Protein AF-A0A066XQ29-F1 (afdb_monomer_lite)

InterPro domains:
  IPR053214 Secreted chitinase LysM12-like [PTHR47700] (12-271)

Foldseek 3Di:
DDDDDDDDDDDDDDDDDDDDDDDDDDDDDDDDPPPPPPPPPVQVPDLFWAADLDLADLVSFDKDQACPSVLSDQAKKKKDWDLVDFHDPDPDDRRPTIMGMHGHDPVDDRPCPVVVVVVVVCVVPDPQALLLVDPFDWDPAFKKKFFDAWDPDLCLQVQLVSLVSVLVNLPDSSCRVPQKMWIDHHQKIKIKGAARQWHSLQSSQVSNLSSVVSVVVSTGHQKMKIKDADPQDDLNQIIMMIMHRRNCPRVNSNCNSCSNGRHHPPVPDGPDMDTRPRGTTGGRPPPDSPPDDDDDPPPVVPPPDDDDDDDDDPDQPDQPPDQQQKAFPPNVDPVLRVVQSVCVRRVRHDPNTMDHDDPDPDPPDDDDPPDDPPPPDDDDDDDDDDD

Secondary structure (DSSP, 8-state):
------------------------------------------GGG-SSPPBPS-SS-GGGSEEES-SHHHHH--S-EEEE--SSS-TTSSTT---SSPEEEEEPPTTS---HHHHHHHHHHHHTT----HHHH---EE--PPPEEEE-SPPSS--HHHHHHHHHHHHHHHHSGGGTT--EEEEEETTEEEEEEE-TTB-HHHHHHHHHHHHHHHHHH----SEEEEEE--TT--GGG-EEEEEESS--HHHHHHHHHHHHTT--SGGGT-SEEEE-TT---EEPTTS----S----TTSTTS------------PPPPP--S---EEESSTT-HHHHHHHHHHHHTT---TTTEEE------TTSPPPTT--GGG-S-PPP------

Radius of gyration: 29.23 Å; chains: 1; bounding box: 48×105×80 Å

Sequence (387 aa):
MKLSIAILLASMASGVFSININNTTQVNALHRVTINVAPTDNPNQHDCPLPCISHTNPHTWTSYKSVERLRRCQRRMLLQLPLTELLGDTNHTISNSTIYCCTVDENRPATHRMERLYAEYQESGKESASACKSNGIKMPSKVMLAQGSAGGWPHASEAATLLQDLQTLFEDPYNCFQRSFFSQGKMIVVSVWTGDALAKSTIVSALHSLATYMKATGSVSIQTVVELCDSSRSPDRIFGIAVDTVQNLRQVQKIAMGWSRGECAMDRGSRYTSILPGVKVMEIPGHSITGGNIKREADLCISGKDKTTNSGDLSVPKLVDTPVTVVAWDDTNTDMNYLCQFSCKYGFCPEDVCTNRIDGPDMSGPPDPSYDESERTCWYYKEHEHR

Organism: Colletotrichum sublineola (NCBI:txid1173701)

Structure (mmCIF, N/CA/C/O backbone):
data_AF-A0A066XQ29-F1
#
_entry.id   AF-A0A066XQ29-F1
#
loop_
_atom_site.group_PDB
_atom_site.id
_atom_site.type_symbol
_atom_site.label_atom_id
_atom_site.label_alt_id
_atom_site.label_comp_id
_atom_site.label_asym_id
_atom_site.label_entity_id
_atom_site.label_seq_id
_atom_site.pdbx_PDB_ins_code
_atom_site.Cartn_x
_atom_site.Cartn_y
_atom_site.Cartn_z
_atom_site.occupancy
_atom_site.B_iso_or_equiv
_atom_site.auth_seq_id
_atom_site.auth_comp_id
_atom_site.auth_asym_id
_atom_site.auth_atom_id
_atom_site.pdbx_PDB_model_num
ATOM 1 N N . MET A 1 1 ? 10.590 57.339 -38.178 1.00 39.00 1 MET A N 1
ATOM 2 C CA . MET A 1 1 ? 11.495 56.669 -39.142 1.00 39.00 1 MET A CA 1
ATOM 3 C C . MET A 1 1 ? 10.988 55.238 -39.282 1.00 39.00 1 MET A C 1
ATOM 5 O O . MET A 1 1 ? 11.171 54.491 -38.343 1.00 39.00 1 MET A O 1
ATOM 9 N N . LYS A 1 2 ? 10.103 54.835 -40.206 1.00 31.52 2 LYS A N 1
ATOM 10 C CA . LYS A 1 2 ? 10.055 54.927 -41.685 1.00 31.52 2 LYS A CA 1
ATOM 11 C C . LYS A 1 2 ? 11.279 54.330 -42.400 1.00 31.52 2 LYS A C 1
ATOM 13 O O . LYS A 1 2 ? 12.228 55.068 -42.627 1.00 31.52 2 LYS A O 1
ATOM 18 N N . LEU A 1 3 ? 11.188 53.036 -42.741 1.00 29.98 3 LEU A N 1
ATOM 19 C CA . LEU A 1 3 ? 11.433 52.388 -44.057 1.00 29.98 3 LEU A CA 1
ATOM 20 C C . LEU A 1 3 ? 11.150 50.871 -43.855 1.00 29.98 3 LEU A C 1
ATOM 22 O O . LEU A 1 3 ? 11.796 50.280 -43.001 1.00 29.98 3 LEU A O 1
ATOM 26 N N . SER A 1 4 ? 10.071 50.222 -44.327 1.00 32.78 4 SER A N 1
ATOM 27 C CA . SER A 1 4 ? 9.565 49.940 -45.698 1.00 32.78 4 SER A CA 1
ATOM 28 C C . SER A 1 4 ? 10.492 49.016 -46.510 1.00 32.78 4 SER A C 1
ATOM 30 O O . SER A 1 4 ? 11.687 49.256 -46.478 1.00 32.78 4 SER A O 1
ATOM 32 N N . ILE A 1 5 ? 10.097 48.006 -47.306 1.00 33.59 5 ILE A N 1
ATOM 33 C CA . ILE A 1 5 ? 8.845 47.328 -47.723 1.00 33.59 5 ILE A CA 1
ATOM 34 C C . ILE A 1 5 ? 9.282 46.023 -48.465 1.00 33.59 5 ILE A C 1
ATOM 36 O O . ILE A 1 5 ? 10.414 45.924 -48.925 1.00 33.59 5 ILE A O 1
ATOM 40 N N . ALA A 1 6 ? 8.365 45.053 -48.554 1.00 34.59 6 ALA A N 1
ATOM 41 C CA . ALA A 1 6 ? 8.371 43.718 -49.181 1.00 34.59 6 ALA A CA 1
ATOM 42 C C . ALA A 1 6 ? 8.982 43.505 -50.589 1.00 34.59 6 ALA A C 1
ATOM 44 O O . ALA A 1 6 ? 8.886 44.402 -51.417 1.00 34.59 6 ALA A O 1
ATOM 45 N N . ILE A 1 7 ? 9.379 42.247 -50.893 1.00 31.39 7 ILE A N 1
ATOM 46 C CA . ILE A 1 7 ? 9.104 41.528 -52.166 1.00 31.39 7 ILE A CA 1
ATOM 47 C C . ILE A 1 7 ? 8.859 40.025 -51.883 1.00 31.39 7 ILE A C 1
ATOM 49 O O . ILE A 1 7 ? 9.530 39.408 -51.060 1.00 31.39 7 ILE A O 1
ATOM 53 N N . LEU A 1 8 ? 7.860 39.477 -52.577 1.00 31.27 8 LEU A N 1
ATOM 54 C CA . LEU A 1 8 ? 7.260 38.140 -52.520 1.00 31.27 8 LEU A CA 1
ATOM 55 C C . LEU A 1 8 ? 7.605 37.367 -53.822 1.00 31.27 8 LEU A C 1
ATOM 57 O O . LEU A 1 8 ? 7.707 37.997 -54.870 1.00 31.27 8 LEU A O 1
ATOM 61 N N . LEU A 1 9 ? 7.629 36.024 -53.736 1.00 29.91 9 LEU A N 1
ATOM 62 C CA . LEU A 1 9 ? 7.354 34.991 -54.770 1.00 29.91 9 LEU A CA 1
ATOM 63 C C . LEU A 1 9 ? 8.487 34.215 -55.497 1.00 29.91 9 LEU A C 1
ATOM 65 O O . LEU A 1 9 ? 9.306 34.764 -56.221 1.00 29.91 9 LEU A O 1
ATOM 69 N N . ALA A 1 10 ? 8.293 32.885 -55.404 1.00 29.55 10 ALA A N 1
ATOM 70 C CA . ALA A 1 10 ? 8.421 31.812 -56.407 1.00 29.55 10 ALA A CA 1
ATOM 71 C C . ALA A 1 10 ? 9.779 31.126 -56.667 1.00 29.55 10 ALA A C 1
ATOM 73 O O . ALA A 1 10 ? 10.668 31.683 -57.295 1.00 29.55 10 ALA A O 1
ATOM 74 N N . SER A 1 11 ? 9.852 29.831 -56.313 1.00 31.45 11 SER A N 1
ATOM 75 C CA . SER A 1 11 ? 10.189 28.731 -57.242 1.00 31.45 11 SER A CA 1
ATOM 76 C C . SER A 1 11 ? 10.220 27.381 -56.507 1.00 31.45 11 SER A C 1
ATOM 78 O O . SER A 1 11 ? 11.100 27.124 -55.688 1.00 31.45 11 SER A O 1
ATOM 80 N N . MET A 1 12 ? 9.265 26.508 -56.835 1.00 36.91 12 MET A N 1
ATOM 81 C CA . MET A 1 12 ? 9.332 25.069 -56.585 1.00 36.91 12 MET A CA 1
ATOM 82 C C . MET A 1 12 ? 10.294 24.419 -57.588 1.00 36.91 12 MET A C 1
ATOM 84 O O . MET A 1 12 ? 10.161 24.662 -58.783 1.00 36.91 12 MET A O 1
ATOM 88 N N . ALA A 1 13 ? 11.189 23.545 -57.125 1.00 32.56 13 ALA A N 1
ATOM 89 C CA . ALA A 1 13 ? 11.816 22.521 -57.960 1.00 32.56 13 ALA A CA 1
ATOM 90 C C . ALA A 1 13 ? 12.303 21.343 -57.094 1.00 32.56 13 ALA A C 1
ATOM 92 O O . ALA A 1 13 ? 13.312 21.426 -56.404 1.00 32.56 13 ALA A O 1
ATOM 93 N N . SER A 1 14 ? 11.528 20.259 -57.137 1.00 35.69 14 SER A N 1
ATOM 94 C CA . SER A 1 14 ? 11.992 18.872 -57.283 1.00 35.69 14 SER A CA 1
ATOM 95 C C . SER A 1 14 ? 13.153 18.385 -56.400 1.00 35.69 14 SER A C 1
ATOM 97 O O . SER A 1 14 ? 14.290 18.286 -56.849 1.00 35.69 14 SER A O 1
ATOM 99 N N . GLY A 1 15 ? 12.832 17.940 -55.183 1.00 31.92 15 GLY A N 1
ATOM 100 C CA . GLY A 1 15 ? 13.651 16.994 -54.418 1.00 31.92 15 GLY A CA 1
ATOM 101 C C . GLY A 1 15 ? 12.906 15.670 -54.273 1.00 31.92 15 GLY A C 1
ATOM 102 O O . GLY A 1 15 ? 12.110 15.505 -53.353 1.00 31.92 15 GLY A O 1
ATOM 103 N N . VAL A 1 16 ? 13.123 14.749 -55.212 1.00 34.72 16 VAL A N 1
ATOM 104 C CA . VAL A 1 16 ? 12.627 13.368 -55.144 1.00 34.72 16 VAL A CA 1
ATOM 105 C C . VAL A 1 16 ? 13.424 12.635 -54.064 1.00 34.72 16 VAL A C 1
ATOM 107 O O . VAL A 1 16 ? 14.612 12.380 -54.241 1.00 34.72 16 VAL A O 1
ATOM 110 N N . PHE A 1 17 ? 12.781 12.288 -52.949 1.00 31.19 17 PHE A N 1
ATOM 111 C CA . PHE A 1 17 ? 13.283 11.244 -52.057 1.00 31.19 17 PHE A CA 1
ATOM 112 C C . PHE A 1 17 ? 12.805 9.893 -52.589 1.00 31.19 17 PHE A C 1
ATOM 114 O O . PHE A 1 17 ? 11.621 9.566 -52.517 1.00 31.19 17 PHE A O 1
ATOM 121 N N . SER A 1 18 ? 13.731 9.106 -53.130 1.00 24.94 18 SER A N 1
ATOM 122 C CA . SER A 1 18 ? 13.500 7.697 -53.436 1.00 24.94 18 SER A CA 1
ATOM 123 C C . SER A 1 18 ? 13.525 6.894 -52.137 1.00 24.94 18 SER A C 1
ATOM 125 O O . SER A 1 18 ? 14.589 6.691 -51.556 1.00 24.94 18 SER A O 1
ATOM 127 N N . ILE A 1 19 ? 12.366 6.413 -51.688 1.00 31.30 19 ILE A N 1
ATOM 128 C CA . ILE A 1 19 ? 12.289 5.289 -50.750 1.00 31.30 19 ILE A CA 1
ATOM 129 C C . ILE A 1 19 ? 12.038 4.044 -51.597 1.00 31.30 19 ILE A C 1
ATOM 131 O O . ILE A 1 19 ? 11.020 3.927 -52.275 1.00 31.30 19 ILE A O 1
ATOM 135 N N . ASN A 1 20 ? 13.013 3.143 -51.587 1.00 29.20 20 ASN A N 1
ATOM 136 C CA . ASN A 1 20 ? 12.942 1.839 -52.226 1.00 29.20 20 ASN A CA 1
ATOM 137 C C . ASN A 1 20 ? 11.945 0.961 -51.449 1.00 29.20 20 ASN A C 1
ATOM 139 O O . ASN A 1 20 ? 12.231 0.558 -50.323 1.00 29.20 20 ASN A O 1
ATOM 143 N N . ILE A 1 21 ? 10.775 0.695 -52.035 1.00 32.72 21 ILE A N 1
ATOM 144 C CA . ILE A 1 21 ? 9.814 -0.294 -51.538 1.00 32.72 21 ILE A CA 1
ATOM 145 C C . ILE A 1 21 ? 9.728 -1.403 -52.586 1.00 32.72 21 ILE A C 1
ATOM 147 O O . ILE A 1 21 ? 8.899 -1.357 -53.489 1.00 32.72 21 ILE A O 1
ATOM 151 N N . ASN A 1 22 ? 10.584 -2.411 -52.444 1.00 36.06 22 ASN A N 1
ATOM 152 C CA . ASN A 1 22 ? 10.374 -3.723 -53.043 1.00 36.06 22 ASN A CA 1
ATOM 153 C C . ASN A 1 22 ? 9.948 -4.688 -51.935 1.00 36.06 22 ASN A C 1
ATOM 155 O O . ASN A 1 22 ? 10.786 -5.276 -51.258 1.00 36.06 22 ASN A O 1
ATOM 159 N N . ASN A 1 23 ? 8.639 -4.835 -51.739 1.00 32.72 23 ASN A N 1
ATOM 160 C CA . ASN A 1 23 ? 8.022 -6.150 -51.878 1.00 32.72 23 ASN A CA 1
ATOM 161 C C . ASN A 1 23 ? 6.495 -6.040 -51.915 1.00 32.72 23 ASN A C 1
ATOM 163 O O . ASN A 1 23 ? 5.845 -5.433 -51.069 1.00 32.72 23 ASN A O 1
ATOM 167 N N . THR A 1 24 ? 5.965 -6.647 -52.964 1.00 35.41 24 THR A N 1
ATOM 168 C CA . THR A 1 24 ? 4.571 -6.893 -53.313 1.00 35.41 24 THR A CA 1
ATOM 169 C C . THR A 1 24 ? 3.752 -7.513 -52.186 1.00 35.41 24 THR A C 1
ATOM 171 O O . THR A 1 24 ? 4.056 -8.614 -51.741 1.00 35.41 24 THR A O 1
ATOM 174 N N . THR A 1 25 ? 2.611 -6.899 -51.874 1.00 33.94 25 THR A N 1
ATOM 175 C CA . THR A 1 25 ? 1.390 -7.629 -51.502 1.00 33.94 25 THR A CA 1
ATOM 176 C C . THR A 1 25 ? 0.193 -6.922 -52.119 1.00 33.94 25 THR A C 1
ATOM 178 O O . THR A 1 25 ? -0.075 -5.760 -51.808 1.00 33.94 25 THR A O 1
ATOM 181 N N . GLN A 1 26 ? -0.514 -7.625 -53.006 1.00 29.73 26 GLN A N 1
ATOM 182 C CA . GLN A 1 26 ? -1.855 -7.249 -53.434 1.00 29.73 26 GLN A CA 1
ATOM 183 C C . GLN A 1 26 ? -2.751 -7.082 -52.203 1.00 29.73 26 GLN A C 1
ATOM 185 O O . GLN A 1 26 ? -2.796 -7.936 -51.319 1.00 29.73 26 GLN A O 1
ATOM 190 N N . VAL A 1 27 ? -3.456 -5.959 -52.150 1.00 31.36 27 VAL A N 1
ATOM 191 C CA . VAL A 1 27 ? -4.457 -5.661 -51.130 1.00 31.36 27 VAL A CA 1
ATOM 192 C C . VAL A 1 27 ? -5.756 -6.376 -51.488 1.00 31.36 27 VAL A C 1
ATOM 194 O O . VAL A 1 27 ? -6.516 -5.892 -52.320 1.00 31.36 27 VAL A O 1
ATOM 197 N N . ASN A 1 28 ? -6.024 -7.502 -50.826 1.00 30.20 28 ASN A N 1
ATOM 198 C CA . ASN A 1 28 ? -7.390 -7.968 -50.615 1.00 30.20 28 ASN A CA 1
ATOM 199 C C . ASN A 1 28 ? -7.893 -7.384 -49.294 1.00 30.20 28 ASN A C 1
ATOM 201 O O . ASN A 1 28 ? -7.320 -7.597 -48.224 1.00 30.20 28 ASN A O 1
ATOM 205 N N . ALA A 1 29 ? -8.945 -6.580 -49.396 1.00 39.12 29 ALA A N 1
ATOM 206 C CA . ALA A 1 29 ? -9.624 -5.976 -48.269 1.00 39.12 29 ALA A CA 1
ATOM 207 C C . ALA A 1 29 ? -10.434 -7.043 -47.525 1.00 39.12 29 ALA A C 1
ATOM 209 O O . ALA A 1 29 ? -11.494 -7.434 -47.997 1.00 39.12 29 ALA A O 1
ATOM 210 N N . LEU A 1 30 ? -9.951 -7.486 -46.362 1.00 33.56 30 LEU A N 1
ATOM 211 C CA . LEU A 1 30 ? -10.769 -8.076 -45.300 1.00 33.56 30 LEU A CA 1
ATOM 212 C C . LEU A 1 30 ? -10.003 -8.009 -43.967 1.00 33.56 30 LEU A C 1
ATOM 214 O O . LEU A 1 30 ? -8.922 -8.563 -43.818 1.00 33.56 30 LEU A O 1
ATOM 218 N N . HIS A 1 31 ? -10.576 -7.243 -43.037 1.00 33.81 31 HIS A N 1
ATOM 219 C CA . HIS A 1 31 ? -10.364 -7.253 -41.585 1.00 33.81 31 HIS A CA 1
ATOM 220 C C . HIS A 1 31 ? -8.909 -7.367 -41.065 1.00 33.81 31 HIS A C 1
ATOM 222 O O . HIS A 1 31 ? -8.428 -8.436 -40.703 1.00 33.81 31 HIS A O 1
ATOM 228 N N . ARG A 1 32 ? -8.217 -6.226 -40.914 1.00 26.00 32 ARG A N 1
ATOM 229 C CA . ARG A 1 32 ? -6.991 -6.157 -40.100 1.00 26.00 32 ARG A CA 1
ATOM 230 C C . ARG A 1 32 ? -7.351 -6.154 -38.613 1.00 26.00 32 ARG A C 1
ATOM 232 O O . ARG A 1 32 ? -7.628 -5.100 -38.044 1.00 26.00 32 ARG A O 1
ATOM 239 N N . VAL A 1 33 ? -7.287 -7.318 -37.974 1.00 29.14 33 VAL A N 1
ATOM 240 C CA . VAL A 1 33 ? -6.961 -7.388 -36.546 1.00 29.14 33 VAL A CA 1
ATOM 241 C C . VAL A 1 33 ? -5.457 -7.162 -36.444 1.00 29.14 33 VAL A C 1
ATOM 243 O O . VAL A 1 33 ? -4.662 -8.034 -36.783 1.00 29.14 33 VAL A O 1
ATOM 246 N N . THR A 1 34 ? -5.046 -5.967 -36.029 1.00 27.50 34 THR A N 1
ATOM 247 C CA . THR A 1 34 ? -3.647 -5.718 -35.676 1.00 27.50 34 THR A CA 1
ATOM 248 C C . THR A 1 34 ? -3.397 -6.381 -34.326 1.00 27.50 34 THR A C 1
ATOM 250 O O . THR A 1 34 ? -3.717 -5.815 -33.281 1.00 27.50 34 THR A O 1
ATOM 253 N N . ILE A 1 35 ? -2.864 -7.602 -34.334 1.00 32.34 35 ILE A N 1
ATOM 254 C CA . ILE A 1 35 ? -2.265 -8.182 -33.134 1.00 32.34 35 ILE A CA 1
ATOM 255 C C . ILE A 1 35 ? -0.956 -7.420 -32.932 1.00 32.34 35 ILE A C 1
ATOM 257 O O . ILE A 1 35 ? 0.029 -7.661 -33.628 1.00 32.34 35 ILE A O 1
ATOM 261 N N . ASN A 1 36 ? -0.958 -6.452 -32.015 1.00 33.00 36 ASN A N 1
ATOM 262 C CA . ASN A 1 36 ? 0.282 -5.912 -31.476 1.00 33.00 36 ASN A CA 1
ATOM 263 C C . ASN A 1 36 ? 0.919 -7.034 -30.654 1.00 33.00 36 ASN A C 1
ATOM 265 O O . ASN A 1 36 ? 0.669 -7.149 -29.456 1.00 33.00 36 ASN A O 1
ATOM 269 N N . VAL A 1 37 ? 1.700 -7.891 -31.309 1.00 37.91 37 VAL A N 1
ATOM 270 C CA . VAL A 1 37 ? 2.659 -8.735 -30.603 1.00 37.91 37 VAL A CA 1
ATOM 271 C C . VAL A 1 37 ? 3.573 -7.757 -29.878 1.00 37.91 37 VAL A C 1
ATOM 273 O O . VAL A 1 37 ? 4.205 -6.914 -30.521 1.00 37.91 37 VAL A O 1
ATOM 276 N N . ALA A 1 38 ? 3.542 -7.788 -28.543 1.00 39.75 38 ALA A N 1
ATOM 277 C CA . ALA A 1 38 ? 4.428 -6.973 -27.727 1.00 39.75 38 ALA A CA 1
ATOM 278 C C . ALA A 1 38 ? 5.854 -7.167 -28.263 1.00 39.75 38 ALA A C 1
ATOM 280 O O . ALA A 1 38 ? 6.234 -8.315 -28.526 1.00 39.75 38 ALA A O 1
ATOM 281 N N . PRO A 1 39 ? 6.628 -6.090 -28.489 1.00 41.28 39 PRO A N 1
ATOM 282 C CA . PRO A 1 39 ? 8.003 -6.258 -28.910 1.00 41.28 39 PRO A CA 1
ATOM 283 C C . PRO A 1 39 ? 8.683 -7.178 -27.899 1.00 41.28 39 PRO A C 1
ATOM 285 O O . PRO A 1 39 ? 8.384 -7.126 -26.702 1.00 41.28 39 PRO A O 1
ATOM 288 N N . THR A 1 40 ? 9.612 -8.008 -28.360 1.00 44.31 40 THR A N 1
ATOM 289 C CA . THR A 1 40 ? 10.616 -8.631 -27.495 1.00 44.31 40 THR A CA 1
ATOM 290 C C . THR A 1 40 ? 11.525 -7.520 -26.956 1.00 44.31 40 THR A C 1
ATOM 292 O O . THR A 1 40 ? 12.700 -7.434 -27.308 1.00 44.31 40 THR A O 1
ATOM 295 N N . ASP A 1 41 ? 10.954 -6.599 -26.181 1.00 53.88 41 ASP A N 1
ATOM 296 C CA . ASP A 1 41 ? 11.639 -5.506 -25.525 1.00 53.88 41 ASP A CA 1
ATOM 297 C C . ASP A 1 41 ? 12.520 -6.168 -24.486 1.00 53.88 41 ASP A C 1
ATOM 299 O O . ASP A 1 41 ? 12.051 -6.639 -23.448 1.00 53.88 41 ASP A O 1
ATOM 303 N N . ASN A 1 42 ? 13.812 -6.268 -24.802 1.00 55.00 42 ASN A N 1
ATOM 304 C CA . ASN A 1 42 ? 14.800 -6.689 -23.833 1.00 55.00 42 ASN A CA 1
ATOM 305 C C . ASN A 1 42 ? 14.633 -5.752 -22.639 1.00 55.00 42 ASN A C 1
ATOM 307 O O . ASN A 1 42 ? 14.923 -4.556 -22.779 1.00 55.00 42 ASN A O 1
ATOM 311 N N . PRO A 1 43 ? 14.178 -6.256 -21.476 1.00 55.34 43 PRO A N 1
ATOM 312 C CA . PRO A 1 43 ? 13.868 -5.390 -20.362 1.00 55.34 43 PRO A CA 1
ATOM 313 C C . PRO A 1 43 ? 15.095 -4.521 -20.076 1.00 55.34 43 PRO A C 1
ATOM 315 O O . PRO A 1 43 ? 14.937 -3.332 -19.859 1.00 55.34 43 PRO A O 1
ATOM 318 N N . ASN A 1 44 ? 16.320 -5.024 -20.231 1.00 56.41 44 ASN A N 1
ATOM 319 C CA . ASN A 1 44 ? 17.562 -4.314 -19.921 1.00 56.41 44 ASN A CA 1
ATOM 320 C C . ASN A 1 44 ? 17.838 -3.005 -20.696 1.00 56.41 44 ASN A C 1
ATOM 322 O O . ASN A 1 44 ? 18.797 -2.322 -20.344 1.00 56.41 44 ASN A O 1
ATOM 326 N N . GLN A 1 45 ? 17.039 -2.623 -21.698 1.00 64.81 45 GLN A N 1
ATOM 327 C CA . GLN A 1 45 ? 17.299 -1.439 -22.528 1.00 64.81 45 GLN A CA 1
ATOM 328 C C . GLN A 1 45 ? 16.763 -0.107 -21.959 1.00 64.81 45 GLN A C 1
ATOM 330 O O . GLN A 1 45 ? 17.211 0.959 -22.381 1.00 64.81 45 GLN A O 1
ATOM 335 N N . HIS A 1 46 ? 15.848 -0.127 -20.983 1.00 71.19 46 HIS A N 1
ATOM 336 C CA . HIS A 1 46 ? 15.223 1.093 -20.442 1.00 71.19 46 HIS A CA 1
ATOM 337 C C . HIS A 1 46 ? 15.397 1.223 -18.928 1.00 71.19 46 HIS A C 1
ATOM 339 O O . HIS A 1 46 ? 15.237 0.246 -18.208 1.00 71.19 46 HIS A O 1
ATOM 345 N N . ASP A 1 47 ? 15.660 2.415 -1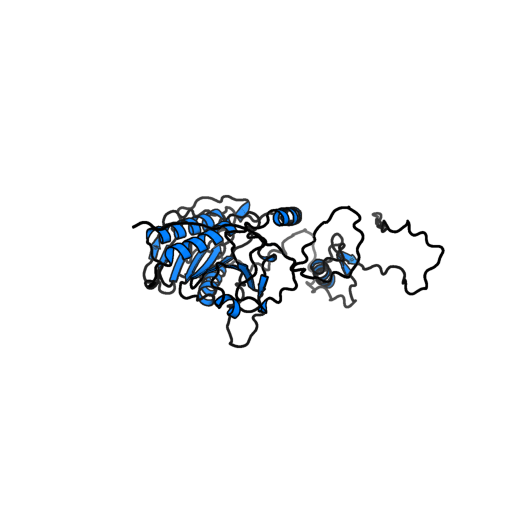8.391 1.00 81.12 47 ASP A N 1
ATOM 346 C CA . ASP A 1 47 ? 15.785 2.578 -16.930 1.00 81.12 47 ASP A CA 1
ATOM 347 C C . ASP A 1 47 ? 14.464 2.339 -16.194 1.00 81.12 47 ASP A C 1
ATOM 349 O O . ASP A 1 47 ? 14.458 1.806 -15.086 1.00 81.12 47 ASP A O 1
ATOM 353 N N . CYS A 1 48 ? 13.346 2.673 -16.836 1.00 88.12 48 CYS A N 1
ATOM 354 C CA . CYS A 1 48 ? 12.010 2.506 -16.285 1.00 88.12 48 CYS A CA 1
ATOM 355 C C . CYS A 1 48 ? 11.287 1.270 -16.838 1.00 88.12 48 CYS A C 1
ATOM 357 O O . CYS A 1 48 ? 11.504 0.909 -17.998 1.00 88.12 48 CYS A O 1
ATOM 359 N N . PRO A 1 49 ? 10.401 0.652 -16.036 1.00 89.44 49 PRO A N 1
ATOM 360 C CA . PRO A 1 49 ? 9.443 -0.330 -16.528 1.00 89.44 49 PRO A CA 1
ATOM 361 C C . PRO A 1 49 ? 8.527 0.216 -17.612 1.00 89.44 49 PRO A C 1
ATOM 363 O O . PRO A 1 49 ? 8.277 1.426 -17.684 1.00 89.44 49 PRO A O 1
ATOM 366 N N . LEU A 1 50 ? 7.990 -0.698 -18.420 1.00 88.06 50 LEU A N 1
ATOM 367 C CA . LEU A 1 50 ? 6.949 -0.365 -19.381 1.00 88.06 50 LEU A CA 1
ATOM 368 C C . LEU A 1 50 ? 5.742 0.255 -18.654 1.00 88.06 50 LEU A C 1
ATOM 370 O O . LEU A 1 50 ? 5.504 -0.057 -17.477 1.00 88.06 50 LEU A O 1
ATOM 374 N N . PRO A 1 51 ? 4.994 1.155 -19.316 1.00 88.94 51 PRO A N 1
ATOM 375 C CA . PRO A 1 51 ? 3.745 1.663 -18.773 1.00 88.94 51 PRO A CA 1
ATOM 376 C C . PRO A 1 51 ? 2.797 0.524 -18.413 1.00 88.94 51 PRO A C 1
ATOM 378 O O . PRO A 1 51 ? 2.759 -0.504 -19.092 1.00 88.94 51 PRO A O 1
ATOM 381 N N . CYS A 1 52 ? 2.035 0.702 -17.342 1.00 85.50 52 CYS A N 1
ATOM 382 C CA . CYS A 1 52 ? 1.055 -0.284 -16.924 1.00 85.50 52 CYS A CA 1
ATOM 383 C C . CYS A 1 52 ? 0.002 -0.481 -18.026 1.00 85.50 52 CYS A C 1
ATOM 385 O O . CYS A 1 52 ? -0.720 0.448 -18.382 1.00 85.50 52 CYS A O 1
ATOM 387 N N . ILE A 1 53 ? -0.101 -1.702 -18.557 1.00 77.62 53 ILE A N 1
ATOM 388 C CA . ILE A 1 53 ? -1.168 -2.073 -19.503 1.00 77.62 53 ILE A CA 1
ATOM 389 C C . ILE A 1 53 ? -2.518 -2.063 -18.778 1.00 77.62 53 ILE A C 1
ATOM 391 O O . ILE A 1 53 ? -3.518 -1.568 -19.299 1.00 77.62 53 ILE A O 1
ATOM 395 N N . SER A 1 54 ? -2.505 -2.592 -17.554 1.00 72.50 54 SER A N 1
ATOM 396 C CA . SER A 1 54 ? -3.592 -2.551 -16.592 1.00 72.50 54 SER A CA 1
ATOM 397 C C . SER A 1 54 ? -3.042 -2.127 -15.236 1.00 72.50 54 SER A C 1
ATOM 399 O O . SER A 1 54 ? -2.000 -2.620 -14.795 1.00 72.50 54 SER A O 1
ATOM 401 N N . HIS A 1 55 ? -3.741 -1.219 -14.557 1.00 70.81 55 HIS A N 1
ATOM 402 C CA . HIS A 1 55 ? -3.443 -0.915 -13.157 1.00 70.81 55 HIS A CA 1
ATOM 403 C C . HIS A 1 55 ? -3.952 -2.041 -12.249 1.00 70.81 55 HIS A C 1
ATOM 405 O O . HIS A 1 55 ? -3.486 -2.202 -11.139 1.00 70.81 55 HIS A O 1
ATOM 411 N N . THR A 1 56 ? -4.860 -2.888 -12.713 1.00 68.56 56 THR A N 1
ATOM 412 C CA . THR A 1 56 ? -5.678 -3.739 -11.847 1.00 68.56 56 THR A CA 1
ATOM 413 C C . THR A 1 56 ? -5.191 -5.182 -11.795 1.00 68.56 56 THR A C 1
ATOM 415 O O . THR A 1 56 ? -5.564 -5.926 -10.896 1.00 68.56 56 THR A O 1
ATOM 418 N N . ASN A 1 57 ? -4.312 -5.576 -12.720 1.00 74.88 57 ASN A N 1
ATOM 419 C CA . ASN A 1 57 ? -3.747 -6.916 -12.769 1.00 74.88 57 ASN A CA 1
ATOM 420 C C . ASN A 1 57 ? -2.208 -6.889 -12.751 1.00 74.88 57 ASN A C 1
ATOM 422 O O . ASN A 1 57 ? -1.582 -6.766 -13.811 1.00 74.88 57 ASN A O 1
ATOM 426 N N . PRO A 1 58 ? -1.585 -7.081 -11.574 1.00 80.31 58 PRO A N 1
ATOM 427 C CA . PRO A 1 58 ? -0.132 -7.138 -11.434 1.00 80.31 58 PRO A CA 1
ATOM 428 C C . PRO A 1 58 ? 0.555 -8.228 -12.262 1.00 80.31 58 PRO A C 1
ATOM 430 O O . PRO A 1 58 ? 1.726 -8.088 -12.604 1.00 80.31 58 PRO A O 1
ATOM 433 N N . HIS A 1 59 ? -0.162 -9.287 -12.651 1.00 76.38 59 HIS A N 1
ATOM 434 C CA . HIS A 1 59 ? 0.383 -10.344 -13.510 1.00 76.38 59 HIS A CA 1
ATOM 435 C C . HIS A 1 59 ? 0.639 -9.873 -14.947 1.00 76.38 59 HIS A C 1
ATOM 437 O O . HIS A 1 59 ? 1.374 -10.521 -15.683 1.00 76.38 59 HIS A O 1
ATOM 443 N 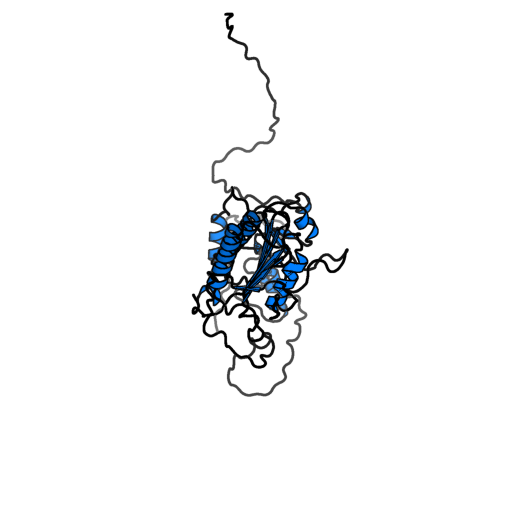N . THR A 1 60 ? 0.066 -8.733 -15.345 1.00 80.75 60 THR A N 1
ATOM 444 C CA . THR A 1 60 ? 0.357 -8.086 -16.635 1.00 80.75 60 THR A CA 1
ATOM 445 C C . THR A 1 60 ? 1.543 -7.123 -16.562 1.00 80.75 60 THR A C 1
ATOM 447 O O . THR A 1 60 ? 1.937 -6.544 -17.575 1.00 80.75 60 THR A O 1
ATOM 450 N N . TRP A 1 61 ? 2.106 -6.904 -15.370 1.00 89.00 61 TRP A N 1
ATOM 451 C CA . TRP A 1 61 ? 3.227 -5.992 -15.180 1.00 89.00 61 TRP A CA 1
ATOM 452 C C . TRP A 1 61 ? 4.544 -6.654 -15.575 1.00 89.00 61 TRP A C 1
ATOM 454 O O . TRP A 1 61 ? 4.692 -7.875 -15.589 1.00 89.00 61 TRP A O 1
ATOM 464 N N . THR A 1 62 ? 5.541 -5.830 -15.888 1.00 87.00 62 THR A N 1
ATOM 465 C CA . THR A 1 62 ? 6.857 -6.325 -16.293 1.00 87.00 62 THR A CA 1
ATOM 466 C C . THR A 1 62 ? 7.547 -7.005 -15.107 1.00 87.00 62 THR A C 1
ATOM 468 O O . THR A 1 62 ? 7.613 -6.448 -14.011 1.00 87.00 62 THR A O 1
ATOM 471 N N . SER A 1 63 ? 8.083 -8.207 -15.325 1.00 87.50 63 SER A N 1
ATOM 472 C CA . SER A 1 63 ? 8.798 -8.972 -14.302 1.00 87.50 63 SER A CA 1
ATOM 473 C C . SER A 1 63 ? 10.285 -8.611 -14.234 1.00 87.50 63 SER A C 1
ATOM 475 O O . SER A 1 63 ? 10.957 -8.506 -15.262 1.00 87.50 63 SER A O 1
ATOM 477 N N . TYR A 1 64 ? 10.826 -8.519 -13.025 1.00 83.38 64 TYR A N 1
ATOM 478 C CA . TYR A 1 64 ? 12.223 -8.221 -12.724 1.00 83.38 64 TYR A CA 1
ATOM 479 C C . TYR A 1 64 ? 12.779 -9.226 -11.718 1.00 83.38 64 TYR A C 1
ATOM 481 O O . TYR A 1 64 ? 12.060 -9.754 -10.873 1.00 83.38 64 TYR A O 1
ATOM 489 N N . LYS A 1 65 ? 14.094 -9.454 -11.782 1.00 79.50 65 LYS A N 1
ATOM 490 C CA . LYS A 1 65 ? 14.838 -10.303 -10.832 1.00 79.50 65 LYS A CA 1
ATOM 491 C C . LYS A 1 65 ? 15.760 -9.515 -9.894 1.00 79.50 65 LYS A C 1
ATOM 493 O O . LYS A 1 65 ? 16.446 -10.092 -9.058 1.00 79.50 65 LYS A O 1
ATOM 498 N N . SER A 1 66 ? 15.809 -8.190 -10.045 1.00 77.56 66 SER A N 1
ATOM 499 C CA . SER A 1 66 ? 16.635 -7.304 -9.223 1.00 77.56 66 SER A CA 1
ATOM 500 C C . SER A 1 66 ? 16.009 -5.918 -9.094 1.00 77.56 66 SER A C 1
ATOM 502 O O . SER A 1 66 ? 15.438 -5.388 -10.049 1.00 77.56 66 SER A O 1
ATOM 504 N N . VAL A 1 67 ? 16.170 -5.320 -7.912 1.00 81.56 67 VAL A N 1
ATOM 505 C CA . VAL A 1 67 ? 15.743 -3.947 -7.597 1.00 81.56 67 VAL A CA 1
ATOM 506 C C . VAL A 1 67 ? 16.699 -2.883 -8.123 1.00 81.56 67 VAL A C 1
ATOM 508 O O . VAL A 1 67 ? 16.318 -1.719 -8.208 1.00 81.56 67 VAL A O 1
ATOM 511 N N . GLU A 1 68 ? 17.932 -3.254 -8.481 1.00 79.62 68 GLU A N 1
ATOM 512 C CA . GLU A 1 68 ? 18.988 -2.287 -8.808 1.00 79.62 68 GLU A CA 1
ATOM 513 C C . GLU A 1 68 ? 18.586 -1.384 -9.973 1.00 79.62 68 GLU A C 1
ATOM 515 O O . GLU A 1 68 ? 18.789 -0.172 -9.963 1.00 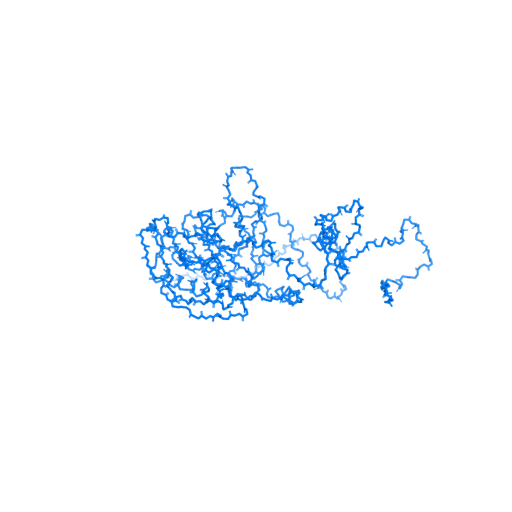79.62 68 GLU A O 1
ATOM 520 N N . ARG A 1 69 ? 17.895 -1.963 -10.953 1.00 78.12 69 ARG A N 1
ATOM 521 C CA . ARG A 1 69 ? 17.385 -1.208 -12.089 1.00 78.12 69 ARG A CA 1
ATOM 522 C C . ARG A 1 69 ? 16.242 -0.268 -11.712 1.00 78.12 69 ARG A C 1
ATOM 524 O O . ARG A 1 69 ? 16.190 0.843 -12.229 1.00 78.12 69 ARG A O 1
ATOM 531 N N . LEU A 1 70 ? 15.378 -0.678 -10.786 1.00 84.31 70 LEU A N 1
ATOM 532 C CA . LEU A 1 70 ? 14.236 0.121 -10.334 1.00 84.31 70 LEU A CA 1
ATOM 533 C C . LEU A 1 70 ? 14.688 1.392 -9.609 1.00 84.31 70 LEU A C 1
ATOM 535 O O . LEU A 1 70 ? 14.000 2.406 -9.671 1.00 84.31 70 LEU A O 1
ATOM 539 N N . ARG A 1 71 ? 15.878 1.376 -8.991 1.00 84.31 71 ARG A N 1
ATOM 540 C CA . ARG A 1 71 ? 16.474 2.559 -8.349 1.00 84.31 71 ARG A CA 1
ATOM 541 C C . ARG A 1 71 ? 16.786 3.689 -9.332 1.00 84.31 71 ARG A C 1
ATOM 543 O O . ARG A 1 71 ? 16.719 4.856 -8.956 1.00 84.31 71 ARG A O 1
ATOM 550 N N . ARG A 1 72 ? 17.097 3.359 -10.590 1.00 86.38 72 ARG A N 1
ATOM 551 C CA . ARG A 1 72 ? 17.433 4.350 -11.628 1.00 86.38 72 ARG A CA 1
ATOM 552 C C . ARG A 1 72 ? 16.201 5.040 -12.210 1.00 86.38 72 ARG A C 1
ATOM 554 O O . ARG A 1 72 ? 16.307 6.157 -12.711 1.00 86.38 72 ARG A O 1
ATOM 561 N N . CYS A 1 73 ? 15.029 4.414 -12.123 1.00 88.94 73 CYS A N 1
ATOM 562 C CA . CYS A 1 73 ? 13.809 4.997 -12.657 1.00 88.94 73 CYS A CA 1
ATOM 563 C C . CYS A 1 73 ? 13.265 6.109 -11.750 1.00 88.94 73 CYS A C 1
ATOM 565 O O . CYS A 1 73 ? 12.917 5.886 -10.594 1.00 88.94 73 CYS A O 1
ATOM 567 N N . GLN A 1 74 ? 13.140 7.310 -12.317 1.00 88.75 74 GLN A N 1
ATOM 568 C CA . GLN A 1 74 ? 12.599 8.490 -11.631 1.00 88.75 74 GLN A CA 1
ATOM 569 C C . GLN A 1 74 ? 11.082 8.667 -11.820 1.00 88.75 74 GLN A C 1
ATOM 571 O O . GLN A 1 74 ? 10.485 9.558 -11.215 1.00 88.75 74 GLN A O 1
ATOM 576 N N . ARG A 1 75 ? 10.446 7.841 -12.663 1.00 92.12 75 ARG A N 1
ATOM 577 C CA . ARG A 1 75 ? 8.994 7.875 -12.890 1.00 92.12 75 ARG A CA 1
ATOM 578 C C . ARG A 1 75 ? 8.242 7.236 -11.726 1.00 92.12 75 ARG A C 1
ATOM 580 O O . ARG A 1 75 ? 8.799 6.414 -11.001 1.00 92.12 75 ARG A O 1
ATOM 587 N N . ARG A 1 76 ? 6.964 7.599 -11.586 1.00 93.62 76 ARG A N 1
ATOM 588 C CA . ARG A 1 76 ? 6.038 6.915 -10.680 1.00 93.62 76 ARG A CA 1
ATOM 589 C C . ARG A 1 76 ? 5.805 5.498 -11.192 1.00 93.62 76 ARG A C 1
ATOM 591 O O . ARG A 1 76 ? 5.522 5.297 -12.373 1.00 93.62 76 ARG A O 1
ATOM 598 N N . MET A 1 77 ? 5.974 4.525 -10.315 1.00 93.25 77 MET A N 1
ATOM 599 C CA . MET A 1 77 ? 5.838 3.115 -10.631 1.00 93.25 77 MET A CA 1
ATOM 600 C C . MET A 1 77 ? 5.089 2.400 -9.519 1.00 93.25 77 MET A C 1
ATOM 602 O O . MET A 1 77 ? 5.223 2.744 -8.343 1.00 93.25 77 MET A O 1
ATOM 606 N N . LEU A 1 78 ? 4.336 1.385 -9.914 1.00 95.06 78 LEU A N 1
ATOM 607 C CA . LEU A 1 78 ? 3.674 0.449 -9.021 1.00 95.06 78 LEU A CA 1
ATOM 608 C C . LEU A 1 78 ? 4.507 -0.824 -8.964 1.00 95.06 78 LEU A C 1
ATOM 610 O O . LEU A 1 78 ? 5.086 -1.229 -9.975 1.00 95.06 78 LEU A O 1
ATOM 614 N N . LEU A 1 79 ? 4.605 -1.426 -7.782 1.00 94.31 79 LEU A N 1
ATOM 615 C CA . LEU A 1 79 ? 5.358 -2.652 -7.578 1.00 94.31 79 LEU A CA 1
ATOM 616 C C . LEU A 1 79 ? 4.574 -3.646 -6.725 1.00 94.31 79 LEU A C 1
ATOM 618 O O . LEU A 1 79 ? 3.930 -3.287 -5.738 1.00 94.31 79 LEU A O 1
ATOM 622 N N . GLN A 1 80 ? 4.707 -4.917 -7.080 1.00 93.31 80 GLN A N 1
ATOM 623 C CA . GLN A 1 80 ? 4.341 -6.044 -6.240 1.00 93.31 80 GLN A CA 1
ATOM 624 C C . GLN A 1 80 ? 5.623 -6.789 -5.882 1.00 93.31 80 GLN A C 1
ATOM 626 O O . GLN A 1 80 ? 6.343 -7.287 -6.753 1.00 93.31 80 GLN A O 1
ATOM 631 N N . LEU A 1 81 ? 5.923 -6.813 -4.584 1.00 91.81 81 LEU A N 1
ATOM 632 C CA . LEU A 1 81 ? 7.126 -7.430 -4.042 1.00 91.81 81 LEU A CA 1
ATOM 633 C C . LEU A 1 81 ? 6.766 -8.700 -3.267 1.00 91.81 81 LEU A C 1
ATOM 635 O O . LEU A 1 81 ? 5.728 -8.726 -2.599 1.00 91.81 81 LEU A O 1
ATOM 639 N N . PRO A 1 82 ? 7.635 -9.723 -3.282 1.00 89.06 82 PRO A N 1
ATOM 640 C CA . PRO A 1 82 ? 7.533 -10.833 -2.339 1.00 89.06 82 PRO A CA 1
ATOM 641 C C . PRO A 1 82 ? 7.621 -10.305 -0.898 1.00 89.06 82 PRO A C 1
ATOM 643 O O . PRO A 1 82 ? 8.390 -9.390 -0.610 1.00 89.06 82 PRO A O 1
ATOM 646 N N . LEU A 1 83 ? 6.877 -10.900 0.032 1.00 90.38 83 LEU A N 1
ATOM 647 C CA . LEU A 1 83 ? 7.063 -10.673 1.476 1.00 90.38 83 LEU A CA 1
ATOM 648 C C . LEU A 1 83 ? 7.630 -11.908 2.194 1.00 90.38 83 LEU A C 1
ATOM 650 O O . LEU A 1 83 ? 7.755 -11.925 3.414 1.00 90.38 83 LEU A O 1
ATOM 654 N N . THR A 1 84 ? 7.987 -12.949 1.443 1.00 85.75 84 THR A N 1
ATOM 655 C CA . THR A 1 84 ? 8.630 -14.163 1.962 1.00 85.75 84 THR A CA 1
ATOM 656 C C . THR A 1 84 ? 10.122 -13.961 2.227 1.00 85.75 84 THR A C 1
ATOM 658 O O . THR A 1 84 ? 10.671 -14.589 3.130 1.00 85.75 84 THR A O 1
ATOM 661 N N . GLU A 1 85 ? 10.765 -13.061 1.480 1.00 85.75 85 GLU A N 1
ATOM 662 C CA . GLU A 1 85 ? 12.202 -12.783 1.522 1.00 85.75 85 GLU A CA 1
ATOM 663 C C . GLU A 1 85 ? 12.461 -11.277 1.359 1.00 85.75 85 GLU A C 1
ATOM 665 O O . GLU A 1 85 ? 11.783 -10.593 0.585 1.00 85.75 85 GLU A O 1
ATOM 670 N N . LEU A 1 86 ? 13.456 -10.751 2.079 1.00 86.25 86 LEU A N 1
ATOM 671 C CA . LEU A 1 86 ? 13.894 -9.367 1.914 1.00 86.25 86 LEU A CA 1
ATOM 672 C C . LEU A 1 86 ? 14.719 -9.199 0.640 1.00 86.25 86 LEU A C 1
ATOM 674 O O . LEU A 1 86 ? 15.581 -10.008 0.312 1.00 86.25 86 LEU A O 1
ATOM 678 N N . LEU A 1 87 ? 14.508 -8.085 -0.048 1.00 81.88 87 LEU A N 1
ATOM 679 C CA . LEU A 1 87 ? 15.270 -7.736 -1.236 1.00 81.88 87 LEU A CA 1
ATOM 680 C C . LEU A 1 87 ? 16.706 -7.357 -0.842 1.00 81.88 87 LEU A C 1
ATOM 682 O O . LEU A 1 87 ? 16.918 -6.425 -0.063 1.00 81.88 87 LEU A O 1
ATOM 686 N N . GLY A 1 88 ? 17.690 -8.042 -1.434 1.00 64.81 88 GLY A N 1
ATOM 687 C CA . GLY A 1 88 ? 19.091 -7.609 -1.452 1.00 64.81 88 GLY A CA 1
ATOM 688 C C . GLY A 1 88 ? 19.956 -8.028 -0.260 1.00 64.81 88 GLY A C 1
ATOM 689 O O . GLY A 1 88 ? 20.710 -7.196 0.241 1.00 64.81 88 GLY A O 1
ATOM 690 N N . ASP A 1 89 ? 19.896 -9.291 0.175 1.00 53.00 89 ASP A N 1
ATOM 691 C CA . ASP A 1 89 ? 20.775 -9.776 1.252 1.00 53.00 89 ASP A CA 1
ATOM 692 C C . ASP A 1 89 ? 22.223 -10.079 0.828 1.00 53.00 89 ASP A C 1
ATOM 694 O O . ASP A 1 89 ? 23.085 -10.126 1.700 1.00 53.00 89 ASP A O 1
ATOM 698 N N . THR A 1 90 ? 22.578 -10.167 -0.463 1.00 46.72 90 THR A N 1
ATOM 699 C CA . THR A 1 90 ? 24.005 -10.152 -0.843 1.00 46.72 90 THR A CA 1
ATOM 700 C C . THR A 1 90 ? 24.257 -9.490 -2.196 1.00 46.72 90 THR A C 1
ATOM 702 O O . THR A 1 90 ? 23.431 -9.555 -3.103 1.00 46.72 90 THR A O 1
ATOM 705 N N . ASN A 1 91 ? 25.449 -8.908 -2.342 1.00 46.12 91 ASN A N 1
ATOM 706 C CA . ASN A 1 91 ? 25.957 -8.248 -3.549 1.00 46.12 91 ASN A CA 1
ATOM 707 C C . ASN A 1 91 ? 25.972 -9.112 -4.829 1.00 46.12 91 ASN A C 1
ATOM 709 O O . ASN A 1 91 ? 26.367 -8.598 -5.869 1.00 46.12 91 ASN A O 1
ATOM 713 N N . HIS A 1 92 ? 25.560 -10.385 -4.800 1.00 47.12 92 HIS A N 1
ATOM 714 C CA . HIS A 1 92 ? 25.653 -11.272 -5.965 1.00 47.12 92 HIS A CA 1
ATOM 715 C C . HIS A 1 92 ? 24.540 -12.324 -6.106 1.00 47.12 92 HIS A C 1
ATOM 717 O O . HIS A 1 92 ? 24.577 -13.082 -7.074 1.00 47.12 92 HIS A O 1
ATOM 723 N N . THR A 1 93 ? 23.538 -12.397 -5.221 1.00 48.53 93 THR A N 1
ATOM 724 C CA . THR A 1 93 ? 22.402 -13.309 -5.453 1.00 48.53 93 THR A CA 1
ATOM 725 C C . THR A 1 93 ? 21.287 -12.595 -6.194 1.00 48.53 93 THR A C 1
ATOM 727 O O . THR A 1 93 ? 20.645 -11.677 -5.688 1.00 48.53 93 THR A O 1
ATOM 730 N N . ILE A 1 94 ? 21.048 -13.058 -7.419 1.00 54.78 94 ILE A N 1
ATOM 731 C CA . ILE A 1 94 ? 19.757 -12.924 -8.086 1.00 54.78 94 ILE A CA 1
ATOM 732 C C . ILE A 1 94 ? 18.712 -13.392 -7.069 1.00 54.78 94 ILE A C 1
ATOM 734 O O . ILE A 1 94 ? 18.769 -14.538 -6.626 1.00 54.78 94 ILE A O 1
ATOM 738 N N . SER A 1 95 ? 17.805 -12.509 -6.649 1.00 57.38 95 SER A N 1
ATOM 739 C CA . SER A 1 95 ? 16.694 -12.952 -5.812 1.00 57.38 95 SER A CA 1
ATOM 740 C C . SER A 1 95 ? 15.884 -13.941 -6.645 1.00 57.38 95 SER A C 1
ATOM 742 O O . SER A 1 95 ? 15.494 -13.634 -7.775 1.00 57.38 95 SER A O 1
ATOM 744 N N . ASN A 1 96 ? 15.636 -15.138 -6.109 1.00 65.81 96 ASN A N 1
ATOM 745 C CA . ASN A 1 96 ? 14.737 -16.095 -6.763 1.00 65.81 96 ASN A CA 1
ATOM 746 C C . ASN A 1 96 ? 13.323 -15.516 -6.902 1.00 65.81 96 ASN A C 1
ATOM 748 O O . ASN A 1 96 ? 12.548 -15.942 -7.764 1.00 65.81 96 ASN A O 1
ATOM 752 N N . SER A 1 97 ? 13.010 -14.510 -6.091 1.00 75.62 97 SER A N 1
ATOM 753 C CA . SER A 1 97 ? 11.731 -13.840 -6.102 1.00 75.62 97 SER A CA 1
ATOM 754 C C . SER A 1 97 ? 11.569 -12.925 -7.315 1.00 75.62 97 SER A C 1
ATOM 756 O O . SER A 1 97 ? 12.413 -12.084 -7.630 1.00 75.62 97 SER A O 1
ATOM 758 N N . THR A 1 98 ? 10.440 -13.082 -7.998 1.00 84.25 98 THR A N 1
ATOM 759 C CA . THR A 1 98 ? 10.034 -12.196 -9.088 1.00 84.25 98 THR A CA 1
ATOM 760 C C . THR A 1 98 ? 9.425 -10.921 -8.514 1.00 84.25 98 THR A C 1
ATOM 762 O O . THR A 1 98 ? 8.536 -10.972 -7.667 1.00 84.25 98 THR A O 1
ATOM 765 N N . ILE A 1 99 ? 9.902 -9.779 -8.995 1.00 88.12 99 ILE A N 1
ATOM 766 C CA . ILE A 1 99 ? 9.329 -8.460 -8.738 1.00 88.12 99 ILE A CA 1
ATOM 767 C C . ILE A 1 99 ? 8.464 -8.101 -9.939 1.00 88.12 99 ILE A C 1
ATOM 769 O O . ILE A 1 99 ? 8.950 -8.164 -11.064 1.00 88.12 99 ILE A O 1
ATOM 773 N N . TYR A 1 100 ? 7.223 -7.687 -9.721 1.00 91.81 100 TYR A N 1
ATOM 774 C CA . TYR A 1 100 ? 6.379 -7.160 -10.793 1.00 91.81 100 TYR A CA 1
ATOM 775 C C . TYR A 1 100 ? 6.305 -5.650 -10.668 1.00 91.81 100 TYR A C 1
ATOM 777 O O . TYR A 1 100 ? 6.061 -5.141 -9.573 1.00 91.81 100 TYR A O 1
ATOM 785 N N . CYS A 1 101 ? 6.519 -4.922 -11.760 1.00 92.50 101 CYS A N 1
ATOM 786 C CA . CYS A 1 101 ? 6.348 -3.476 -11.755 1.00 92.50 101 CYS A CA 1
ATOM 787 C C . CYS A 1 101 ? 6.006 -2.895 -13.125 1.00 92.50 101 CYS A C 1
ATOM 789 O O . CYS A 1 101 ? 6.277 -3.472 -14.180 1.00 92.50 101 CYS A O 1
ATOM 791 N N . CYS A 1 102 ? 5.397 -1.719 -13.092 1.00 92.25 102 CYS A N 1
ATOM 792 C CA . CYS A 1 102 ? 5.040 -0.946 -14.272 1.00 92.25 102 CYS A CA 1
ATOM 793 C C . CYS A 1 102 ? 5.062 0.551 -13.942 1.00 92.25 102 CYS A C 1
ATOM 795 O O . CYS A 1 102 ? 4.979 0.935 -12.772 1.00 92.25 102 CYS A O 1
ATOM 797 N N . THR A 1 103 ? 5.210 1.409 -14.955 1.00 92.88 103 THR A N 1
ATOM 798 C CA . THR A 1 103 ? 5.132 2.866 -14.766 1.00 92.88 103 THR A CA 1
ATOM 799 C C . THR A 1 103 ? 3.706 3.380 -14.914 1.00 92.88 103 THR A C 1
ATOM 801 O O . THR A 1 103 ? 2.975 2.955 -15.805 1.00 92.88 103 THR A O 1
ATOM 804 N N . VAL A 1 104 ? 3.316 4.318 -14.051 1.00 90.62 104 VAL A N 1
ATOM 805 C CA . VAL A 1 104 ? 2.019 4.998 -14.142 1.00 90.62 104 VAL A CA 1
ATOM 806 C C . VAL A 1 104 ? 2.147 6.121 -15.173 1.00 90.62 104 VAL A C 1
ATOM 808 O O . VAL A 1 104 ? 2.973 7.021 -15.000 1.00 90.62 104 VAL A O 1
ATOM 811 N N . ASP A 1 105 ? 1.369 6.060 -16.255 1.00 79.81 105 ASP A N 1
ATOM 812 C CA . ASP A 1 105 ? 1.317 7.103 -17.287 1.00 79.81 105 ASP A CA 1
ATOM 813 C C . ASP A 1 105 ? 0.041 7.939 -17.123 1.00 79.81 105 ASP A C 1
ATOM 815 O O . ASP A 1 105 ? -1.070 7.440 -17.277 1.00 79.81 105 ASP A O 1
ATOM 819 N N . GLU A 1 106 ? 0.192 9.230 -16.822 1.00 65.12 106 GLU A N 1
ATOM 820 C CA . GLU A 1 106 ? -0.936 10.165 -16.693 1.00 65.12 106 GLU A CA 1
ATOM 821 C C . GLU A 1 106 ? -1.666 10.393 -18.026 1.00 65.12 106 GLU A C 1
ATOM 823 O O . GLU A 1 106 ? -2.847 10.731 -18.032 1.00 65.12 106 GLU A O 1
ATOM 828 N N . ASN A 1 107 ? -0.981 10.194 -19.158 1.00 57.97 107 ASN A N 1
ATOM 829 C CA . ASN A 1 107 ? -1.499 10.512 -20.491 1.00 57.97 107 ASN A CA 1
ATOM 830 C C . ASN A 1 107 ? -2.089 9.303 -21.225 1.00 57.97 107 ASN A C 1
ATOM 832 O O . ASN A 1 107 ? -2.623 9.446 -22.328 1.00 57.97 107 ASN A O 1
ATOM 836 N N . ARG A 1 108 ? -1.982 8.107 -20.644 1.00 60.69 108 ARG A N 1
ATOM 837 C CA . ARG A 1 108 ? -2.541 6.876 -21.201 1.00 60.69 108 ARG A CA 1
ATOM 838 C C . ARG A 1 108 ? -3.282 6.130 -20.102 1.00 60.69 108 ARG A C 1
ATOM 840 O O . ARG A 1 108 ? -2.652 5.366 -19.375 1.00 60.69 108 ARG A O 1
ATOM 847 N N . PRO A 1 109 ? -4.607 6.324 -19.973 1.00 54.47 109 PRO A N 1
ATOM 848 C CA . PRO A 1 109 ? -5.388 5.457 -19.109 1.00 54.47 109 PRO A CA 1
ATOM 849 C C . PRO A 1 109 ? -5.179 4.006 -19.550 1.00 54.47 109 PRO A C 1
ATOM 851 O O . PRO A 1 109 ? -5.131 3.716 -20.752 1.00 54.47 109 PRO A O 1
ATOM 854 N N . ALA A 1 110 ? -5.023 3.115 -18.571 1.00 57.12 110 ALA A N 1
ATOM 855 C CA . ALA A 1 110 ? -4.942 1.680 -18.796 1.00 57.12 110 ALA A CA 1
ATOM 856 C C . ALA A 1 110 ? -6.048 1.230 -19.765 1.00 57.12 110 ALA A C 1
ATOM 858 O O . ALA A 1 110 ? -7.189 1.699 -19.713 1.00 57.12 110 ALA A O 1
ATOM 859 N N . THR A 1 111 ? -5.709 0.360 -20.714 1.00 55.00 111 THR A N 1
ATOM 860 C CA . THR A 1 111 ? -6.661 -0.032 -21.755 1.00 55.00 111 THR A CA 1
ATOM 861 C C . THR A 1 111 ? -7.732 -0.957 -21.176 1.00 55.00 111 THR A C 1
ATOM 863 O O . THR A 1 111 ? -7.531 -2.168 -21.104 1.00 55.00 111 THR A O 1
ATOM 866 N N . HIS A 1 112 ? -8.912 -0.402 -20.875 1.00 51.84 112 HIS A N 1
ATOM 867 C CA . HIS A 1 112 ? -10.105 -1.120 -20.388 1.00 51.84 112 HIS A CA 1
ATOM 868 C C . HIS A 1 112 ? -10.520 -2.355 -21.212 1.00 51.84 112 HIS A C 1
ATOM 870 O O . HIS A 1 112 ? -11.263 -3.217 -20.745 1.00 51.84 112 HIS A O 1
ATOM 876 N N . ARG A 1 113 ? -10.069 -2.462 -22.468 1.00 45.31 113 ARG A N 1
ATOM 877 C CA . ARG A 1 113 ? -10.462 -3.542 -23.382 1.00 45.31 113 ARG A CA 1
ATOM 878 C C . ARG A 1 113 ? -9.842 -4.899 -23.026 1.00 45.31 113 ARG A C 1
ATOM 880 O O . ARG A 1 113 ? -10.522 -5.906 -23.179 1.00 45.31 113 ARG A O 1
ATOM 887 N N . MET A 1 114 ? -8.596 -4.931 -22.549 1.00 51.66 114 MET A N 1
ATOM 888 C CA . MET A 1 114 ? -7.971 -6.174 -22.061 1.00 51.66 114 MET A CA 1
ATOM 889 C C . MET A 1 114 ? -8.504 -6.558 -20.676 1.00 51.66 114 MET A C 1
ATOM 891 O O . MET A 1 114 ? -8.638 -7.739 -20.376 1.00 51.66 114 MET A O 1
ATOM 895 N N . GLU A 1 115 ? -8.878 -5.565 -19.864 1.00 55.00 115 GLU A N 1
ATOM 896 C CA . GLU A 1 115 ? -9.468 -5.773 -18.536 1.00 55.00 115 GLU A CA 1
ATOM 897 C C . GLU A 1 115 ? -10.775 -6.566 -18.612 1.00 55.00 115 GLU A C 1
ATOM 899 O O . GLU A 1 115 ? -10.968 -7.487 -17.827 1.00 55.00 115 GLU A O 1
ATOM 904 N N . ARG A 1 116 ? -11.637 -6.273 -19.597 1.00 50.41 116 ARG A N 1
ATOM 905 C CA . ARG A 1 116 ? -12.930 -6.960 -19.751 1.00 50.41 116 ARG A CA 1
ATOM 906 C C . ARG A 1 116 ? -12.781 -8.446 -20.119 1.00 50.41 116 ARG A C 1
ATOM 908 O O . ARG A 1 116 ? -13.519 -9.263 -19.590 1.00 50.41 116 ARG A O 1
ATOM 915 N N . LEU A 1 117 ? -11.806 -8.796 -20.962 1.00 51.44 117 LEU A N 1
ATOM 916 C CA . LEU A 1 117 ? -11.580 -10.185 -21.396 1.00 51.44 117 LEU A CA 1
ATOM 917 C C . LEU A 1 117 ? -10.953 -11.055 -20.293 1.00 51.44 117 LEU A C 1
ATOM 919 O O . LEU A 1 117 ? -11.309 -12.220 -20.153 1.00 51.44 117 LEU A O 1
ATOM 923 N N . TYR A 1 118 ? -10.051 -10.497 -19.478 1.00 54.22 118 TYR A N 1
ATOM 924 C CA . TYR A 1 118 ? -9.489 -11.219 -18.328 1.00 54.22 118 TYR A CA 1
ATOM 925 C C . TYR A 1 118 ? -10.455 -11.308 -17.140 1.00 54.22 118 TYR A C 1
ATOM 927 O O . TYR A 1 118 ? -10.414 -12.286 -16.394 1.00 54.22 118 TYR A O 1
ATOM 935 N N . ALA A 1 119 ? -11.317 -10.305 -16.963 1.00 51.00 119 ALA A N 1
ATOM 936 C CA . ALA A 1 119 ? -12.372 -10.308 -15.955 1.00 51.00 119 ALA A CA 1
ATOM 937 C C . ALA A 1 119 ? -13.378 -11.444 -16.170 1.00 51.00 119 ALA A C 1
ATOM 939 O O . ALA A 1 119 ? -13.664 -12.194 -15.241 1.00 51.00 119 ALA A O 1
ATOM 940 N N . GLU A 1 120 ? -13.836 -11.608 -17.412 1.00 47.97 120 GLU A N 1
ATOM 941 C CA . GLU A 1 120 ? -14.791 -12.644 -17.820 1.00 47.97 120 GLU A CA 1
ATOM 942 C C . GLU A 1 120 ? -14.225 -14.063 -17.606 1.00 47.97 120 GLU A C 1
ATOM 944 O O . GLU A 1 120 ? -14.951 -14.978 -17.227 1.00 47.97 120 GLU A O 1
ATOM 949 N N . TYR A 1 121 ? -12.902 -14.232 -17.727 1.00 49.75 121 TYR A N 1
ATOM 950 C CA . TYR A 1 121 ? -12.212 -15.495 -17.436 1.00 49.75 121 TYR A CA 1
ATOM 951 C C . TYR A 1 121 ? -12.037 -15.783 -15.929 1.00 49.75 121 TYR A C 1
ATOM 953 O O . TYR A 1 121 ? -11.950 -16.940 -15.534 1.00 49.75 121 TYR A O 1
ATOM 961 N N . GLN A 1 122 ? -11.979 -14.763 -15.060 1.00 52.31 122 GLN A N 1
ATOM 962 C CA . GLN A 1 122 ? -11.846 -14.957 -13.604 1.00 52.31 122 GLN A CA 1
ATOM 963 C C . GLN A 1 122 ? -13.184 -15.073 -12.859 1.00 52.31 122 GLN A C 1
ATOM 965 O O . GLN A 1 122 ? -13.200 -15.569 -11.728 1.00 52.31 122 GLN A O 1
ATOM 970 N N . GLU A 1 123 ? -14.295 -14.637 -13.458 1.00 48.75 123 GLU A N 1
ATOM 971 C CA . GLU A 1 123 ? -15.636 -14.768 -12.871 1.00 48.75 123 GLU A CA 1
ATOM 972 C C . GLU A 1 123 ? -16.115 -16.223 -12.778 1.00 48.75 123 GLU A C 1
ATOM 974 O O . GLU A 1 123 ? -16.876 -16.552 -11.869 1.00 48.75 123 GLU A O 1
ATOM 979 N N . SER A 1 124 ? -15.616 -17.122 -13.631 1.00 40.97 124 SER A N 1
ATOM 980 C CA . SER A 1 124 ? -15.990 -18.543 -13.619 1.00 40.97 124 SER A CA 1
ATOM 981 C C . SER A 1 124 ? -15.381 -19.350 -12.459 1.00 40.97 124 SER A C 1
ATOM 983 O O . SER A 1 124 ? -15.789 -20.489 -12.245 1.00 40.97 124 SER A O 1
ATOM 985 N N . GLY A 1 125 ? -14.451 -18.776 -11.678 1.00 46.44 125 GLY A N 1
ATOM 986 C CA . GLY A 1 125 ? -13.667 -19.523 -10.683 1.00 46.44 125 GLY A CA 1
ATOM 987 C C . GLY A 1 125 ? -13.509 -18.903 -9.291 1.00 46.44 125 GLY A C 1
ATOM 988 O O . GLY A 1 125 ? -12.676 -19.385 -8.525 1.00 46.44 125 GLY A O 1
ATOM 989 N N . LYS A 1 126 ? -14.236 -17.840 -8.916 1.00 46.91 126 LYS A N 1
ATOM 990 C CA . LYS A 1 126 ? -13.985 -17.142 -7.637 1.00 46.91 126 LYS A CA 1
ATOM 991 C C . LYS A 1 126 ? -15.181 -17.107 -6.689 1.00 46.91 126 LYS A C 1
ATOM 993 O O . LYS A 1 126 ? -16.068 -16.260 -6.794 1.00 46.91 126 LYS A O 1
ATOM 998 N N . GLU A 1 127 ? -15.073 -17.868 -5.599 1.00 48.88 127 GLU A N 1
ATOM 999 C CA . GLU A 1 127 ? -15.528 -17.373 -4.301 1.00 48.88 127 GLU A CA 1
ATOM 1000 C C . GLU A 1 127 ? -14.779 -16.059 -4.012 1.00 48.88 127 GLU A C 1
ATOM 1002 O O . GLU A 1 127 ? -13.652 -16.048 -3.530 1.00 48.88 127 GLU A O 1
ATOM 1007 N N . SER A 1 128 ? -15.377 -14.918 -4.373 1.00 55.12 128 SER A N 1
ATOM 1008 C CA . SER A 1 128 ? -14.768 -13.600 -4.138 1.00 55.12 128 SER A CA 1
ATOM 1009 C C . SER A 1 128 ? -14.350 -13.431 -2.661 1.00 55.12 128 SER A C 1
ATOM 1011 O O . SER A 1 128 ? -15.070 -13.871 -1.756 1.00 55.12 128 SER A O 1
ATOM 1013 N N . ALA A 1 129 ? -13.163 -12.857 -2.425 1.00 62.19 129 ALA A N 1
ATOM 1014 C CA . ALA A 1 129 ? -12.597 -12.667 -1.089 1.00 62.19 129 ALA A CA 1
ATOM 1015 C C . ALA A 1 129 ? -13.596 -11.967 -0.157 1.00 62.19 129 ALA A C 1
ATOM 1017 O O . ALA A 1 129 ? -14.282 -11.021 -0.561 1.00 62.19 129 ALA A O 1
ATOM 1018 N N . SER A 1 130 ? -13.629 -12.373 1.114 1.00 66.94 130 SER A N 1
ATOM 1019 C CA . SER A 1 130 ? -14.457 -11.738 2.151 1.00 66.94 130 SER A CA 1
ATOM 1020 C C . SER A 1 130 ? -14.276 -10.2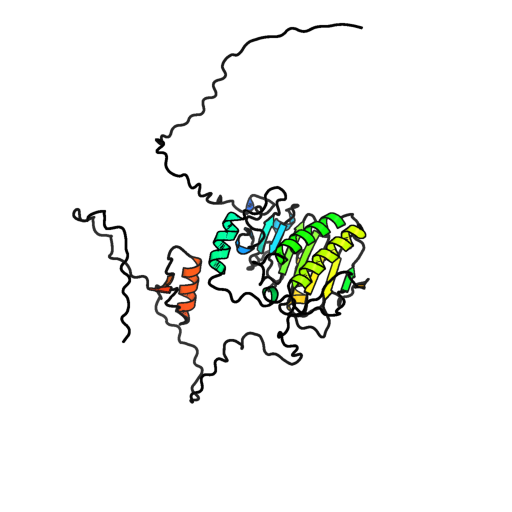12 2.181 1.00 66.94 130 SER A C 1
ATOM 1022 O O . SER A 1 130 ? -15.263 -9.485 2.310 1.00 66.94 130 SER A O 1
ATOM 1024 N N . ALA A 1 131 ? -13.043 -9.737 1.952 1.00 66.00 131 ALA A N 1
ATOM 1025 C CA . ALA A 1 131 ? -12.650 -8.327 1.904 1.00 66.00 131 ALA A CA 1
ATOM 1026 C C . ALA A 1 131 ? -13.362 -7.472 0.846 1.00 66.00 131 ALA A C 1
ATOM 1028 O O . ALA A 1 131 ? -13.404 -6.250 0.993 1.00 66.00 131 ALA A O 1
ATOM 1029 N N . CYS A 1 132 ? -13.935 -8.097 -0.184 1.00 71.19 132 CYS A N 1
ATOM 1030 C CA . CYS A 1 132 ? -14.703 -7.419 -1.230 1.00 71.19 132 CYS A CA 1
ATOM 1031 C C . CYS A 1 132 ? -16.196 -7.710 -1.206 1.00 71.19 132 CYS A C 1
ATOM 1033 O O . CYS A 1 132 ? -16.977 -6.942 -1.760 1.00 71.19 132 CYS A O 1
ATOM 1035 N N . LYS A 1 133 ? -16.607 -8.807 -0.568 1.00 75.31 133 LYS A N 1
ATOM 1036 C CA . LYS A 1 133 ? -18.026 -9.120 -0.369 1.00 75.31 133 LYS A CA 1
ATOM 1037 C C . LYS A 1 133 ? -18.630 -8.340 0.795 1.00 75.31 133 LYS A C 1
ATOM 1039 O O . LYS A 1 133 ? -19.828 -8.075 0.801 1.00 75.31 133 LYS A O 1
ATOM 1044 N N . SER A 1 134 ? -17.819 -8.008 1.798 1.00 79.25 134 SER A N 1
ATOM 1045 C CA . SER A 1 134 ? -18.272 -7.360 3.023 1.00 79.25 134 SER A CA 1
ATOM 1046 C C . SER A 1 134 ? -17.781 -5.922 3.112 1.00 79.25 134 SER A C 1
ATOM 1048 O O . SER A 1 134 ? -16.584 -5.653 3.053 1.00 79.25 134 SER A O 1
ATOM 1050 N N . ASN A 1 135 ? -18.709 -5.001 3.374 1.00 83.00 135 ASN A N 1
ATOM 1051 C CA . ASN A 1 135 ? -18.380 -3.621 3.743 1.00 83.00 135 ASN A CA 1
ATOM 1052 C C . ASN A 1 135 ? -17.791 -3.511 5.165 1.00 83.00 135 ASN A C 1
ATOM 1054 O O . ASN A 1 135 ? -17.358 -2.433 5.569 1.00 83.00 135 ASN A O 1
ATOM 1058 N N . GLY A 1 136 ? -17.779 -4.613 5.924 1.00 89.75 136 GLY A N 1
ATOM 1059 C CA . GLY A 1 136 ? -17.343 -4.655 7.314 1.00 89.75 136 GLY A CA 1
ATOM 1060 C C . GLY A 1 136 ? -18.259 -3.887 8.274 1.00 89.75 136 GLY A C 1
ATOM 1061 O O . GLY A 1 136 ? -19.227 -3.230 7.890 1.00 89.75 136 GLY A O 1
ATOM 1062 N N . ILE A 1 137 ? -17.933 -3.971 9.560 1.00 93.69 137 ILE A N 1
ATOM 1063 C CA . ILE A 1 137 ? -18.534 -3.199 10.644 1.00 93.69 137 ILE A CA 1
ATOM 1064 C C . ILE A 1 137 ? -17.532 -2.133 11.064 1.00 93.69 137 ILE A C 1
ATOM 1066 O O . ILE A 1 137 ? -16.350 -2.410 11.273 1.00 93.69 137 ILE A O 1
ATOM 1070 N N . LYS A 1 138 ? -18.015 -0.898 11.195 1.00 94.88 138 LYS A N 1
ATOM 1071 C CA . LYS A 1 138 ? -17.188 0.219 11.636 1.00 94.88 138 LYS A CA 1
ATOM 1072 C C . LYS A 1 138 ? -16.767 0.028 13.091 1.00 94.88 138 LYS A C 1
ATOM 1074 O O . LYS A 1 138 ? -17.618 -0.042 13.975 1.00 94.88 138 LYS A O 1
ATOM 1079 N N . MET A 1 139 ? -15.463 0.043 13.334 1.00 93.19 139 MET A N 1
ATOM 1080 C CA . MET A 1 139 ? -14.875 -0.079 14.663 1.00 93.19 139 MET A CA 1
ATOM 1081 C C . MET A 1 139 ? -14.419 1.286 15.194 1.00 93.19 139 MET A C 1
ATOM 1083 O O . MET A 1 139 ? -13.954 2.126 14.419 1.00 93.19 139 MET A O 1
ATOM 1087 N N . PRO A 1 140 ? -14.490 1.530 16.516 1.00 90.56 140 PRO A N 1
ATOM 1088 C CA . PRO A 1 140 ? -14.008 2.765 17.142 1.00 90.56 140 PRO A CA 1
ATOM 1089 C C . PRO A 1 140 ? -12.472 2.816 17.290 1.00 90.56 140 PRO A C 1
ATOM 1091 O O . PRO A 1 140 ? -11.945 3.509 18.160 1.00 90.56 140 PRO A O 1
ATOM 1094 N N . SER A 1 141 ? -11.736 2.067 16.469 1.00 89.69 141 SER A N 1
ATOM 1095 C CA . SER A 1 141 ? -10.282 1.946 16.553 1.00 89.69 141 SER A CA 1
ATOM 1096 C C . SER A 1 141 ? -9.576 3.216 16.083 1.00 89.69 141 SER A C 1
ATOM 1098 O O . SER A 1 141 ? -9.980 3.859 15.113 1.00 89.69 141 SER A O 1
ATOM 1100 N N . LYS A 1 142 ? -8.488 3.565 16.772 1.00 92.44 142 LYS A N 1
ATOM 1101 C CA . LYS A 1 142 ? -7.614 4.683 16.412 1.00 92.44 142 LYS A CA 1
ATOM 1102 C C . LYS A 1 142 ? -6.469 4.160 15.559 1.00 92.44 142 LYS A C 1
ATOM 1104 O O . LYS A 1 142 ? -5.858 3.156 15.906 1.00 92.44 142 LYS A O 1
ATOM 1109 N N . VAL A 1 143 ? -6.185 4.860 14.469 1.00 95.31 143 VAL A N 1
ATOM 1110 C CA . VAL A 1 143 ? -5.044 4.565 13.603 1.00 95.31 143 VAL A CA 1
ATOM 1111 C C . VAL A 1 143 ? -3.902 5.483 13.992 1.00 95.31 143 VAL A C 1
ATOM 1113 O O . VAL A 1 143 ? -4.068 6.706 14.050 1.00 95.31 143 VAL A O 1
ATOM 1116 N N . MET A 1 144 ? -2.759 4.881 14.288 1.00 95.00 144 MET A N 1
ATOM 1117 C CA . MET A 1 144 ? -1.583 5.602 14.741 1.00 95.00 144 MET A CA 1
ATOM 1118 C C . MET A 1 144 ? -0.808 6.139 13.542 1.00 95.00 144 MET A C 1
ATOM 1120 O O . MET A 1 144 ? -0.746 5.502 12.494 1.00 95.00 144 MET A O 1
ATOM 1124 N N . LEU A 1 145 ? -0.203 7.309 13.714 1.00 94.94 145 LEU A N 1
ATOM 1125 C CA . LEU A 1 145 ? 0.731 7.947 12.794 1.00 94.94 145 LEU A CA 1
ATOM 1126 C C . LEU A 1 145 ? 2.037 8.191 13.544 1.00 94.94 145 LEU A C 1
ATOM 1128 O O . LEU A 1 145 ? 2.058 8.944 14.519 1.00 94.94 145 LEU A O 1
ATOM 1132 N N . ALA A 1 146 ? 3.120 7.593 13.067 1.00 92.56 146 ALA A N 1
ATOM 1133 C CA . ALA A 1 146 ? 4.466 7.835 13.545 1.00 92.56 146 ALA A CA 1
ATOM 1134 C C . ALA A 1 146 ? 5.297 8.554 12.491 1.00 92.56 146 ALA A C 1
ATOM 1136 O O . ALA A 1 146 ? 5.268 8.217 11.305 1.00 92.56 146 ALA A O 1
ATOM 1137 N N . GLN A 1 147 ? 6.074 9.529 12.947 1.00 90.00 147 GLN A N 1
ATOM 1138 C CA . GLN A 1 147 ? 6.968 10.304 12.102 1.00 90.00 147 GLN A CA 1
ATOM 1139 C C . GLN A 1 147 ? 8.391 10.247 12.655 1.00 90.00 147 GLN A C 1
ATOM 1141 O O . GLN A 1 147 ? 8.640 10.467 13.843 1.00 90.00 147 GLN A O 1
ATOM 1146 N N . GLY A 1 148 ? 9.328 9.920 11.769 1.00 85.31 148 GLY A N 1
ATOM 1147 C CA . GLY A 1 148 ? 10.758 10.005 12.020 1.00 85.31 148 GLY A CA 1
ATOM 1148 C C . GLY A 1 148 ? 11.269 11.441 11.907 1.00 85.31 148 GLY A C 1
ATOM 1149 O O . GLY A 1 148 ? 10.506 12.410 11.941 1.00 85.31 148 GLY A O 1
ATOM 1150 N N . SER A 1 149 ? 12.583 11.574 11.743 1.00 80.75 149 SER A N 1
ATOM 1151 C CA . SER A 1 149 ? 13.250 12.865 11.554 1.00 80.75 149 SER A CA 1
ATOM 1152 C C . SER A 1 149 ? 12.627 13.680 10.418 1.00 80.75 149 SER A C 1
ATOM 1154 O O . SER A 1 149 ? 12.196 13.118 9.406 1.00 80.75 149 SER A O 1
ATOM 1156 N N . ALA A 1 150 ? 12.617 15.005 10.584 1.00 71.62 150 ALA A N 1
ATOM 1157 C CA . ALA A 1 150 ? 12.145 15.930 9.561 1.00 71.62 150 ALA A CA 1
ATOM 1158 C C . ALA A 1 150 ? 12.858 15.658 8.225 1.00 71.62 150 ALA A C 1
ATOM 1160 O O . ALA A 1 150 ? 14.089 15.610 8.169 1.00 71.62 150 ALA A O 1
ATOM 1161 N N . GLY A 1 151 ? 12.077 15.444 7.165 1.00 63.91 151 GLY A N 1
ATOM 1162 C CA . GLY A 1 151 ? 12.587 15.374 5.802 1.00 63.91 151 GLY A CA 1
ATOM 1163 C C . GLY A 1 151 ? 12.882 16.785 5.300 1.00 63.91 151 GLY A C 1
ATOM 1164 O O . GLY A 1 151 ? 12.101 17.706 5.522 1.00 63.91 151 GLY A O 1
ATOM 1165 N N . GLY A 1 152 ? 14.031 16.972 4.652 1.00 55.00 152 GLY A N 1
ATOM 1166 C CA . GLY A 1 152 ? 14.534 18.296 4.273 1.00 55.00 152 GLY A CA 1
ATOM 1167 C C . GLY A 1 152 ? 13.904 18.937 3.028 1.00 55.00 152 GLY A C 1
ATOM 1168 O O . GLY A 1 152 ? 14.448 19.929 2.559 1.00 55.00 152 GLY A O 1
ATOM 1169 N N . TRP A 1 153 ? 12.830 18.388 2.446 1.00 59.97 153 TRP A N 1
ATOM 1170 C CA . TRP A 1 153 ? 12.364 18.793 1.109 1.00 59.97 153 TRP A CA 1
ATOM 1171 C C . TRP A 1 153 ? 10.830 18.722 0.945 1.00 59.97 153 TRP A C 1
ATOM 1173 O O . TRP A 1 153 ? 10.190 17.870 1.569 1.00 59.97 153 TRP A O 1
ATOM 1183 N N . PRO A 1 154 ? 10.219 19.571 0.088 1.00 66.00 154 PRO A N 1
ATOM 1184 C CA . PRO A 1 154 ? 8.769 19.652 -0.126 1.00 66.00 154 PRO A CA 1
ATOM 1185 C C . PRO A 1 154 ? 8.234 18.497 -1.000 1.00 66.00 154 PRO A C 1
ATOM 1187 O O . PRO A 1 154 ? 7.622 18.707 -2.044 1.00 66.00 154 PRO A O 1
ATOM 1190 N N . HIS A 1 155 ? 8.443 17.253 -0.569 1.00 82.25 155 HIS A N 1
ATOM 1191 C CA . HIS A 1 155 ? 8.000 16.038 -1.269 1.00 82.25 155 HIS A CA 1
ATOM 1192 C C . HIS A 1 155 ? 6.549 15.631 -0.960 1.00 82.25 155 HIS A C 1
ATOM 1194 O O . HIS A 1 155 ? 6.084 14.588 -1.416 1.00 82.25 155 HIS A O 1
ATOM 1200 N N . ALA A 1 156 ? 5.804 16.439 -0.200 1.00 90.50 156 ALA A N 1
ATOM 1201 C CA . ALA A 1 156 ? 4.451 16.100 0.244 1.00 90.50 156 ALA A CA 1
ATOM 1202 C C . ALA A 1 156 ? 3.468 15.841 -0.899 1.00 90.50 156 ALA A C 1
ATOM 1204 O O . ALA A 1 156 ? 2.712 14.873 -0.845 1.00 90.50 156 ALA A O 1
ATOM 1205 N N . SER A 1 157 ? 3.501 16.666 -1.949 1.00 92.62 157 SER A N 1
ATOM 1206 C CA . SER A 1 157 ? 2.627 16.475 -3.113 1.00 92.62 157 SER A CA 1
ATOM 1207 C C . SER A 1 157 ? 2.944 15.168 -3.850 1.00 92.62 157 SER A C 1
ATOM 1209 O O . SER A 1 157 ? 2.043 14.422 -4.228 1.00 92.62 157 SER A O 1
ATOM 1211 N N . GLU A 1 158 ? 4.229 14.841 -3.987 1.00 93.12 158 GLU A N 1
ATOM 1212 C CA . GLU A 1 158 ? 4.698 13.624 -4.659 1.00 93.12 158 GLU A CA 1
ATOM 1213 C C . GLU A 1 158 ? 4.339 12.368 -3.860 1.00 93.12 158 GLU A C 1
ATOM 1215 O O . GLU A 1 158 ? 3.778 11.429 -4.420 1.00 93.12 158 GLU A O 1
ATOM 1220 N N . ALA A 1 159 ? 4.577 12.377 -2.544 1.00 95.12 159 ALA A N 1
ATOM 1221 C CA . ALA A 1 159 ? 4.179 11.290 -1.651 1.00 95.12 159 ALA A CA 1
ATOM 1222 C C . ALA A 1 159 ? 2.659 11.082 -1.668 1.00 95.12 159 ALA A C 1
ATOM 1224 O O . ALA A 1 159 ? 2.186 9.955 -1.788 1.00 95.12 159 ALA A O 1
ATOM 1225 N N . ALA A 1 160 ? 1.887 12.170 -1.612 1.00 96.56 160 ALA A N 1
ATOM 1226 C CA . ALA A 1 160 ? 0.435 12.097 -1.675 1.00 96.56 160 ALA A CA 1
ATOM 1227 C C . ALA A 1 160 ? -0.067 11.550 -3.018 1.00 96.56 160 ALA A C 1
ATOM 1229 O O . ALA A 1 160 ? -1.065 10.840 -3.043 1.00 96.56 160 ALA A O 1
ATOM 1230 N N . THR A 1 161 ? 0.635 11.833 -4.116 1.00 95.81 161 THR A N 1
ATOM 1231 C CA . THR A 1 161 ? 0.307 11.280 -5.435 1.00 95.81 161 THR A CA 1
ATOM 1232 C C . THR A 1 161 ? 0.573 9.768 -5.481 1.00 95.81 161 THR A C 1
ATOM 1234 O O . THR A 1 161 ? -0.286 9.013 -5.921 1.00 95.81 161 THR A O 1
ATOM 1237 N N . LEU A 1 162 ? 1.702 9.301 -4.937 1.00 96.56 162 LEU A N 1
ATOM 1238 C CA . LEU A 1 162 ? 1.995 7.864 -4.820 1.00 96.56 162 LEU A CA 1
ATOM 1239 C C . LEU A 1 162 ? 0.953 7.121 -3.960 1.00 96.56 162 LEU A C 1
ATOM 1241 O O . LEU A 1 162 ? 0.526 6.019 -4.299 1.00 96.56 162 LEU A O 1
ATOM 1245 N N . LEU A 1 163 ? 0.486 7.746 -2.873 1.00 97.75 163 LEU A N 1
ATOM 1246 C CA . LEU A 1 163 ? -0.605 7.213 -2.048 1.00 97.75 163 LEU A CA 1
ATOM 1247 C C . LEU A 1 163 ? -1.928 7.104 -2.826 1.00 97.75 163 LEU A C 1
ATOM 1249 O O . LEU A 1 163 ? -2.677 6.154 -2.611 1.00 97.75 163 LEU A O 1
ATOM 1253 N N . GLN A 1 164 ? -2.211 8.043 -3.733 1.00 95.75 164 GLN A N 1
ATOM 1254 C CA . GLN A 1 164 ? -3.400 8.016 -4.595 1.00 95.75 164 GLN A CA 1
ATOM 1255 C C . GLN A 1 164 ? -3.316 6.925 -5.674 1.00 95.75 164 GLN A C 1
ATOM 1257 O O . GLN A 1 164 ? -4.324 6.278 -5.966 1.00 95.75 164 GLN A O 1
ATOM 1262 N N . ASP A 1 165 ? -2.124 6.664 -6.218 1.00 93.69 165 ASP A N 1
ATOM 1263 C CA . ASP A 1 165 ? -1.918 5.540 -7.141 1.00 93.69 165 ASP A CA 1
ATOM 1264 C C . ASP A 1 165 ? -2.238 4.207 -6.442 1.00 93.69 165 ASP A C 1
ATOM 1266 O O . ASP A 1 165 ? -2.986 3.380 -6.965 1.00 93.69 165 ASP A O 1
ATOM 1270 N N . LEU A 1 166 ? -1.746 4.028 -5.211 1.00 95.50 166 LEU A N 1
ATOM 1271 C CA . LEU A 1 166 ? -2.062 2.863 -4.378 1.00 95.50 166 LEU A CA 1
ATOM 1272 C C . LEU A 1 166 ? -3.545 2.800 -3.998 1.00 95.50 166 LEU A C 1
ATOM 1274 O O . LEU A 1 166 ? -4.123 1.718 -3.976 1.00 95.50 166 LEU A O 1
ATOM 1278 N N . GLN A 1 167 ? -4.178 3.941 -3.716 1.00 94.81 167 GLN A N 1
ATOM 1279 C CA . GLN A 1 167 ? -5.611 3.994 -3.420 1.00 94.81 167 GLN A CA 1
ATOM 1280 C C . GLN A 1 167 ? -6.420 3.420 -4.588 1.00 94.81 167 GLN A C 1
ATOM 1282 O O . GLN A 1 167 ? -7.253 2.541 -4.375 1.00 94.81 167 GLN A O 1
ATOM 1287 N N . THR A 1 168 ? -6.096 3.844 -5.812 1.00 90.50 168 THR A N 1
ATOM 1288 C CA . THR A 1 168 ? -6.736 3.363 -7.046 1.00 90.50 168 THR A CA 1
ATOM 1289 C C . THR A 1 168 ? -6.581 1.847 -7.204 1.00 90.50 168 THR A C 1
ATOM 1291 O O . THR A 1 168 ? -7.535 1.162 -7.564 1.00 90.50 168 THR A O 1
ATOM 1294 N N . LEU A 1 169 ? -5.407 1.293 -6.870 1.00 89.31 169 LEU A N 1
ATOM 1295 C CA . LEU A 1 169 ? -5.181 -0.157 -6.895 1.00 89.31 169 LEU A CA 1
ATOM 1296 C C . LEU A 1 169 ? -6.091 -0.927 -5.942 1.00 89.31 169 LEU A C 1
ATOM 1298 O O . LEU A 1 169 ? -6.615 -1.981 -6.304 1.00 89.31 169 LEU A O 1
ATOM 1302 N N . PHE A 1 170 ? -6.243 -0.436 -4.713 1.00 90.38 170 PHE A N 1
ATOM 1303 C CA . PHE A 1 170 ? -7.042 -1.115 -3.696 1.00 90.38 170 PHE A CA 1
ATOM 1304 C C . PHE A 1 170 ? -8.545 -0.959 -3.927 1.00 90.38 170 PHE A C 1
ATOM 1306 O O . PHE A 1 170 ? -9.282 -1.895 -3.613 1.00 90.38 170 PHE A O 1
ATOM 1313 N N . GLU A 1 171 ? -8.993 0.168 -4.484 1.00 88.75 171 GLU A N 1
ATOM 1314 C CA . GLU A 1 171 ? -10.391 0.393 -4.880 1.00 88.75 171 GLU A CA 1
ATOM 1315 C C . GLU A 1 171 ? -10.845 -0.557 -5.992 1.00 88.75 171 GLU A C 1
ATOM 1317 O O . GLU A 1 171 ? -12.035 -0.854 -6.092 1.00 88.75 171 GLU A O 1
ATOM 1322 N N . ASP A 1 172 ? -9.907 -1.084 -6.779 1.00 85.06 172 ASP A N 1
ATOM 1323 C CA . ASP A 1 172 ? -10.240 -1.977 -7.872 1.00 85.06 172 ASP A CA 1
ATOM 1324 C C . ASP A 1 172 ? -10.792 -3.349 -7.391 1.00 85.06 172 ASP A C 1
ATOM 1326 O O . ASP A 1 172 ? -10.149 -4.039 -6.574 1.00 85.06 172 ASP A O 1
ATOM 1330 N N . PRO A 1 173 ? -11.962 -3.788 -7.905 1.00 80.56 173 PRO A N 1
ATOM 1331 C CA . PRO A 1 173 ? -12.575 -5.072 -7.559 1.00 80.56 173 PRO A CA 1
ATOM 1332 C C . PRO A 1 173 ? -11.784 -6.321 -7.983 1.00 80.56 173 PRO A C 1
ATOM 1334 O O . PRO A 1 173 ? -12.021 -7.399 -7.450 1.00 80.56 173 PRO A O 1
ATOM 1337 N N . TYR A 1 174 ? -10.835 -6.244 -8.910 1.00 79.19 174 TYR A N 1
ATOM 1338 C CA . TYR A 1 174 ? -10.010 -7.396 -9.298 1.00 79.19 174 TYR A CA 1
ATOM 1339 C C . TYR A 1 174 ? -8.859 -7.634 -8.319 1.00 79.19 174 TYR A C 1
ATOM 1341 O O . TYR A 1 174 ? -8.437 -8.773 -8.102 1.00 79.19 174 TYR A O 1
ATOM 1349 N N . ASN A 1 175 ? -8.423 -6.590 -7.616 1.00 81.88 175 ASN A N 1
ATOM 1350 C CA . ASN A 1 175 ? -7.367 -6.663 -6.607 1.00 81.88 175 ASN A CA 1
ATOM 1351 C C . ASN A 1 175 ? -7.867 -7.134 -5.233 1.00 81.88 175 ASN A C 1
ATOM 1353 O O . ASN A 1 175 ? -7.277 -6.802 -4.209 1.00 81.88 175 ASN A O 1
ATOM 1357 N N . CYS A 1 176 ? -9.002 -7.831 -5.158 1.00 79.69 176 CYS A N 1
ATOM 1358 C CA . CYS A 1 176 ? -9.654 -8.198 -3.894 1.00 79.69 176 CYS A CA 1
ATOM 1359 C C . CYS A 1 176 ? -8.792 -8.990 -2.916 1.00 79.69 176 CYS A C 1
ATOM 1361 O O . CYS A 1 176 ? -8.900 -8.794 -1.711 1.00 79.69 176 CYS A O 1
ATOM 1363 N N . PHE A 1 177 ? -7.939 -9.857 -3.447 1.00 82.75 177 PHE A N 1
ATOM 1364 C CA . PHE A 1 177 ? -7.087 -10.760 -2.676 1.00 82.75 177 PHE A CA 1
ATOM 1365 C C . PHE A 1 177 ? -5.736 -10.128 -2.321 1.00 82.75 177 PHE A C 1
ATOM 1367 O O . PHE A 1 177 ? -4.930 -10.722 -1.605 1.00 82.75 177 PHE A O 1
ATOM 1374 N N . GLN A 1 178 ? -5.469 -8.927 -2.838 1.00 87.12 178 GLN A N 1
ATOM 1375 C CA . GLN A 1 178 ? -4.148 -8.335 -2.749 1.00 87.12 178 GLN A CA 1
ATOM 1376 C C . GLN A 1 178 ? -4.013 -7.658 -1.396 1.00 87.12 178 GLN A C 1
ATOM 1378 O O . GLN A 1 178 ? -4.719 -6.704 -1.078 1.00 87.12 178 GLN A O 1
ATOM 1383 N N . ARG A 1 179 ? -3.075 -8.175 -0.606 1.00 92.25 179 ARG A N 1
ATOM 1384 C CA . ARG A 1 179 ? -2.776 -7.677 0.737 1.00 92.25 179 ARG A CA 1
ATOM 1385 C C . ARG A 1 179 ? -1.723 -6.583 0.730 1.00 92.25 179 ARG A C 1
ATOM 1387 O O . ARG A 1 179 ? -1.710 -5.759 1.635 1.00 92.25 179 ARG A O 1
ATOM 1394 N N . SER A 1 180 ? -0.851 -6.555 -0.278 1.00 94.62 180 SER A N 1
ATOM 1395 C CA . SER A 1 180 ? 0.225 -5.574 -0.369 1.00 94.62 180 SER A CA 1
ATOM 1396 C C . SER A 1 180 ? 0.448 -5.023 -1.756 1.00 94.62 180 SER A C 1
ATOM 1398 O O . SER A 1 180 ? 0.399 -5.731 -2.759 1.00 94.62 180 SER A O 1
ATOM 1400 N N . PHE A 1 181 ? 0.805 -3.746 -1.757 1.00 95.81 181 PHE A N 1
ATOM 1401 C CA . PHE A 1 181 ? 1.341 -3.046 -2.904 1.00 95.81 181 PHE A CA 1
ATOM 1402 C C . PHE A 1 181 ? 2.411 -2.065 -2.458 1.00 95.81 181 PHE A C 1
ATOM 1404 O O . PHE A 1 181 ? 2.466 -1.635 -1.302 1.00 95.81 181 PHE A O 1
ATOM 1411 N N . PHE A 1 182 ? 3.255 -1.709 -3.411 1.00 96.94 182 PHE A N 1
ATOM 1412 C CA . PHE A 1 182 ? 4.279 -0.703 -3.254 1.00 96.94 182 PHE A CA 1
ATOM 1413 C C . PHE A 1 182 ? 4.158 0.300 -4.389 1.00 96.94 182 PHE A C 1
ATOM 1415 O O . PHE A 1 182 ? 3.729 -0.029 -5.494 1.00 96.94 182 PHE A O 1
ATOM 1422 N N . SER A 1 183 ? 4.574 1.526 -4.124 1.00 96.50 183 SER A N 1
ATOM 1423 C CA . SER A 1 183 ? 4.728 2.538 -5.159 1.00 96.50 183 SER A CA 1
ATOM 1424 C C . SER A 1 183 ? 6.030 3.277 -4.937 1.00 96.50 183 SER A C 1
ATOM 1426 O O . SER A 1 183 ? 6.384 3.579 -3.797 1.00 96.50 183 SER A O 1
ATOM 1428 N N . GLN A 1 184 ? 6.727 3.598 -6.014 1.00 95.19 184 GLN A N 1
ATOM 1429 C CA . GLN A 1 184 ? 7.965 4.357 -5.960 1.00 95.19 184 GLN A CA 1
ATOM 1430 C C . GLN A 1 184 ? 7.906 5.502 -6.963 1.00 95.19 184 GLN A C 1
ATOM 1432 O O . GLN A 1 184 ? 7.390 5.352 -8.064 1.00 95.19 184 GLN A O 1
ATOM 1437 N N . GLY A 1 185 ? 8.468 6.644 -6.599 1.00 92.88 185 GLY A N 1
ATOM 1438 C CA . GLY A 1 185 ? 8.664 7.763 -7.508 1.00 92.88 185 GLY A CA 1
ATOM 1439 C C . GLY A 1 185 ? 9.743 8.673 -6.958 1.00 92.88 185 GLY A C 1
ATOM 1440 O O . GLY A 1 185 ? 9.707 9.037 -5.782 1.00 92.88 185 GLY A O 1
ATOM 1441 N N . LYS A 1 186 ? 10.714 9.039 -7.799 1.00 90.75 186 LYS A N 1
ATOM 1442 C CA . LYS A 1 186 ? 11.900 9.790 -7.364 1.00 90.75 186 LYS A CA 1
ATOM 1443 C C . LYS A 1 186 ? 12.589 9.077 -6.184 1.00 90.75 186 LYS A C 1
ATOM 1445 O O . LYS A 1 186 ? 12.949 7.909 -6.309 1.00 90.75 186 LYS A O 1
ATOM 1450 N N . MET A 1 187 ? 12.734 9.748 -5.040 1.00 90.12 187 MET A N 1
ATOM 1451 C CA . MET A 1 187 ? 13.318 9.190 -3.810 1.00 90.12 187 MET A CA 1
ATOM 1452 C C . MET A 1 187 ? 12.277 8.610 -2.845 1.00 90.12 187 MET A C 1
ATOM 1454 O O . MET A 1 187 ? 12.626 8.190 -1.746 1.00 90.12 187 MET A O 1
ATOM 1458 N N . ILE A 1 188 ? 10.996 8.621 -3.208 1.00 94.25 188 ILE A N 1
ATOM 1459 C CA . ILE A 1 188 ? 9.919 8.223 -2.308 1.00 94.25 188 ILE A CA 1
ATOM 1460 C C . ILE A 1 188 ? 9.540 6.783 -2.604 1.00 94.25 188 ILE A C 1
ATOM 1462 O O . ILE A 1 188 ? 9.296 6.419 -3.757 1.00 94.25 188 ILE A O 1
ATOM 1466 N N . VAL A 1 189 ? 9.451 5.982 -1.552 1.00 95.56 189 VAL A N 1
ATOM 1467 C CA . VAL A 1 189 ? 8.905 4.634 -1.601 1.00 95.56 189 VAL A CA 1
ATOM 1468 C C . VAL A 1 189 ? 7.779 4.536 -0.592 1.00 95.56 189 VAL A C 1
ATOM 1470 O O . VAL A 1 189 ? 7.924 4.932 0.561 1.00 95.56 189 VAL A O 1
ATOM 1473 N N . VAL A 1 190 ? 6.660 3.979 -1.031 1.00 98.00 190 VAL A N 1
ATOM 1474 C CA . VAL A 1 190 ? 5.509 3.673 -0.192 1.00 98.00 190 VAL A CA 1
ATOM 1475 C C . VAL A 1 190 ? 5.274 2.171 -0.222 1.00 98.00 190 VAL A C 1
ATOM 1477 O O . VAL A 1 190 ? 5.361 1.545 -1.277 1.00 98.00 190 VAL A O 1
ATOM 1480 N N . SER A 1 191 ? 4.967 1.602 0.935 1.00 97.75 191 SER A N 1
ATOM 1481 C CA . SER A 1 191 ? 4.488 0.231 1.087 1.00 97.75 191 SER A CA 1
ATOM 1482 C C . SER A 1 191 ? 3.143 0.228 1.789 1.00 97.75 191 SER A C 1
ATOM 1484 O O . SER A 1 191 ? 2.894 1.076 2.648 1.00 97.75 191 SER A O 1
ATOM 1486 N N . VAL A 1 192 ? 2.303 -0.735 1.432 1.00 98.12 192 VAL A N 1
ATOM 1487 C CA . VAL A 1 192 ? 0.990 -0.952 2.030 1.00 98.12 192 VAL A CA 1
ATOM 1488 C C . VAL A 1 192 ? 0.827 -2.426 2.368 1.00 98.12 192 VAL A C 1
ATOM 1490 O O . VAL A 1 192 ? 1.205 -3.284 1.571 1.00 98.12 192 VAL A O 1
ATOM 1493 N N . TRP A 1 193 ? 0.238 -2.708 3.528 1.00 97.44 193 TRP A N 1
ATOM 1494 C CA . TRP A 1 193 ? -0.256 -4.027 3.919 1.00 97.44 193 TRP A CA 1
ATOM 1495 C C . TRP A 1 193 ? -1.671 -3.912 4.488 1.00 97.44 193 TRP A C 1
ATOM 1497 O O . TRP A 1 193 ? -1.951 -2.983 5.246 1.00 97.44 193 TRP A O 1
ATOM 1507 N N . THR A 1 194 ? -2.533 -4.879 4.190 1.00 95.81 194 THR A N 1
ATOM 1508 C CA . THR A 1 194 ? -3.827 -5.076 4.850 1.00 95.81 194 THR A CA 1
ATOM 1509 C C . THR A 1 194 ? -4.070 -6.561 5.091 1.00 95.81 194 THR A C 1
ATOM 1511 O O . THR A 1 194 ? -3.853 -7.385 4.204 1.00 95.81 194 THR A O 1
ATOM 1514 N N . GLY A 1 195 ? -4.513 -6.904 6.296 1.00 94.12 195 GLY A N 1
ATOM 1515 C CA . GLY A 1 195 ? -4.972 -8.244 6.631 1.00 94.12 195 GLY A CA 1
ATOM 1516 C C . GLY A 1 195 ? -6.405 -8.518 6.159 1.00 94.12 195 GLY A C 1
ATOM 1517 O O . GLY A 1 195 ? -7.165 -7.596 5.857 1.00 94.12 195 GLY A O 1
ATOM 1518 N N . ASP A 1 196 ? -6.771 -9.799 6.118 1.00 90.88 196 ASP A N 1
ATOM 1519 C CA . ASP A 1 196 ? -8.033 -10.288 5.542 1.00 90.88 196 ASP A CA 1
ATOM 1520 C C . ASP A 1 196 ? -9.273 -10.054 6.408 1.00 90.88 196 ASP A C 1
ATOM 1522 O O . ASP A 1 196 ? -10.393 -10.091 5.901 1.00 90.88 196 ASP A O 1
ATOM 1526 N N . ALA A 1 197 ? -9.106 -9.790 7.706 1.00 92.12 197 ALA A N 1
ATOM 1527 C CA . ALA A 1 197 ? -10.217 -9.432 8.584 1.00 92.12 197 ALA A CA 1
ATOM 1528 C C . ALA A 1 197 ? -10.647 -7.970 8.415 1.00 92.12 197 ALA A C 1
ATOM 1530 O O . ALA A 1 197 ? -11.582 -7.528 9.087 1.00 92.12 197 ALA A O 1
ATOM 1531 N N . LEU A 1 198 ? -9.962 -7.196 7.572 1.00 93.00 198 LEU A N 1
ATOM 1532 C CA . LEU A 1 198 ? -10.255 -5.792 7.326 1.00 93.00 198 LEU A CA 1
ATOM 1533 C C . LEU A 1 198 ? -10.892 -5.632 5.949 1.00 93.00 198 LEU A C 1
ATOM 1535 O O . LEU A 1 198 ? -10.361 -6.085 4.938 1.00 93.00 198 LEU A O 1
ATOM 1539 N N . ALA A 1 199 ? -12.027 -4.935 5.894 1.00 92.69 199 ALA A N 1
ATOM 1540 C CA . ALA A 1 199 ? -12.612 -4.565 4.613 1.00 92.69 199 ALA A CA 1
ATOM 1541 C C . ALA A 1 199 ? -11.692 -3.562 3.905 1.00 92.69 199 ALA A C 1
ATOM 1543 O O . ALA A 1 199 ? -11.120 -2.670 4.547 1.00 92.69 199 ALA A O 1
ATOM 1544 N N . LYS A 1 200 ? -11.596 -3.656 2.574 1.00 90.88 200 LYS A N 1
ATOM 1545 C CA . LYS A 1 200 ? -10.724 -2.795 1.755 1.00 90.88 200 LYS A CA 1
ATOM 1546 C C . LYS A 1 200 ? -10.953 -1.300 1.949 1.00 90.88 200 LYS A C 1
ATOM 1548 O O . LYS A 1 200 ? -10.014 -0.510 1.866 1.00 90.88 200 LYS A O 1
ATOM 1553 N N . SER A 1 201 ? -12.181 -0.898 2.270 1.00 93.12 201 SER A N 1
ATOM 1554 C CA . SER A 1 201 ? -12.509 0.490 2.605 1.00 93.12 201 SER A CA 1
ATOM 1555 C C . SER A 1 201 ? -11.644 1.053 3.739 1.00 93.12 201 SER A C 1
ATOM 1557 O O . SER A 1 201 ? -11.424 2.262 3.788 1.00 93.12 201 SER A O 1
ATOM 1559 N N . THR A 1 202 ? -11.125 0.195 4.627 1.00 95.50 202 THR A N 1
ATOM 1560 C CA . THR A 1 202 ? -10.178 0.586 5.675 1.00 95.50 202 THR A CA 1
ATOM 1561 C C . THR A 1 202 ? -8.909 1.161 5.074 1.00 95.50 202 THR A C 1
ATOM 1563 O O . THR A 1 202 ? -8.602 2.331 5.319 1.00 95.50 202 THR A O 1
ATOM 1566 N N . ILE A 1 203 ? -8.209 0.385 4.241 1.00 95.69 203 ILE A N 1
ATOM 1567 C CA . ILE A 1 203 ? -6.938 0.824 3.667 1.00 95.69 203 ILE A CA 1
ATOM 1568 C C . ILE A 1 203 ? -7.125 1.968 2.667 1.00 95.69 203 ILE A C 1
ATOM 1570 O O . ILE A 1 203 ? -6.351 2.921 2.681 1.00 95.69 203 ILE A O 1
ATOM 1574 N N . VAL A 1 204 ? -8.210 1.949 1.886 1.00 95.69 204 VAL A N 1
ATOM 1575 C CA . VAL A 1 204 ? -8.579 3.048 0.978 1.00 95.69 204 VAL A CA 1
ATOM 1576 C C . VAL A 1 204 ? -8.777 4.355 1.753 1.00 95.69 204 VAL A C 1
ATOM 1578 O O . VAL A 1 204 ? -8.208 5.386 1.392 1.00 95.69 204 VAL A O 1
ATOM 1581 N N . SER A 1 205 ? -9.519 4.319 2.868 1.00 97.56 205 SER A N 1
ATOM 1582 C CA . SER A 1 205 ? -9.705 5.509 3.708 1.00 97.56 205 SER A CA 1
ATOM 1583 C C . SER A 1 205 ? -8.400 5.976 4.357 1.00 97.56 205 SER A C 1
ATOM 1585 O O . SER A 1 205 ? -8.167 7.179 4.442 1.00 97.56 205 SER A O 1
ATOM 1587 N N . ALA A 1 206 ? -7.520 5.053 4.759 1.00 98.19 206 ALA A N 1
ATOM 1588 C CA . ALA A 1 206 ? -6.228 5.382 5.353 1.00 98.19 206 ALA A CA 1
ATOM 1589 C C . ALA A 1 206 ? -5.281 6.063 4.353 1.00 98.19 206 ALA A C 1
ATOM 1591 O O . ALA A 1 206 ? -4.672 7.079 4.690 1.00 98.19 206 ALA A O 1
ATOM 1592 N N . LEU A 1 207 ? -5.202 5.550 3.119 1.00 98.38 207 LEU A N 1
ATOM 1593 C CA . LEU A 1 207 ? -4.424 6.146 2.029 1.00 98.38 207 LEU A CA 1
ATOM 1594 C C . LEU A 1 207 ? -4.910 7.567 1.722 1.00 98.38 207 LEU A C 1
ATOM 1596 O O . LEU A 1 207 ? -4.106 8.501 1.685 1.00 98.38 207 LEU A O 1
ATOM 1600 N N . HIS A 1 208 ? -6.227 7.747 1.599 1.00 98.12 208 HIS A N 1
ATOM 1601 C CA . HIS A 1 208 ? -6.838 9.054 1.367 1.00 98.12 208 HIS A CA 1
ATOM 1602 C C . HIS A 1 208 ? -6.567 10.047 2.512 1.00 98.12 208 HIS A C 1
ATOM 1604 O O . HIS A 1 208 ? -6.174 11.196 2.274 1.00 98.12 208 HIS A O 1
ATOM 1610 N N . SER A 1 209 ? -6.748 9.612 3.763 1.00 98.19 209 SER A N 1
ATOM 1611 C CA . SER A 1 209 ? -6.489 10.433 4.949 1.00 98.19 209 SER A CA 1
ATOM 1612 C C . SER A 1 209 ? -5.022 10.833 5.061 1.00 98.19 209 SER A C 1
ATOM 1614 O O . SER A 1 209 ? -4.737 11.998 5.338 1.00 98.19 209 SER A O 1
ATOM 1616 N N . LEU A 1 210 ? -4.086 9.916 4.796 1.00 97.94 210 LEU A N 1
ATOM 1617 C CA . LEU A 1 210 ? -2.656 10.215 4.839 1.00 97.94 210 LEU A CA 1
ATOM 1618 C C . LEU A 1 210 ? -2.243 11.174 3.717 1.00 97.94 210 LEU A C 1
ATOM 1620 O O . LEU A 1 210 ? -1.528 12.140 3.976 1.00 97.94 210 LEU A O 1
ATOM 1624 N N . ALA A 1 211 ? -2.732 10.962 2.492 1.00 97.56 211 ALA A N 1
ATOM 1625 C CA . ALA A 1 211 ? -2.473 11.861 1.370 1.00 97.56 211 ALA A CA 1
ATOM 1626 C C . ALA A 1 211 ? -2.983 13.284 1.661 1.00 97.56 211 ALA A C 1
ATOM 1628 O O . ALA A 1 211 ? -2.285 14.266 1.407 1.00 97.56 211 ALA A O 1
ATOM 1629 N N . THR A 1 212 ? -4.180 13.399 2.245 1.00 97.06 212 THR A N 1
ATOM 1630 C CA . THR A 1 212 ? -4.766 14.683 2.660 1.00 97.06 212 THR A CA 1
ATOM 1631 C C . THR A 1 212 ? -3.947 15.341 3.767 1.00 97.06 212 THR A C 1
ATOM 1633 O O . THR A 1 212 ? -3.643 16.531 3.682 1.00 97.06 212 THR A O 1
ATOM 1636 N N . TYR A 1 213 ? -3.539 14.564 4.773 1.00 94.81 213 TYR A N 1
ATOM 1637 C CA . TYR A 1 213 ? -2.689 15.031 5.865 1.00 94.81 213 TYR A CA 1
ATOM 1638 C C . TYR A 1 213 ? -1.358 15.592 5.344 1.00 94.81 213 TYR A C 1
ATOM 1640 O O . TYR A 1 213 ? -1.016 16.727 5.663 1.00 94.81 213 TYR A O 1
ATOM 1648 N N . MET A 1 214 ? -0.654 14.857 4.475 1.00 93.25 214 MET A N 1
ATOM 1649 C CA . MET A 1 214 ? 0.616 15.305 3.885 1.00 93.25 214 MET A CA 1
ATOM 1650 C C . MET A 1 214 ? 0.453 16.579 3.047 1.00 93.25 214 MET A C 1
ATOM 1652 O O . MET A 1 214 ? 1.269 17.494 3.149 1.00 93.25 214 MET A O 1
ATOM 1656 N N . LYS A 1 215 ? -0.616 16.678 2.243 1.00 93.69 215 LYS A N 1
ATOM 1657 C CA . LYS A 1 215 ? -0.917 17.900 1.476 1.00 93.69 215 LYS A CA 1
ATOM 1658 C C . LYS A 1 215 ? -1.155 19.102 2.393 1.00 93.69 215 LYS A C 1
ATOM 1660 O O . LYS A 1 215 ? -0.689 20.192 2.079 1.00 93.69 215 LYS A O 1
ATOM 1665 N N . ALA A 1 216 ? -1.837 18.906 3.522 1.00 93.12 216 ALA A N 1
ATOM 1666 C CA . ALA A 1 216 ? -2.119 19.968 4.484 1.00 93.12 216 ALA A CA 1
ATOM 1667 C C . ALA A 1 216 ? -0.874 20.422 5.266 1.00 93.12 216 ALA A C 1
ATOM 1669 O O . ALA A 1 216 ? -0.725 21.613 5.531 1.00 93.12 216 ALA A O 1
ATOM 1670 N N . THR A 1 217 ? 0.030 19.504 5.626 1.00 89.56 217 THR A N 1
ATOM 1671 C CA . THR A 1 217 ? 1.268 19.839 6.354 1.00 89.56 217 THR A CA 1
ATOM 1672 C C . THR A 1 217 ? 2.378 20.372 5.449 1.00 89.56 217 THR A C 1
ATOM 1674 O O . THR A 1 217 ? 3.320 20.993 5.941 1.00 89.56 217 THR A O 1
ATOM 1677 N N . GLY A 1 218 ? 2.320 20.098 4.142 1.00 88.94 218 GLY A N 1
ATOM 1678 C CA . GLY A 1 218 ? 3.311 20.537 3.155 1.00 88.94 218 GLY A CA 1
ATOM 1679 C C . GLY A 1 218 ? 4.696 19.886 3.293 1.00 88.94 218 GLY A C 1
ATOM 1680 O O . GLY A 1 218 ? 5.603 20.207 2.529 1.00 88.94 218 GLY A O 1
ATOM 1681 N N . SER A 1 219 ? 4.874 18.961 4.239 1.00 86.06 219 SER A N 1
ATOM 1682 C CA . SER A 1 219 ? 6.145 18.287 4.528 1.00 86.06 219 SER A CA 1
ATOM 1683 C C . SER A 1 219 ? 5.931 16.817 4.894 1.00 86.06 219 SER A C 1
ATOM 1685 O O . SER A 1 219 ? 4.873 16.432 5.397 1.00 86.06 219 SER A O 1
ATOM 1687 N N . VAL A 1 220 ? 6.945 15.989 4.622 1.00 88.00 220 VAL A N 1
ATOM 1688 C CA . VAL A 1 220 ? 6.961 14.548 4.924 1.00 88.00 220 VAL A CA 1
ATOM 1689 C C . VAL A 1 220 ? 8.270 14.223 5.635 1.00 88.00 220 VAL A C 1
ATOM 1691 O O . VAL A 1 220 ? 9.338 14.656 5.203 1.00 88.00 220 VAL A O 1
ATOM 1694 N N . SER A 1 221 ? 8.190 13.488 6.744 1.00 90.25 221 SER A N 1
ATOM 1695 C CA . SER A 1 221 ? 9.371 12.994 7.458 1.00 90.25 221 SER A CA 1
ATOM 1696 C C . SER A 1 221 ? 10.117 11.949 6.635 1.00 90.25 221 SER A C 1
ATOM 1698 O O . SER A 1 221 ? 9.501 11.259 5.828 1.00 90.25 221 SER A O 1
ATOM 1700 N N . ILE A 1 222 ? 11.417 11.771 6.907 1.00 90.75 222 ILE A N 1
ATOM 1701 C CA . ILE A 1 222 ? 12.256 10.754 6.240 1.00 90.75 222 ILE A CA 1
ATOM 1702 C C . ILE A 1 222 ? 11.576 9.388 6.244 1.00 90.75 222 ILE A C 1
ATOM 1704 O O . ILE A 1 222 ? 11.568 8.688 5.238 1.00 90.75 222 ILE A O 1
ATOM 1708 N N . GLN A 1 223 ? 10.980 9.051 7.385 1.00 91.94 223 GLN A N 1
ATOM 1709 C CA . GLN A 1 223 ? 10.160 7.873 7.563 1.00 91.94 223 GLN A CA 1
ATOM 1710 C C . GLN A 1 223 ? 8.819 8.292 8.158 1.00 91.94 223 GLN A C 1
ATOM 1712 O O . GLN A 1 223 ? 8.776 8.996 9.169 1.00 91.94 223 GLN A O 1
ATOM 1717 N N . THR A 1 224 ? 7.729 7.853 7.543 1.00 94.38 224 THR A N 1
ATOM 1718 C CA . THR A 1 224 ? 6.372 7.989 8.077 1.00 94.38 224 THR A CA 1
ATOM 1719 C C . THR A 1 224 ? 5.730 6.614 8.104 1.00 94.38 224 THR A C 1
ATOM 1721 O O . THR A 1 224 ? 5.788 5.887 7.117 1.00 94.38 224 THR A O 1
ATOM 1724 N N . VAL A 1 225 ? 5.120 6.248 9.224 1.00 95.88 225 VAL A N 1
ATOM 1725 C CA . VAL A 1 225 ? 4.397 4.986 9.378 1.00 95.88 225 VAL A CA 1
ATOM 1726 C C . VAL A 1 225 ? 2.984 5.300 9.839 1.00 95.88 225 VAL A C 1
ATOM 1728 O O . VAL A 1 225 ? 2.791 6.108 10.740 1.00 95.88 225 VAL A O 1
ATOM 1731 N N . VAL A 1 226 ? 1.997 4.663 9.229 1.00 97.06 226 VAL A N 1
ATOM 1732 C CA . VAL A 1 226 ? 0.604 4.670 9.670 1.00 97.06 226 VAL A CA 1
ATOM 1733 C C . VAL A 1 226 ? 0.211 3.230 9.898 1.00 97.06 226 VAL A C 1
ATOM 1735 O O . VAL A 1 226 ? 0.367 2.432 8.982 1.00 97.06 226 VAL A O 1
ATOM 1738 N N . GLU A 1 227 ? -0.282 2.876 11.078 1.00 96.69 227 GLU A N 1
ATOM 1739 C CA . GLU A 1 227 ? -0.681 1.492 11.334 1.00 96.69 227 GLU A CA 1
ATOM 1740 C C . GLU A 1 227 ? -1.880 1.376 12.275 1.00 96.69 227 GLU A C 1
ATOM 1742 O O . GLU A 1 227 ? -2.090 2.190 13.180 1.00 96.69 227 GLU A O 1
ATOM 1747 N N . LEU A 1 228 ? -2.673 0.333 12.035 1.00 96.00 228 LEU A N 1
ATOM 1748 C CA . LEU A 1 228 ? -3.546 -0.279 13.026 1.00 96.00 228 LEU A CA 1
ATOM 1749 C C . LEU A 1 228 ? -2.856 -1.567 13.457 1.00 96.00 228 LEU A C 1
ATOM 1751 O O . LEU A 1 228 ? -2.993 -2.599 12.803 1.00 96.00 228 LEU A O 1
ATOM 1755 N N . CYS A 1 229 ? -2.077 -1.478 14.525 1.00 93.88 229 CYS A N 1
ATOM 1756 C CA . CYS A 1 229 ? -1.328 -2.596 15.062 1.00 93.88 229 CYS A CA 1
ATOM 1757 C C . CYS A 1 229 ? -1.217 -2.444 16.574 1.00 93.88 229 CYS A C 1
ATOM 1759 O O . CYS A 1 229 ? -0.984 -1.347 17.079 1.00 93.88 229 CYS A O 1
ATOM 1761 N N . ASP A 1 230 ? -1.426 -3.544 17.283 1.00 88.06 230 ASP A N 1
ATOM 1762 C CA . ASP A 1 230 ? -1.218 -3.656 18.717 1.00 88.06 230 ASP A CA 1
ATOM 1763 C C . ASP A 1 230 ? -0.974 -5.134 19.060 1.00 88.06 230 ASP A C 1
ATOM 1765 O O . ASP A 1 230 ? -1.234 -6.025 18.248 1.00 88.06 230 ASP A O 1
ATOM 1769 N N . SER A 1 231 ? -0.488 -5.407 20.270 1.00 82.81 231 SER A N 1
ATOM 1770 C CA . SER A 1 231 ? -0.162 -6.767 20.716 1.00 82.81 231 SER A CA 1
ATOM 1771 C C . SER A 1 231 ? -1.365 -7.713 20.819 1.00 82.81 231 SER A C 1
ATOM 1773 O O . SER A 1 231 ? -1.176 -8.913 21.011 1.00 82.81 231 SER A O 1
ATOM 1775 N N . SER A 1 232 ? -2.596 -7.203 20.707 1.00 85.25 232 SER A N 1
ATOM 1776 C CA . SER A 1 232 ? -3.820 -8.006 20.729 1.00 85.25 232 SER A CA 1
ATOM 1777 C C . SER A 1 232 ? -4.314 -8.395 19.332 1.00 85.25 232 SER A C 1
ATOM 1779 O O . SER A 1 232 ? -5.211 -9.233 19.216 1.00 85.25 232 SER A O 1
ATOM 1781 N N . ARG A 1 233 ? -3.743 -7.812 18.270 1.00 88.00 233 ARG A N 1
ATOM 1782 C CA . ARG A 1 233 ? -4.160 -8.052 16.886 1.00 88.00 233 ARG A CA 1
ATOM 1783 C C . ARG A 1 233 ? -3.336 -9.147 16.230 1.00 88.00 233 ARG A C 1
ATOM 1785 O O . ARG A 1 233 ? -2.111 -9.136 16.232 1.00 88.00 233 ARG A O 1
ATOM 1792 N N . SER A 1 234 ? -4.044 -10.074 15.606 1.00 91.12 234 SER A N 1
ATOM 1793 C CA . SER A 1 234 ? -3.480 -11.055 14.691 1.00 91.12 234 SER A CA 1
ATOM 1794 C C . SER A 1 234 ? -3.166 -10.418 13.320 1.00 91.12 234 SER A C 1
ATOM 1796 O O . SER A 1 234 ? -3.709 -9.356 13.000 1.00 91.12 234 SER A O 1
ATOM 1798 N N . PRO A 1 235 ? -2.296 -11.032 12.490 1.00 92.44 235 PRO A N 1
ATOM 1799 C CA . PRO A 1 235 ? -1.853 -10.458 11.209 1.00 92.44 235 PRO A CA 1
ATOM 1800 C C . PRO A 1 235 ? -2.984 -10.114 10.225 1.00 92.44 235 PRO A C 1
ATOM 1802 O O . PRO A 1 235 ? -2.870 -9.171 9.444 1.00 92.44 235 PRO A O 1
ATOM 1805 N N . ASP A 1 236 ? -4.094 -10.847 10.281 1.00 92.81 236 ASP A N 1
ATOM 1806 C CA . ASP A 1 236 ? -5.323 -10.614 9.515 1.00 92.81 236 ASP A CA 1
ATOM 1807 C C . ASP A 1 236 ? -6.075 -9.343 9.946 1.00 92.81 236 ASP A C 1
ATOM 1809 O O . ASP A 1 236 ? -6.867 -8.810 9.175 1.00 92.81 236 ASP A O 1
ATOM 1813 N N . ARG A 1 237 ? -5.811 -8.818 11.147 1.00 93.94 237 ARG A N 1
ATOM 1814 C CA . ARG A 1 237 ? -6.447 -7.619 11.725 1.00 93.94 237 ARG A CA 1
ATOM 1815 C C . ARG A 1 237 ? -5.522 -6.405 11.768 1.00 93.94 237 ARG A C 1
ATOM 1817 O O . ARG A 1 237 ? -5.864 -5.404 12.407 1.00 93.94 237 ARG A O 1
ATOM 1824 N N . ILE A 1 238 ? -4.373 -6.497 11.101 1.00 95.19 238 ILE A N 1
ATOM 1825 C CA . ILE A 1 238 ? -3.380 -5.431 10.986 1.00 95.19 238 ILE A CA 1
ATOM 1826 C C . ILE A 1 238 ? -3.461 -4.809 9.596 1.00 95.19 238 ILE A C 1
ATOM 1828 O O . ILE A 1 238 ? -3.586 -5.502 8.587 1.00 95.19 238 ILE A O 1
ATOM 1832 N N . PHE A 1 239 ? -3.327 -3.490 9.535 1.00 96.06 239 PHE A N 1
ATOM 1833 C CA . PHE A 1 239 ? -2.942 -2.815 8.302 1.00 96.06 239 PHE A CA 1
ATOM 1834 C C . PHE A 1 239 ? -1.850 -1.798 8.599 1.00 96.06 239 PHE A C 1
ATOM 1836 O O . PHE A 1 239 ? -1.752 -1.279 9.716 1.00 96.06 239 PHE A O 1
ATOM 1843 N N . GLY A 1 240 ? -1.075 -1.471 7.573 1.00 97.56 240 GLY A N 1
ATOM 1844 C CA . GLY A 1 240 ? -0.094 -0.413 7.675 1.00 97.56 240 GLY A CA 1
ATOM 1845 C C . GLY A 1 240 ? 0.282 0.212 6.341 1.00 97.56 240 GLY A C 1
ATOM 1846 O O . GLY A 1 240 ? 0.126 -0.384 5.275 1.00 97.56 240 GLY A O 1
ATOM 1847 N N . ILE A 1 241 ? 0.773 1.445 6.423 1.00 98.50 241 ILE A N 1
ATOM 1848 C CA . ILE A 1 241 ? 1.357 2.220 5.333 1.00 98.50 241 ILE A CA 1
ATOM 1849 C C . ILE A 1 241 ? 2.714 2.723 5.818 1.00 98.50 241 ILE A C 1
ATOM 1851 O O . ILE A 1 241 ? 2.792 3.371 6.862 1.00 98.50 241 ILE A O 1
ATOM 1855 N N . ALA A 1 242 ? 3.788 2.438 5.085 1.00 97.44 242 ALA A N 1
ATOM 1856 C CA . ALA A 1 242 ? 5.111 2.991 5.376 1.00 97.44 242 ALA A CA 1
ATOM 1857 C C . ALA A 1 242 ? 5.579 3.832 4.197 1.00 97.44 242 ALA A C 1
ATOM 1859 O O . ALA A 1 242 ? 5.516 3.373 3.060 1.00 97.44 242 ALA A O 1
ATOM 1860 N N . VAL A 1 243 ? 6.072 5.032 4.480 1.00 96.31 243 VAL A N 1
ATOM 1861 C CA . VAL A 1 243 ? 6.646 5.965 3.512 1.00 96.31 243 VAL A CA 1
ATOM 1862 C C . VAL A 1 243 ? 8.092 6.229 3.904 1.00 96.31 243 VAL A C 1
ATOM 1864 O O . VAL A 1 243 ? 8.366 6.564 5.056 1.00 96.31 243 VAL A O 1
ATOM 1867 N N . ASP A 1 244 ? 8.996 6.095 2.944 1.00 93.81 244 ASP A N 1
ATOM 1868 C CA . ASP A 1 244 ? 10.410 6.438 3.061 1.00 93.81 244 ASP A CA 1
ATOM 1869 C C . ASP A 1 244 ? 10.773 7.440 1.963 1.00 93.81 244 ASP A C 1
ATOM 1871 O O . ASP A 1 244 ? 10.421 7.231 0.803 1.00 93.81 244 ASP A O 1
ATOM 1875 N N . THR A 1 245 ? 11.442 8.541 2.312 1.00 93.38 245 THR A N 1
ATOM 1876 C CA . THR A 1 245 ? 11.812 9.601 1.354 1.00 93.38 245 THR A CA 1
ATOM 1877 C C . THR A 1 245 ? 13.291 9.571 0.956 1.00 93.38 245 THR A C 1
ATOM 1879 O O . THR A 1 245 ? 13.795 10.560 0.424 1.00 93.38 245 THR A O 1
ATOM 1882 N N . VAL A 1 246 ? 14.008 8.484 1.256 1.00 91.00 246 VAL A N 1
ATOM 1883 C CA . VAL A 1 246 ? 15.437 8.284 0.942 1.00 91.00 246 VAL A CA 1
ATOM 1884 C C . VAL A 1 246 ? 15.663 7.027 0.094 1.00 91.00 246 VAL A C 1
ATOM 1886 O O . VAL A 1 246 ? 16.759 6.472 0.051 1.00 91.00 246 VAL A O 1
ATOM 1889 N N . GLN A 1 247 ? 14.623 6.596 -0.620 1.00 89.62 247 GLN A N 1
ATOM 1890 C CA . GLN A 1 247 ? 14.613 5.474 -1.553 1.00 89.62 247 GLN A CA 1
ATOM 1891 C C . GLN A 1 247 ? 14.957 4.110 -0.924 1.00 89.62 247 GLN A C 1
ATOM 1893 O O . GLN A 1 247 ? 15.456 3.201 -1.597 1.00 89.62 247 GLN A O 1
ATOM 1898 N N . ASN A 1 248 ? 14.671 3.916 0.367 1.00 90.00 248 ASN A N 1
ATOM 1899 C CA . ASN A 1 248 ? 14.992 2.678 1.071 1.00 90.00 248 ASN A CA 1
ATOM 1900 C C . ASN A 1 248 ? 13.909 1.598 0.898 1.00 90.00 248 ASN A C 1
ATOM 1902 O O . ASN A 1 248 ? 13.201 1.222 1.836 1.00 90.00 248 ASN A O 1
ATOM 1906 N N . LEU A 1 249 ? 13.815 1.049 -0.321 1.00 90.94 249 LEU A N 1
ATOM 1907 C CA . LEU A 1 249 ? 12.850 -0.002 -0.682 1.00 90.94 249 LEU A CA 1
ATOM 1908 C C . LEU A 1 249 ? 12.906 -1.216 0.262 1.00 90.94 249 LEU A C 1
ATOM 1910 O O . LEU A 1 249 ? 11.875 -1.757 0.655 1.00 90.94 249 LEU A O 1
ATOM 1914 N N . ARG A 1 250 ? 14.112 -1.622 0.674 1.00 90.25 250 ARG A N 1
ATOM 1915 C CA . ARG A 1 250 ? 14.316 -2.766 1.575 1.00 90.25 250 ARG A CA 1
ATOM 1916 C C . ARG A 1 250 ? 13.724 -2.508 2.959 1.00 90.25 250 ARG A C 1
ATOM 1918 O O . ARG A 1 250 ? 13.125 -3.405 3.545 1.00 90.25 250 ARG A O 1
ATOM 1925 N N . GLN A 1 251 ? 13.884 -1.299 3.497 1.00 91.69 251 GLN A N 1
ATOM 1926 C CA . GLN A 1 251 ? 13.342 -0.953 4.809 1.00 91.69 251 GLN A CA 1
ATOM 1927 C C . GLN A 1 251 ? 11.814 -0.941 4.807 1.00 91.69 251 GLN A C 1
ATOM 1929 O O . GLN A 1 251 ? 11.215 -1.522 5.711 1.00 91.69 251 GLN A O 1
ATOM 1934 N N . VAL A 1 252 ? 11.178 -0.341 3.798 1.00 94.56 252 VAL A N 1
ATOM 1935 C CA . VAL A 1 252 ? 9.708 -0.340 3.715 1.00 94.56 252 VAL A CA 1
ATOM 1936 C C . VAL A 1 252 ? 9.151 -1.741 3.451 1.00 94.56 252 VAL A C 1
ATOM 1938 O O . VAL A 1 252 ? 8.159 -2.126 4.061 1.00 94.56 252 VAL A O 1
ATOM 1941 N N . GLN A 1 253 ? 9.835 -2.562 2.647 1.00 94.81 253 GLN A N 1
ATOM 1942 C CA . GLN A 1 253 ? 9.474 -3.971 2.468 1.00 94.81 253 GLN A CA 1
ATOM 1943 C C . GLN A 1 253 ? 9.579 -4.749 3.784 1.00 94.81 253 GLN A C 1
ATOM 1945 O O . GLN A 1 253 ? 8.689 -5.527 4.112 1.00 94.81 253 GLN A O 1
ATOM 1950 N N . LYS A 1 254 ? 10.635 -4.516 4.572 1.00 94.56 254 LYS A N 1
ATOM 1951 C CA . LYS A 1 254 ? 10.802 -5.141 5.889 1.00 94.56 254 LYS A CA 1
ATOM 1952 C C . LYS A 1 254 ? 9.675 -4.779 6.851 1.00 94.56 254 LYS A C 1
ATOM 1954 O O . LYS A 1 254 ? 9.242 -5.642 7.607 1.00 94.56 254 LYS A O 1
ATOM 1959 N N . ILE A 1 255 ? 9.205 -3.534 6.816 1.00 95.75 255 ILE A N 1
ATOM 1960 C CA . ILE A 1 255 ? 8.057 -3.091 7.612 1.00 95.75 255 ILE A CA 1
ATOM 1961 C C . ILE A 1 255 ? 6.788 -3.835 7.176 1.00 95.75 255 ILE A C 1
ATOM 1963 O O . ILE A 1 255 ? 6.133 -4.448 8.015 1.00 95.75 255 ILE A O 1
ATOM 1967 N N . ALA A 1 256 ? 6.501 -3.879 5.871 1.00 96.88 256 ALA A N 1
ATOM 1968 C CA . ALA A 1 256 ? 5.351 -4.612 5.340 1.00 96.88 256 ALA A CA 1
ATOM 1969 C C . ALA A 1 256 ? 5.393 -6.115 5.667 1.00 96.88 256 ALA A C 1
ATOM 1971 O O . ALA A 1 256 ? 4.385 -6.713 6.042 1.00 96.88 256 ALA A O 1
ATOM 1972 N N . MET A 1 257 ? 6.580 -6.716 5.592 1.00 95.38 257 MET A N 1
ATOM 1973 C CA . MET A 1 257 ? 6.810 -8.097 6.006 1.00 95.38 257 MET A CA 1
ATOM 1974 C C . MET A 1 257 ? 6.555 -8.294 7.509 1.00 95.38 257 MET A C 1
ATOM 1976 O O . MET A 1 257 ? 6.005 -9.323 7.893 1.00 95.38 257 MET A O 1
ATOM 1980 N N . GLY A 1 258 ? 6.906 -7.323 8.356 1.00 95.06 258 GLY A N 1
ATOM 1981 C CA . GLY A 1 258 ? 6.581 -7.339 9.784 1.00 95.06 258 GLY A CA 1
ATOM 1982 C C . GLY A 1 258 ? 5.075 -7.431 10.030 1.00 95.06 258 GLY A C 1
ATOM 1983 O O . GLY A 1 258 ? 4.624 -8.353 10.708 1.00 95.06 258 GLY A O 1
ATOM 1984 N N . TRP A 1 259 ? 4.283 -6.573 9.382 1.00 96.31 259 TRP A N 1
ATOM 1985 C CA . TRP A 1 259 ? 2.821 -6.613 9.500 1.00 96.31 259 TRP A CA 1
ATOM 1986 C C . TRP A 1 259 ? 2.223 -7.947 9.057 1.00 96.31 259 TRP A C 1
ATOM 1988 O O . TRP A 1 259 ? 1.350 -8.480 9.740 1.00 96.31 259 TRP A O 1
ATOM 1998 N N . SER A 1 260 ? 2.751 -8.546 7.984 1.00 94.75 260 SER A N 1
ATOM 1999 C CA . SER A 1 260 ? 2.317 -9.878 7.535 1.00 94.75 260 SER A CA 1
ATOM 2000 C C . SER A 1 260 ? 2.553 -10.991 8.568 1.00 94.75 260 SER A C 1
ATOM 2002 O O . SER A 1 260 ? 1.944 -12.054 8.484 1.00 94.75 260 SER A O 1
ATOM 2004 N N . ARG A 1 261 ? 3.418 -10.741 9.558 1.00 94.31 261 ARG A N 1
ATOM 2005 C CA . ARG A 1 261 ? 3.765 -11.656 10.655 1.00 94.31 261 ARG A CA 1
ATOM 2006 C C . ARG A 1 261 ? 3.167 -11.247 12.000 1.00 94.31 261 ARG A C 1
ATOM 2008 O O . ARG A 1 261 ? 3.394 -11.944 12.983 1.00 94.31 261 ARG A O 1
ATOM 2015 N N . GLY A 1 262 ? 2.412 -10.151 12.060 1.00 93.06 262 GLY A N 1
ATOM 2016 C CA . GLY A 1 262 ? 1.855 -9.653 13.319 1.00 93.06 262 GLY A CA 1
ATOM 2017 C C . GLY A 1 262 ? 2.777 -8.713 14.094 1.00 93.06 262 GLY A C 1
ATOM 2018 O O . GLY A 1 262 ? 2.511 -8.428 15.255 1.00 93.06 262 GLY A O 1
ATOM 2019 N N . GLU A 1 263 ? 3.874 -8.250 13.493 1.00 93.25 263 GLU A N 1
ATOM 2020 C CA . GLU A 1 263 ? 4.825 -7.345 14.142 1.00 93.25 263 GLU A CA 1
ATOM 2021 C C . GLU A 1 263 ? 4.477 -5.882 13.840 1.00 93.25 263 GLU A C 1
ATOM 2023 O O . GLU A 1 263 ? 4.418 -5.480 12.675 1.00 93.25 263 GLU A O 1
ATOM 2028 N N . CYS A 1 264 ? 4.311 -5.068 14.886 1.00 93.19 264 CYS A N 1
ATOM 2029 C CA . CYS A 1 264 ? 4.091 -3.630 14.747 1.00 93.19 264 CYS A CA 1
ATOM 2030 C C . CYS A 1 264 ? 5.396 -2.892 14.435 1.00 93.19 264 CYS A C 1
ATOM 2032 O O . CYS A 1 264 ? 6.473 -3.216 14.949 1.00 93.19 264 CYS A O 1
ATOM 2034 N N . ALA A 1 265 ? 5.312 -1.874 13.583 1.00 91.75 265 ALA A N 1
ATOM 2035 C CA . ALA A 1 265 ? 6.477 -1.101 13.181 1.00 91.75 265 ALA A CA 1
ATOM 2036 C C . ALA A 1 265 ? 6.809 0.000 14.197 1.00 91.75 265 ALA A C 1
ATOM 2038 O O . ALA A 1 265 ? 7.986 0.332 14.376 1.00 91.75 265 ALA A O 1
ATOM 2039 N N . MET A 1 266 ? 5.804 0.550 14.889 1.00 83.62 266 MET A N 1
ATOM 2040 C CA . MET A 1 266 ? 5.989 1.656 15.834 1.00 83.62 266 MET A CA 1
ATOM 2041 C C . MET A 1 266 ? 6.653 1.246 17.156 1.00 83.62 266 MET A C 1
ATOM 2043 O O . MET A 1 266 ? 7.276 2.101 17.789 1.00 83.62 266 MET A O 1
ATOM 2047 N N . ASP A 1 267 ? 6.652 -0.044 17.508 1.00 69.00 267 ASP A N 1
ATOM 2048 C CA . ASP A 1 267 ? 7.307 -0.589 18.713 1.00 69.00 267 ASP A CA 1
ATOM 2049 C C . ASP A 1 267 ? 8.844 -0.427 18.709 1.00 69.00 267 ASP A C 1
ATOM 2051 O O . ASP A 1 267 ? 9.515 -0.674 19.711 1.00 69.00 267 ASP A O 1
ATOM 2055 N N . ARG A 1 268 ? 9.436 0.022 17.590 1.00 58.34 268 ARG A N 1
ATOM 2056 C CA . ARG A 1 268 ? 10.891 0.135 17.377 1.00 58.34 268 ARG A CA 1
ATOM 2057 C C . ARG A 1 268 ? 11.452 1.561 17.511 1.00 58.34 268 ARG A C 1
ATOM 2059 O O . ARG A 1 268 ? 12.426 1.899 16.841 1.00 58.34 268 ARG A O 1
ATOM 2066 N N . GLY A 1 269 ? 10.876 2.394 18.383 1.00 52.31 269 GLY A N 1
ATOM 2067 C CA . GLY A 1 269 ? 11.483 3.679 18.781 1.00 52.31 269 GLY A CA 1
ATOM 2068 C C . GLY A 1 269 ? 11.051 4.909 17.972 1.00 52.31 269 GLY A C 1
ATOM 2069 O O . GLY A 1 269 ? 11.854 5.818 17.748 1.00 52.31 269 GLY A O 1
ATOM 2070 N N . SER A 1 270 ? 9.788 4.961 17.541 1.00 56.62 270 SER A N 1
ATOM 2071 C CA . SER A 1 270 ? 9.217 6.161 16.909 1.00 56.62 270 SER A CA 1
ATOM 2072 C C . SER A 1 270 ? 9.205 7.354 17.875 1.00 56.62 270 SER A C 1
ATOM 2074 O O . SER A 1 270 ? 8.720 7.242 18.997 1.00 56.62 270 SER A O 1
ATOM 2076 N N . ARG A 1 271 ? 9.742 8.509 17.449 1.00 60.16 271 ARG A N 1
ATOM 2077 C CA . ARG A 1 271 ? 9.925 9.699 18.310 1.00 60.16 271 ARG A CA 1
ATOM 2078 C C . ARG A 1 271 ? 8.652 10.526 18.512 1.00 60.16 271 ARG A C 1
ATOM 2080 O O . ARG A 1 271 ? 8.536 11.203 19.527 1.00 60.16 271 ARG A O 1
ATOM 2087 N N . TYR A 1 272 ? 7.717 10.465 17.563 1.00 66.62 272 TYR A N 1
ATOM 2088 C CA . TYR A 1 272 ? 6.446 11.186 17.613 1.00 66.62 272 TYR A CA 1
ATOM 2089 C C . TYR A 1 272 ? 5.324 10.291 17.110 1.00 66.62 272 TYR A C 1
ATOM 2091 O O . TYR A 1 272 ? 5.311 9.925 15.937 1.00 66.62 272 TYR A O 1
ATOM 2099 N N . THR A 1 273 ? 4.390 9.954 17.997 1.00 81.56 273 THR A N 1
ATOM 2100 C CA . THR A 1 273 ? 3.181 9.188 17.683 1.00 81.56 273 THR A CA 1
ATOM 2101 C C . THR A 1 273 ? 1.953 10.069 17.878 1.00 81.56 273 THR A C 1
ATOM 2103 O O . THR A 1 273 ? 1.763 10.648 18.948 1.00 81.56 273 THR A O 1
ATOM 2106 N N . SER A 1 274 ? 1.106 10.161 16.862 1.00 91.44 274 SER A N 1
ATOM 2107 C CA . SER A 1 274 ? -0.177 10.867 16.886 1.00 91.44 274 SER A CA 1
ATOM 2108 C C . SER A 1 274 ? -1.277 9.983 16.291 1.00 91.44 274 SER A C 1
ATOM 2110 O O . SER A 1 274 ? -1.019 8.847 15.899 1.00 91.44 274 SER A O 1
ATOM 2112 N N . ILE A 1 275 ? -2.514 10.475 16.253 1.00 94.44 275 ILE A N 1
ATOM 2113 C CA . ILE A 1 275 ? -3.639 9.780 15.615 1.00 94.44 275 ILE A CA 1
ATOM 2114 C C . ILE A 1 275 ? -3.827 10.377 14.221 1.00 94.44 275 ILE A C 1
ATOM 2116 O O . ILE A 1 275 ? -3.950 11.596 14.104 1.00 94.44 275 ILE A O 1
ATOM 2120 N N . LEU A 1 276 ? -3.907 9.539 13.184 1.00 96.12 276 LEU A N 1
ATOM 2121 C CA . LEU A 1 276 ? -4.281 9.998 11.844 1.00 96.12 276 LEU A CA 1
ATOM 2122 C C . LEU A 1 276 ? -5.805 10.224 11.787 1.00 96.12 276 LEU A C 1
ATOM 2124 O O . LEU A 1 276 ? -6.566 9.261 11.925 1.00 96.12 276 LEU A O 1
ATOM 2128 N N . PRO A 1 277 ? -6.293 11.464 11.591 1.00 95.56 277 PRO A N 1
ATOM 2129 C CA . PRO A 1 277 ? -7.726 11.721 11.526 1.00 95.56 277 PRO A CA 1
ATOM 2130 C C . PRO A 1 277 ? -8.343 11.220 10.212 1.00 95.56 277 PRO A C 1
ATOM 2132 O O . PRO A 1 277 ? -7.700 11.190 9.166 1.00 95.56 277 PRO A O 1
ATOM 2135 N N . GLY A 1 278 ? -9.636 10.887 10.257 1.00 94.56 278 GLY A N 1
ATOM 2136 C CA . GLY A 1 278 ? -10.442 10.581 9.067 1.00 94.56 278 GLY A CA 1
ATOM 2137 C C . GLY A 1 278 ? -10.419 9.123 8.597 1.00 94.56 278 GLY A C 1
ATOM 2138 O O . GLY A 1 278 ? -11.220 8.771 7.732 1.00 94.56 278 GLY A O 1
ATOM 2139 N N . VAL A 1 279 ? -9.583 8.266 9.192 1.00 97.56 279 VAL A N 1
ATOM 2140 C CA . VAL A 1 279 ? -9.530 6.841 8.836 1.00 97.56 279 VAL A CA 1
ATOM 2141 C C . VAL A 1 279 ? -10.769 6.105 9.348 1.00 97.56 279 VAL A C 1
ATOM 2143 O O . VAL A 1 279 ? -11.173 6.262 10.502 1.00 97.56 279 VAL A O 1
ATOM 2146 N N . LYS A 1 280 ? -11.380 5.281 8.491 1.00 96.75 280 LYS A N 1
ATOM 2147 C CA . LYS A 1 280 ? -12.535 4.440 8.826 1.00 96.75 280 LYS A CA 1
ATOM 2148 C C . LYS A 1 280 ? -12.070 2.995 8.961 1.00 96.75 280 LYS A C 1
ATOM 2150 O O . LYS A 1 280 ? -11.821 2.346 7.956 1.00 96.75 280 LYS A O 1
ATOM 2155 N N . VAL A 1 281 ? -11.976 2.480 10.184 1.00 96.38 281 VAL A N 1
ATOM 2156 C CA . VAL A 1 281 ? -11.636 1.067 10.411 1.00 96.38 281 VAL A CA 1
ATOM 2157 C C . VAL A 1 281 ? -12.890 0.212 10.270 1.00 96.38 281 VAL A C 1
ATOM 2159 O O . VAL A 1 281 ? -13.845 0.397 11.024 1.00 96.38 281 VAL A O 1
ATOM 2162 N N . MET A 1 282 ? -12.886 -0.701 9.302 1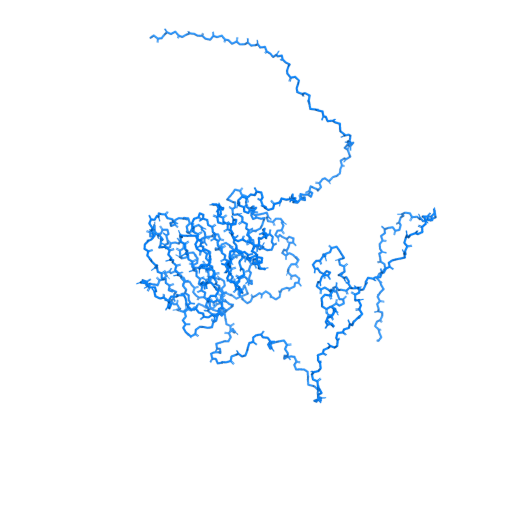.00 95.38 282 MET A N 1
ATOM 2163 C CA . MET A 1 282 ? -13.994 -1.595 8.971 1.00 95.38 282 MET A CA 1
ATOM 2164 C C . MET A 1 282 ? -13.525 -3.049 9.106 1.00 95.38 282 MET A C 1
ATOM 2166 O O . MET A 1 282 ? -12.705 -3.510 8.312 1.00 95.38 282 MET A O 1
ATOM 2170 N N . GLU A 1 283 ? -14.035 -3.770 10.104 1.00 93.56 283 GLU A N 1
ATOM 2171 C CA . GLU A 1 283 ? -13.690 -5.177 10.358 1.00 93.56 283 GLU A CA 1
ATOM 2172 C C . GLU A 1 283 ? -14.766 -6.121 9.810 1.00 93.56 283 GLU A C 1
ATOM 2174 O O . GLU A 1 283 ? -15.961 -5.849 9.913 1.00 93.56 283 GLU A O 1
ATOM 2179 N N . ILE A 1 284 ? -14.365 -7.247 9.230 1.00 91.25 284 ILE A N 1
ATOM 2180 C CA . ILE A 1 284 ? -15.275 -8.219 8.623 1.00 91.25 284 ILE A CA 1
ATOM 2181 C C . ILE A 1 284 ? -15.740 -9.219 9.691 1.00 91.25 284 ILE A C 1
ATOM 2183 O O . ILE A 1 284 ? -14.908 -9.879 10.321 1.00 91.25 284 ILE A O 1
ATOM 2187 N N . PRO A 1 285 ? -17.060 -9.370 9.907 1.00 82.75 285 PRO A N 1
ATOM 2188 C CA . PRO A 1 285 ? -17.591 -10.346 10.854 1.00 82.75 285 PRO A CA 1
ATOM 2189 C C . PRO A 1 285 ? -17.224 -11.782 10.466 1.00 82.75 285 PRO A C 1
ATOM 2191 O O . PRO A 1 285 ? -17.212 -12.126 9.288 1.00 82.75 285 PRO A O 1
ATOM 2194 N N . GLY A 1 286 ? -16.977 -12.637 11.458 1.00 73.12 286 GLY A N 1
ATOM 2195 C CA . GLY A 1 286 ? -16.739 -14.069 11.237 1.00 73.12 286 GLY A CA 1
ATOM 2196 C C . GLY A 1 286 ? -15.278 -14.470 11.004 1.00 73.12 286 GLY A C 1
ATOM 2197 O O . GLY A 1 286 ? -14.977 -15.657 11.078 1.00 73.12 286 GLY A O 1
ATOM 2198 N N . HIS A 1 287 ? -14.347 -13.524 10.829 1.00 62.97 287 HIS A N 1
ATOM 2199 C CA . HIS A 1 287 ? -12.923 -13.806 11.052 1.00 62.97 287 HIS A CA 1
ATOM 2200 C C . HIS A 1 287 ? -12.688 -13.894 12.564 1.00 62.97 287 HIS A C 1
ATOM 2202 O O . HIS A 1 287 ? -12.693 -12.883 13.269 1.00 62.97 287 HIS A O 1
ATOM 2208 N N . SER A 1 288 ? -12.633 -15.118 13.089 1.00 42.50 288 SER A N 1
ATOM 2209 C CA . SER A 1 288 ? -12.710 -15.391 14.525 1.00 42.50 288 SER A CA 1
ATOM 2210 C C . SER A 1 288 ? -11.586 -14.711 15.312 1.00 42.50 288 SER A C 1
ATOM 2212 O O . SER A 1 288 ? -10.404 -14.902 15.039 1.00 42.50 288 SER A O 1
ATOM 2214 N N . ILE A 1 289 ? -11.974 -13.955 16.343 1.00 44.28 289 ILE A N 1
ATOM 2215 C CA . ILE A 1 289 ? -11.098 -13.467 17.413 1.00 44.28 289 ILE A CA 1
ATOM 2216 C C . ILE A 1 289 ? -10.780 -14.671 18.306 1.00 44.28 289 ILE A C 1
ATOM 2218 O O . ILE A 1 289 ? -11.331 -14.831 19.390 1.00 44.28 289 ILE A O 1
ATOM 2222 N N . THR A 1 290 ? -9.932 -15.577 17.838 1.00 38.16 290 THR A N 1
ATOM 2223 C CA . THR A 1 290 ? -9.379 -16.638 18.684 1.00 38.16 290 THR A CA 1
ATOM 2224 C C . THR A 1 290 ? -7.920 -16.323 18.948 1.00 38.16 290 THR A C 1
ATOM 2226 O O . THR A 1 290 ? -7.008 -16.898 18.362 1.00 38.16 290 THR A O 1
ATOM 2229 N N . GLY A 1 291 ? -7.714 -15.382 19.874 1.00 39.53 291 GLY A N 1
ATOM 2230 C CA . GLY A 1 291 ? -6.494 -15.309 20.668 1.00 39.53 291 GLY A CA 1
ATOM 2231 C C . GLY A 1 291 ? -6.381 -16.590 21.491 1.00 39.53 291 GLY A C 1
ATOM 2232 O O . GLY A 1 291 ? -6.914 -16.689 22.591 1.00 39.53 291 GLY A O 1
ATOM 2233 N N . GLY A 1 292 ? -5.754 -17.604 20.905 1.00 33.69 292 GLY A N 1
ATOM 2234 C CA . GLY A 1 292 ? -5.559 -18.909 21.520 1.00 33.69 292 GLY A CA 1
ATOM 2235 C C . GLY A 1 292 ? -5.037 -19.911 20.501 1.00 33.69 292 GLY A C 1
ATOM 2236 O O . GLY A 1 292 ? -5.830 -20.517 19.794 1.00 33.69 292 GLY A O 1
ATOM 2237 N N . ASN A 1 293 ? -3.707 -20.054 20.429 1.00 37.38 293 ASN A N 1
ATOM 2238 C CA . ASN A 1 293 ? -2.970 -21.145 19.773 1.00 37.38 293 ASN A CA 1
ATOM 2239 C C . ASN A 1 293 ? -3.670 -21.788 18.562 1.00 37.38 293 ASN A C 1
ATOM 2241 O O . ASN A 1 293 ? -4.106 -22.939 18.627 1.00 37.38 293 ASN A O 1
ATOM 2245 N N . ILE A 1 294 ? -3.730 -21.080 17.435 1.00 38.09 294 ILE A N 1
ATOM 2246 C CA . ILE A 1 294 ? -4.116 -21.702 16.169 1.00 38.09 294 ILE A CA 1
ATOM 2247 C C . ILE A 1 294 ? -2.854 -22.291 15.543 1.00 38.09 294 ILE A C 1
ATOM 2249 O O . ILE A 1 294 ? -1.909 -21.582 15.188 1.00 38.09 294 ILE A O 1
ATOM 2253 N N . LYS A 1 295 ? -2.830 -23.625 15.467 1.00 36.28 295 LYS A N 1
ATOM 2254 C CA . LYS A 1 295 ? -1.912 -24.376 14.613 1.00 36.28 295 LYS A CA 1
ATOM 2255 C C . LYS A 1 295 ? -1.995 -23.826 13.189 1.00 36.28 295 LYS A C 1
ATOM 2257 O O . LYS A 1 295 ? -3.071 -23.506 12.704 1.00 36.28 295 LYS A O 1
ATOM 2262 N N . ARG A 1 296 ? -0.824 -23.717 12.570 1.00 35.28 296 ARG A N 1
ATOM 2263 C CA . ARG A 1 296 ? -0.565 -23.164 11.238 1.00 35.28 296 ARG A CA 1
ATOM 2264 C C . ARG A 1 296 ? -1.615 -23.591 10.205 1.00 35.28 296 ARG A C 1
ATOM 2266 O O . ARG A 1 296 ? -2.051 -24.736 10.181 1.00 35.28 296 ARG A O 1
ATOM 2273 N N . GLU A 1 297 ? -1.904 -22.671 9.296 1.00 35.72 297 GLU A N 1
ATOM 2274 C CA . GLU A 1 297 ? -2.831 -22.720 8.153 1.00 35.72 297 GLU A CA 1
ATOM 2275 C C . GLU A 1 297 ? -2.471 -23.763 7.065 1.00 35.72 297 GLU A C 1
ATOM 2277 O O . GLU A 1 297 ? -2.834 -23.621 5.904 1.00 35.72 297 GLU A O 1
ATOM 2282 N N . ALA A 1 298 ? -1.754 -24.828 7.437 1.00 35.62 298 ALA A N 1
ATOM 2283 C CA . ALA A 1 298 ? -1.514 -26.015 6.620 1.00 35.62 298 ALA A CA 1
ATOM 2284 C C . ALA A 1 298 ? -2.526 -27.149 6.906 1.00 35.62 298 ALA A C 1
ATOM 2286 O O . ALA A 1 298 ? -2.622 -28.082 6.116 1.00 35.62 298 ALA A O 1
ATOM 2287 N N . ASP A 1 299 ? -3.311 -27.066 7.990 1.00 30.53 299 ASP A N 1
ATOM 2288 C CA . ASP A 1 299 ? -4.182 -28.171 8.437 1.00 30.53 299 ASP A CA 1
ATOM 2289 C C . ASP A 1 299 ? -5.660 -28.050 7.996 1.00 30.53 299 ASP A C 1
ATOM 2291 O O . ASP A 1 299 ? -6.450 -28.974 8.201 1.00 30.53 299 ASP A O 1
ATOM 2295 N N . LEU A 1 300 ? -6.072 -26.942 7.366 1.00 35.91 300 LEU A N 1
ATOM 2296 C CA . LEU A 1 300 ? -7.486 -26.699 7.023 1.00 35.91 300 LEU A CA 1
ATOM 2297 C C . LEU A 1 300 ? -7.979 -27.390 5.739 1.00 35.91 300 LEU A C 1
ATOM 2299 O O . LEU A 1 300 ? -9.168 -27.326 5.445 1.00 35.91 300 LEU A O 1
ATOM 2303 N N . CYS A 1 301 ? -7.122 -28.135 5.034 1.00 30.17 301 CYS A N 1
ATOM 2304 C CA . CYS A 1 301 ? -7.541 -28.980 3.907 1.00 30.17 301 CYS A CA 1
ATOM 2305 C C . CYS A 1 301 ? -7.950 -30.415 4.305 1.00 30.17 301 CYS A C 1
ATOM 2307 O O . CYS A 1 301 ? -8.216 -31.219 3.420 1.00 30.17 301 CYS A O 1
ATOM 2309 N N . ILE A 1 302 ? -8.008 -30.776 5.599 1.00 37.09 302 ILE A N 1
ATOM 2310 C CA . ILE A 1 302 ? -8.205 -32.189 6.006 1.00 37.09 302 ILE A CA 1
ATOM 2311 C C . ILE A 1 302 ? -9.561 -32.479 6.685 1.00 37.09 302 ILE A C 1
ATOM 2313 O O . ILE A 1 302 ? -9.934 -33.636 6.848 1.00 37.09 302 ILE A O 1
ATOM 2317 N N . SER A 1 303 ? -10.387 -31.488 7.033 1.00 35.44 303 SER A N 1
ATOM 2318 C CA . SER A 1 303 ? -11.642 -31.767 7.761 1.00 35.44 303 SER A CA 1
ATOM 2319 C C . SER A 1 303 ? -12.897 -31.817 6.879 1.00 35.44 303 SER A C 1
ATOM 2321 O O . SER A 1 303 ? -13.895 -31.161 7.176 1.00 35.44 303 SER A O 1
ATOM 2323 N N . GLY A 1 304 ? -12.886 -32.664 5.851 1.00 29.47 304 GLY A N 1
ATOM 2324 C CA . GLY A 1 304 ? -14.104 -33.248 5.286 1.00 29.47 304 GLY A CA 1
ATOM 2325 C C . GLY A 1 304 ? -14.369 -34.596 5.956 1.00 29.47 304 GLY A C 1
ATOM 2326 O O . GLY A 1 304 ? -13.879 -35.621 5.500 1.00 29.47 304 GLY A O 1
ATOM 2327 N N . LYS A 1 305 ? -15.082 -34.605 7.090 1.00 33.00 305 LYS A N 1
ATOM 2328 C CA . LYS A 1 305 ? -15.503 -35.853 7.744 1.00 33.00 305 LYS A CA 1
ATOM 2329 C C . LYS A 1 305 ? -16.667 -36.464 6.972 1.00 33.00 305 LYS A C 1
ATOM 2331 O O . LYS A 1 305 ? -17.803 -36.060 7.204 1.00 33.00 305 LYS A O 1
ATOM 2336 N N . ASP A 1 306 ? -16.388 -37.501 6.192 1.00 32.75 306 ASP A N 1
ATOM 2337 C CA . ASP A 1 306 ? -17.354 -38.578 6.003 1.00 32.75 306 ASP A CA 1
ATOM 2338 C C . ASP A 1 306 ? -17.105 -39.680 7.037 1.00 32.75 306 ASP A C 1
ATOM 2340 O O . ASP A 1 306 ? -15.981 -40.126 7.286 1.00 32.75 306 ASP A O 1
ATOM 2344 N N . LYS A 1 307 ? -18.179 -40.059 7.730 1.00 40.28 307 LYS A N 1
ATOM 2345 C CA . LYS A 1 307 ? -18.181 -41.100 8.756 1.00 40.28 307 LYS A CA 1
ATOM 2346 C C . LYS A 1 307 ? -18.218 -42.467 8.079 1.00 40.28 307 LYS A C 1
ATOM 2348 O O . LYS A 1 307 ? -19.305 -42.956 7.813 1.00 40.28 307 LYS A O 1
ATOM 2353 N N . THR A 1 308 ? -17.078 -43.143 7.982 1.00 29.69 308 THR A N 1
ATOM 2354 C CA . THR A 1 308 ? -17.027 -44.609 8.100 1.00 29.69 308 THR A CA 1
ATOM 2355 C C . THR A 1 308 ? -15.678 -45.067 8.643 1.00 29.69 308 THR A C 1
ATOM 2357 O O . THR A 1 308 ? -14.612 -44.631 8.227 1.00 29.69 308 THR A O 1
ATOM 2360 N N . THR A 1 309 ? -15.774 -45.947 9.628 1.00 36.16 309 THR A N 1
ATOM 2361 C CA . THR A 1 309 ? -14.744 -46.738 10.303 1.00 36.16 309 THR A CA 1
ATOM 2362 C C . THR A 1 309 ? -13.685 -47.349 9.378 1.00 36.16 309 THR A C 1
ATOM 2364 O O . THR A 1 309 ? -14.023 -48.173 8.536 1.00 36.16 309 THR A O 1
ATOM 2367 N N . ASN A 1 310 ? -12.406 -47.039 9.607 1.00 31.88 310 ASN A N 1
ATOM 2368 C CA . ASN A 1 310 ? -11.376 -47.999 10.035 1.00 31.88 310 ASN A CA 1
ATOM 2369 C C . ASN A 1 310 ? -10.015 -47.300 10.166 1.00 31.88 310 ASN A C 1
ATOM 2371 O O . ASN A 1 310 ? -9.607 -46.516 9.317 1.00 31.88 310 ASN A O 1
ATOM 2375 N N . SER A 1 311 ? -9.318 -47.595 11.262 1.00 38.84 311 SER A N 1
ATOM 2376 C CA . SER A 1 311 ? -7.941 -47.175 11.511 1.00 38.84 311 SER A CA 1
ATOM 2377 C C . SER A 1 311 ? -7.016 -47.886 10.520 1.00 38.84 311 SER A C 1
ATOM 2379 O O . SER A 1 311 ? -6.796 -49.087 10.653 1.00 38.84 311 SER A O 1
ATOM 2381 N N . GLY A 1 312 ? -6.492 -47.153 9.538 1.00 31.45 312 GLY A N 1
ATOM 2382 C CA . GLY A 1 312 ? -5.548 -47.653 8.543 1.00 31.45 312 GLY A CA 1
ATOM 2383 C C . GLY A 1 312 ? -4.595 -46.550 8.090 1.00 31.45 312 GLY A C 1
ATOM 2384 O O . GLY A 1 312 ? -5.006 -45.618 7.415 1.00 31.45 312 GLY A O 1
ATOM 2385 N N . ASP A 1 313 ? -3.352 -46.663 8.553 1.00 34.56 313 ASP A N 1
ATOM 2386 C CA . ASP A 1 313 ? -2.090 -46.247 7.928 1.00 34.56 313 ASP A CA 1
ATOM 2387 C C . ASP A 1 313 ? -2.130 -45.082 6.908 1.00 34.56 313 ASP A C 1
ATOM 2389 O O . ASP A 1 313 ? -2.465 -45.262 5.734 1.00 34.56 313 ASP A O 1
ATOM 2393 N N . LEU A 1 314 ? -1.720 -43.879 7.339 1.00 35.34 314 LEU A N 1
ATOM 2394 C CA . LEU A 1 314 ? -1.502 -42.724 6.458 1.00 35.34 314 LEU A CA 1
ATOM 2395 C C . LEU A 1 314 ? -0.206 -42.939 5.656 1.00 35.34 314 LEU A C 1
ATOM 2397 O O . LEU A 1 314 ? 0.865 -42.436 5.996 1.00 35.34 314 LEU A O 1
ATOM 2401 N N . SER A 1 315 ? -0.298 -43.725 4.589 1.00 38.12 315 SER A N 1
ATOM 2402 C CA . SER A 1 315 ? 0.779 -43.872 3.615 1.00 38.12 315 SER A CA 1
ATOM 2403 C C . SER A 1 315 ? 0.701 -42.742 2.586 1.00 38.12 315 SER A C 1
ATOM 2405 O O . SER A 1 315 ? -0.331 -42.501 1.964 1.00 38.12 315 SER A O 1
ATOM 2407 N N . VAL A 1 316 ? 1.814 -42.021 2.430 1.00 40.69 316 VAL A N 1
ATOM 2408 C CA . VAL A 1 316 ? 2.049 -41.060 1.341 1.00 40.69 316 VAL A CA 1
ATOM 2409 C C . VAL A 1 316 ? 1.726 -41.749 0.004 1.00 40.69 316 VAL A C 1
ATOM 2411 O O . VAL A 1 316 ? 2.215 -42.866 -0.200 1.00 40.69 316 VAL A O 1
ATOM 2414 N N . PRO A 1 317 ? 0.942 -41.138 -0.911 1.00 41.72 317 PRO A N 1
ATOM 2415 C CA . PRO A 1 317 ? 0.682 -41.730 -2.218 1.00 41.72 317 PRO A CA 1
ATOM 2416 C C . PRO A 1 317 ? 2.004 -42.045 -2.915 1.00 41.72 317 PRO A C 1
ATOM 2418 O O . PRO A 1 317 ? 2.882 -41.185 -3.028 1.00 41.72 317 PRO A O 1
ATOM 2421 N N . LYS A 1 318 ? 2.169 -43.302 -3.340 1.00 42.28 318 LYS A N 1
ATOM 2422 C CA . LYS A 1 318 ? 3.343 -43.734 -4.100 1.00 42.28 318 LYS A CA 1
ATOM 2423 C C . LYS A 1 318 ? 3.473 -42.857 -5.344 1.00 42.28 318 LYS A C 1
ATOM 2425 O O . LYS A 1 318 ? 2.517 -42.731 -6.104 1.00 42.28 318 LYS A O 1
ATOM 2430 N N . LEU A 1 319 ? 4.667 -42.295 -5.540 1.00 43.38 319 LEU A N 1
ATOM 2431 C CA . LEU A 1 319 ? 5.085 -41.699 -6.805 1.00 43.38 319 LEU A CA 1
ATOM 2432 C C . LEU A 1 319 ? 4.778 -42.690 -7.930 1.00 43.38 319 LEU A C 1
ATOM 2434 O O . LEU A 1 319 ? 5.261 -43.823 -7.924 1.00 43.38 319 LEU A O 1
ATOM 2438 N N . VAL A 1 320 ? 3.930 -42.271 -8.863 1.00 49.09 320 VAL A N 1
ATOM 2439 C CA . VAL A 1 320 ? 3.697 -43.008 -10.098 1.00 49.09 320 VAL A CA 1
ATOM 2440 C C . VAL A 1 320 ? 4.881 -42.687 -11.011 1.00 49.09 320 VAL A C 1
ATOM 2442 O O . VAL A 1 320 ? 4.961 -41.599 -11.572 1.00 49.09 320 VAL A O 1
ATOM 2445 N N . ASP A 1 321 ? 5.832 -43.618 -11.113 1.00 47.62 321 ASP A N 1
ATOM 2446 C CA . ASP A 1 321 ? 7.075 -43.470 -11.894 1.00 47.62 321 ASP A CA 1
ATOM 2447 C C . ASP A 1 321 ? 6.873 -43.593 -13.420 1.00 47.62 321 ASP A C 1
ATOM 2449 O O . ASP A 1 321 ? 7.841 -43.647 -14.181 1.00 47.62 321 ASP A O 1
ATOM 2453 N N . THR A 1 322 ? 5.633 -43.627 -13.914 1.00 51.25 322 THR A N 1
ATOM 2454 C CA . THR A 1 322 ? 5.383 -43.579 -15.359 1.00 51.25 322 THR A CA 1
ATOM 2455 C C . THR A 1 322 ? 5.392 -42.133 -15.853 1.00 51.25 322 THR A C 1
ATOM 2457 O O . THR A 1 322 ? 4.738 -41.293 -15.234 1.00 51.25 322 THR A O 1
ATOM 2460 N N . PRO A 1 323 ? 6.076 -41.812 -16.968 1.00 54.19 323 PRO A N 1
ATOM 2461 C CA . PRO A 1 323 ? 5.983 -40.496 -17.586 1.00 54.19 323 PRO A CA 1
ATOM 2462 C C . PRO A 1 323 ? 4.526 -40.232 -17.978 1.00 54.19 323 PRO A C 1
ATOM 2464 O O . PRO A 1 323 ? 3.986 -40.857 -18.885 1.00 54.19 323 PRO A O 1
ATOM 2467 N N . VAL A 1 324 ? 3.878 -39.335 -17.240 1.00 59.66 324 VAL A N 1
ATOM 2468 C CA . VAL A 1 324 ? 2.488 -38.948 -17.466 1.00 59.66 324 VAL A CA 1
ATOM 2469 C C . VAL A 1 324 ? 2.465 -37.945 -18.624 1.00 59.66 324 VAL A C 1
ATOM 2471 O O . VAL A 1 324 ? 2.791 -36.772 -18.445 1.00 59.66 324 VAL A O 1
ATOM 2474 N N . THR A 1 325 ? 2.120 -38.405 -19.828 1.00 74.38 325 THR A N 1
ATOM 2475 C CA . THR A 1 325 ? 1.870 -37.561 -21.010 1.00 74.38 325 THR A CA 1
ATOM 2476 C C . THR A 1 325 ? 0.484 -36.923 -20.923 1.00 74.38 325 THR A C 1
ATOM 2478 O O . THR A 1 325 ? -0.417 -37.230 -21.702 1.00 74.38 325 THR A O 1
ATOM 2481 N N . VAL A 1 326 ? 0.315 -36.028 -19.948 1.00 81.62 326 VAL A N 1
ATOM 2482 C CA . VAL A 1 326 ? -0.914 -35.251 -19.751 1.00 81.62 326 VAL A CA 1
ATOM 2483 C C . VAL A 1 326 ? -0.694 -33.802 -20.172 1.00 81.62 326 VAL A C 1
ATOM 2485 O O . VAL A 1 326 ? 0.334 -33.195 -19.860 1.00 81.62 326 VAL A O 1
ATOM 2488 N N . VAL A 1 327 ? -1.678 -33.265 -20.883 1.00 86.00 327 VAL A N 1
ATOM 2489 C CA . VAL A 1 327 ? -1.765 -31.880 -21.350 1.00 86.00 327 VAL A CA 1
ATOM 2490 C C . VAL A 1 327 ? -3.081 -31.268 -20.882 1.00 86.00 327 VAL A C 1
ATOM 2492 O O . VAL A 1 327 ? -4.018 -31.985 -20.533 1.00 86.00 327 VAL A O 1
ATOM 2495 N N . ALA A 1 328 ? -3.162 -29.946 -20.846 1.00 87.62 328 ALA A N 1
ATOM 2496 C CA . ALA A 1 328 ? -4.441 -29.274 -20.675 1.00 87.62 328 ALA A CA 1
ATOM 2497 C C . ALA A 1 328 ? -5.307 -29.453 -21.934 1.00 87.62 328 ALA A C 1
ATOM 2499 O O . ALA A 1 328 ? -4.781 -29.689 -23.021 1.00 87.62 328 ALA A O 1
ATOM 2500 N N . TRP A 1 329 ? -6.627 -29.315 -21.798 1.00 78.31 329 TRP A N 1
ATOM 2501 C CA . TRP A 1 329 ? -7.549 -29.298 -22.946 1.00 78.31 329 TRP A CA 1
ATOM 2502 C C . TRP A 1 329 ? -7.177 -28.239 -23.994 1.00 78.31 329 TRP A C 1
ATOM 2504 O O . TRP A 1 329 ? -7.341 -28.465 -25.190 1.00 78.31 329 TRP A O 1
ATOM 2514 N N . ASP A 1 330 ? -6.659 -27.100 -23.536 1.00 78.88 330 ASP A N 1
ATOM 2515 C CA . ASP A 1 330 ? -5.989 -26.111 -24.375 1.00 78.88 330 ASP A CA 1
ATOM 2516 C C . ASP A 1 330 ? -4.476 -26.358 -24.323 1.00 78.88 330 ASP A C 1
ATOM 2518 O O . ASP A 1 330 ? -3.768 -25.875 -23.433 1.00 78.88 330 ASP A O 1
ATOM 2522 N N . ASP A 1 331 ? -3.980 -27.138 -25.281 1.00 70.12 331 ASP A N 1
ATOM 2523 C CA . ASP A 1 331 ? -2.570 -27.508 -25.378 1.00 70.12 331 ASP A CA 1
ATOM 2524 C C . ASP A 1 331 ? -1.652 -26.312 -25.693 1.00 70.12 331 ASP A C 1
ATOM 2526 O O . ASP A 1 331 ? -0.442 -26.390 -25.463 1.00 70.12 331 ASP A O 1
ATOM 2530 N N . THR A 1 332 ? -2.211 -25.178 -26.127 1.00 72.00 332 THR A N 1
ATOM 2531 C CA . THR A 1 332 ? -1.462 -23.943 -26.388 1.00 72.00 332 THR A CA 1
ATOM 2532 C C . THR A 1 332 ? -1.149 -23.158 -25.112 1.00 72.00 332 THR A C 1
ATOM 2534 O O . THR A 1 332 ? -0.231 -22.332 -25.098 1.00 72.00 332 THR A O 1
ATOM 2537 N N . ASN A 1 333 ? -1.845 -23.447 -24.008 1.00 77.38 333 ASN A N 1
ATOM 2538 C CA . ASN A 1 333 ? -1.630 -22.792 -22.725 1.00 77.38 333 ASN A CA 1
ATOM 2539 C C . ASN A 1 333 ? -0.514 -23.485 -21.929 1.00 77.38 333 ASN A C 1
ATOM 2541 O O . ASN A 1 333 ? -0.719 -24.484 -21.233 1.00 77.38 333 ASN A O 1
ATOM 2545 N N . THR A 1 334 ? 0.701 -22.942 -22.009 1.00 76.25 334 THR A N 1
ATOM 2546 C CA . THR A 1 334 ? 1.878 -23.507 -21.331 1.00 76.25 334 THR A CA 1
ATOM 2547 C C . THR A 1 334 ? 1.712 -23.616 -19.818 1.00 76.25 334 THR A C 1
ATOM 2549 O O . THR A 1 334 ? 2.139 -24.615 -19.242 1.00 76.25 334 THR A O 1
ATOM 2552 N N . ASP A 1 335 ? 1.066 -22.645 -19.169 1.00 78.75 335 ASP A N 1
ATOM 2553 C CA . ASP A 1 335 ? 0.913 -22.638 -17.710 1.00 78.75 335 ASP A CA 1
ATOM 2554 C C . ASP A 1 335 ? -0.048 -23.737 -17.246 1.00 78.75 335 ASP A C 1
ATOM 2556 O O . ASP A 1 335 ? 0.233 -24.431 -16.264 1.00 78.75 335 ASP A O 1
ATOM 2560 N N . MET A 1 336 ? -1.148 -23.953 -17.979 1.00 83.00 336 MET A N 1
ATOM 2561 C CA . MET A 1 336 ? -2.077 -25.047 -17.672 1.00 83.00 336 MET A CA 1
ATOM 2562 C C . MET A 1 336 ? -1.457 -26.412 -17.932 1.00 83.00 336 MET A C 1
ATOM 2564 O O . MET A 1 336 ? -1.645 -27.324 -17.131 1.00 83.00 336 MET A O 1
ATOM 2568 N N . ASN A 1 337 ? -0.642 -26.549 -18.976 1.00 81.31 337 ASN A N 1
ATOM 2569 C CA . ASN A 1 337 ? 0.109 -27.779 -19.206 1.00 81.31 337 ASN A CA 1
ATOM 2570 C C . ASN A 1 337 ? 1.053 -28.112 -18.039 1.00 81.31 337 ASN A C 1
ATOM 2572 O O . ASN A 1 337 ? 1.086 -29.259 -17.589 1.00 81.31 337 ASN A O 1
ATOM 2576 N N . TYR A 1 338 ? 1.776 -27.126 -17.494 1.00 83.75 338 TYR A N 1
ATOM 2577 C CA . TYR A 1 338 ? 2.627 -27.343 -16.317 1.00 83.75 338 TYR A CA 1
ATOM 2578 C C . TYR A 1 338 ? 1.821 -27.727 -15.074 1.00 83.75 338 TYR A C 1
ATOM 2580 O O . TYR A 1 338 ? 2.230 -28.619 -14.327 1.00 83.75 338 TYR A O 1
ATOM 2588 N N . LEU A 1 339 ? 0.673 -27.084 -14.855 1.00 88.88 339 LEU A N 1
ATOM 2589 C CA . LEU A 1 339 ? -0.213 -27.391 -13.734 1.00 88.88 339 LEU A CA 1
ATOM 2590 C C . LEU A 1 339 ? -0.818 -28.792 -13.847 1.00 88.88 339 LEU A C 1
ATOM 2592 O O . LEU A 1 339 ? -0.829 -29.516 -12.851 1.00 88.88 339 LEU A O 1
ATOM 2596 N N . CYS A 1 340 ? -1.235 -29.214 -15.041 1.00 87.12 340 CYS A N 1
ATOM 2597 C CA . CYS A 1 340 ? -1.705 -30.573 -15.289 1.00 87.12 340 CYS A CA 1
ATOM 2598 C C . CYS A 1 340 ? -0.600 -31.603 -15.029 1.00 87.12 340 CYS A C 1
ATOM 2600 O O . CYS A 1 340 ? -0.798 -32.531 -14.249 1.00 87.12 340 CYS A O 1
ATOM 2602 N N . GLN A 1 341 ? 0.601 -31.405 -15.580 1.00 85.12 341 GLN A N 1
ATOM 2603 C CA . GLN A 1 341 ? 1.733 -32.305 -15.330 1.00 85.12 341 GLN A CA 1
ATOM 2604 C C . GLN A 1 341 ? 2.081 -32.403 -13.842 1.00 85.12 341 GLN A C 1
ATOM 2606 O O . GLN A 1 341 ? 2.317 -33.499 -13.332 1.00 85.12 341 GLN A O 1
ATOM 2611 N N . PHE A 1 342 ? 2.096 -31.273 -13.132 1.00 86.88 342 PHE A N 1
ATOM 2612 C CA . PHE A 1 342 ? 2.353 -31.251 -11.697 1.00 86.88 342 PHE A CA 1
ATOM 2613 C C . PHE A 1 342 ? 1.268 -32.006 -10.925 1.00 86.88 342 PHE A C 1
ATOM 2615 O O . PHE A 1 342 ? 1.582 -32.909 -10.157 1.00 86.88 342 PHE A O 1
ATOM 2622 N N . SER A 1 343 ? -0.001 -31.669 -11.139 1.00 86.81 343 SER A N 1
ATOM 2623 C CA . SER A 1 343 ? -1.110 -32.185 -10.328 1.00 86.81 343 SER A CA 1
ATOM 2624 C C . SER A 1 343 ? -1.314 -33.686 -10.572 1.00 86.81 343 SER A C 1
ATOM 2626 O O . SER A 1 343 ? -1.380 -34.472 -9.622 1.00 86.81 343 SER A O 1
ATOM 2628 N N . CYS A 1 344 ? -1.260 -34.117 -11.837 1.00 84.56 344 CYS A N 1
ATOM 2629 C CA . CYS A 1 344 ? -1.388 -35.525 -12.209 1.00 84.56 344 CYS A CA 1
ATOM 2630 C C . CYS A 1 344 ? -0.199 -36.368 -11.715 1.00 84.56 344 CYS A C 1
ATOM 2632 O O . CYS A 1 344 ? -0.394 -37.514 -11.315 1.00 84.56 344 CYS A O 1
ATOM 2634 N N . LYS A 1 345 ? 1.015 -35.798 -11.623 1.00 83.62 345 LYS A N 1
ATOM 2635 C CA . LYS A 1 345 ? 2.181 -36.471 -11.016 1.00 83.62 345 LYS A CA 1
ATOM 2636 C C . LYS A 1 345 ? 1.964 -36.835 -9.541 1.00 83.62 345 LYS A C 1
ATOM 2638 O O . LYS A 1 345 ? 2.537 -37.815 -9.070 1.00 83.62 345 LYS A O 1
ATOM 2643 N N . TYR A 1 346 ? 1.141 -36.075 -8.817 1.00 82.31 346 TYR A N 1
ATOM 2644 C CA . TYR A 1 346 ? 0.807 -36.337 -7.412 1.00 82.31 346 TYR A CA 1
ATOM 2645 C C . TYR A 1 346 ? -0.554 -37.025 -7.224 1.00 82.31 346 TYR A C 1
ATOM 2647 O O . TYR A 1 346 ? -1.047 -37.101 -6.101 1.00 82.31 346 TYR A O 1
ATOM 2655 N N . GLY A 1 347 ? -1.153 -37.547 -8.300 1.00 80.88 347 GLY A N 1
ATOM 2656 C CA . GLY A 1 347 ? -2.416 -38.289 -8.247 1.00 80.88 347 GLY A CA 1
ATOM 2657 C C . GLY A 1 347 ? -3.673 -37.418 -8.175 1.00 80.88 347 GLY A C 1
ATOM 2658 O O . GLY A 1 347 ? -4.763 -37.950 -7.993 1.00 80.88 347 GLY A O 1
ATOM 2659 N N . PHE A 1 348 ? -3.545 -36.102 -8.346 1.00 87.62 348 PHE A N 1
ATOM 2660 C CA . PHE A 1 348 ? -4.666 -35.165 -8.405 1.00 87.62 348 PHE A CA 1
ATOM 2661 C C . PHE A 1 348 ? -4.798 -34.649 -9.837 1.00 87.62 348 PHE A C 1
ATOM 2663 O O . PHE A 1 348 ? -4.252 -33.605 -10.171 1.00 87.62 348 PHE A O 1
ATOM 2670 N N . CYS A 1 349 ? -5.467 -35.407 -10.705 1.00 86.88 349 CYS A N 1
ATOM 2671 C CA . CYS A 1 349 ? -5.609 -35.075 -12.123 1.00 86.88 349 CYS A CA 1
ATOM 2672 C C . CYS A 1 349 ? -7.066 -34.679 -12.424 1.00 86.88 349 CYS A C 1
ATOM 2674 O O . CYS A 1 349 ? -7.900 -35.576 -12.533 1.00 86.88 349 CYS A O 1
ATOM 2676 N N . PRO A 1 350 ? -7.410 -33.378 -12.498 1.00 85.94 350 PRO A N 1
ATOM 2677 C CA . PRO A 1 350 ? -8.767 -32.944 -12.828 1.00 85.94 350 PRO A CA 1
ATOM 2678 C C . PRO A 1 350 ? -9.079 -33.306 -14.284 1.00 85.94 350 PRO A C 1
ATOM 2680 O O . PRO A 1 350 ? -8.467 -32.760 -15.202 1.00 85.94 350 PRO A O 1
ATOM 2683 N N . GLU A 1 351 ? -9.992 -34.253 -14.500 1.00 81.69 351 GLU A N 1
ATOM 2684 C CA . GLU A 1 351 ? -10.332 -34.771 -15.838 1.00 81.69 351 GLU A CA 1
ATOM 2685 C C . GLU A 1 351 ? -11.012 -33.717 -16.733 1.00 81.69 351 GLU A C 1
ATOM 2687 O O . GLU A 1 351 ? -10.967 -33.798 -17.960 1.00 81.69 351 GLU A O 1
ATOM 2692 N N . ASP A 1 352 ? -11.612 -32.698 -16.119 1.00 82.81 352 ASP A N 1
ATOM 2693 C CA . ASP A 1 352 ? -12.254 -31.557 -16.773 1.00 82.81 352 ASP A CA 1
ATOM 2694 C C . ASP A 1 352 ? -11.254 -30.531 -17.328 1.00 82.81 352 ASP A C 1
ATOM 2696 O O . ASP A 1 352 ? -11.597 -29.748 -18.212 1.00 82.81 352 ASP A O 1
ATOM 2700 N N . VAL A 1 353 ? -10.012 -30.544 -16.834 1.00 86.25 353 VAL A N 1
ATOM 2701 C CA . VAL A 1 353 ? -8.958 -29.597 -17.234 1.00 86.25 353 VAL A CA 1
ATOM 2702 C C . VAL A 1 353 ? -7.828 -30.295 -17.986 1.00 86.25 353 VAL A C 1
ATOM 2704 O O . VAL A 1 353 ? -7.255 -29.726 -18.918 1.00 86.25 353 VAL A O 1
ATOM 2707 N N . CYS A 1 354 ? -7.509 -31.530 -17.604 1.00 89.75 354 CYS A N 1
ATOM 2708 C CA . CYS A 1 354 ? -6.337 -32.266 -18.052 1.00 89.75 354 CYS A CA 1
ATOM 2709 C C . CYS A 1 354 ? -6.736 -33.530 -18.824 1.00 89.75 354 CYS A C 1
ATOM 2711 O O . CYS A 1 354 ? -7.601 -34.287 -18.396 1.00 89.75 354 CYS A O 1
ATOM 2713 N N . THR A 1 355 ? -6.071 -33.792 -19.946 1.00 87.00 355 THR A N 1
ATOM 2714 C CA . THR A 1 355 ? -6.304 -34.965 -20.795 1.00 87.00 355 THR A CA 1
ATOM 2715 C C . THR A 1 355 ? -4.992 -35.643 -21.177 1.00 87.00 355 THR A C 1
ATOM 2717 O O . THR A 1 355 ? -3.926 -35.023 -21.199 1.00 87.00 355 THR A O 1
ATOM 2720 N N . ASN A 1 356 ? -5.048 -36.936 -21.484 1.00 83.69 356 ASN A N 1
ATOM 2721 C CA . ASN A 1 356 ? -3.889 -37.650 -22.006 1.00 83.69 356 ASN A CA 1
ATOM 2722 C C . ASN A 1 356 ? -3.655 -37.246 -23.462 1.00 83.69 356 ASN A C 1
ATOM 2724 O O . ASN A 1 356 ? -4.595 -37.177 -24.256 1.00 83.69 356 ASN A O 1
ATOM 2728 N N . ARG A 1 357 ? -2.392 -37.028 -23.836 1.00 67.56 357 ARG A N 1
ATOM 2729 C CA . ARG A 1 357 ? -2.033 -36.798 -25.235 1.00 67.56 357 ARG A CA 1
ATOM 2730 C C . ARG A 1 357 ? -2.299 -38.085 -26.018 1.00 67.56 357 ARG A C 1
ATOM 2732 O O . ARG A 1 357 ? -1.578 -39.066 -25.862 1.00 67.56 357 ARG A O 1
ATOM 2739 N N . ILE A 1 358 ? -3.355 -38.092 -26.828 1.00 60.00 358 ILE A N 1
ATOM 2740 C CA . ILE A 1 358 ? -3.553 -39.126 -27.842 1.00 60.00 358 ILE A CA 1
ATOM 2741 C C . ILE A 1 358 ? -2.668 -38.708 -29.008 1.00 60.00 358 ILE A C 1
ATOM 2743 O O . ILE A 1 358 ? -2.966 -37.726 -29.688 1.00 60.00 358 ILE A O 1
ATOM 2747 N N . ASP A 1 359 ? -1.553 -39.404 -29.206 1.00 52.00 359 ASP A N 1
ATOM 2748 C CA . ASP A 1 359 ? -0.763 -39.221 -30.417 1.00 52.00 359 ASP A CA 1
ATOM 2749 C C . ASP A 1 359 ? -1.668 -39.563 -31.610 1.00 52.00 359 ASP A C 1
ATOM 2751 O O . ASP A 1 359 ? -2.118 -40.701 -31.772 1.00 52.00 359 ASP A O 1
ATOM 2755 N N . GLY A 1 360 ? -2.012 -38.547 -32.406 1.00 47.81 360 GLY A N 1
ATOM 2756 C CA . GLY A 1 360 ? -2.685 -38.751 -33.683 1.00 47.81 360 GLY A CA 1
ATOM 2757 C C . GLY A 1 360 ? -1.828 -39.639 -34.594 1.00 47.81 360 GLY A C 1
ATOM 2758 O O . GLY A 1 360 ? -0.616 -39.736 -34.381 1.00 47.81 360 GLY A O 1
ATOM 2759 N N . PRO A 1 361 ? -2.428 -40.303 -35.598 1.00 43.41 361 PRO A N 1
ATOM 2760 C CA . PRO A 1 361 ? -1.689 -41.189 -36.488 1.00 43.41 361 PRO A CA 1
ATOM 2761 C C . PRO A 1 361 ? -0.480 -40.462 -37.087 1.00 43.41 361 PRO A C 1
ATOM 2763 O O . PRO A 1 361 ? -0.591 -39.352 -37.609 1.00 43.41 361 PRO A O 1
ATOM 2766 N N . ASP A 1 362 ? 0.676 -41.108 -36.955 1.00 45.41 362 ASP A N 1
ATOM 2767 C CA . ASP A 1 362 ? 1.987 -40.649 -37.395 1.00 45.41 362 ASP A CA 1
ATOM 2768 C C . ASP A 1 362 ? 1.954 -40.230 -38.878 1.00 45.41 362 ASP A C 1
ATOM 2770 O O . ASP A 1 362 ? 1.886 -41.063 -39.782 1.00 45.41 362 ASP A O 1
ATOM 2774 N N . MET A 1 363 ? 1.985 -38.917 -39.133 1.00 48.28 363 MET A N 1
ATOM 2775 C CA . MET A 1 363 ? 2.019 -38.334 -40.481 1.00 48.28 363 MET A CA 1
ATOM 2776 C C . MET A 1 363 ? 3.436 -38.311 -41.088 1.00 48.28 363 MET A C 1
ATOM 2778 O O . MET A 1 363 ? 3.754 -37.436 -41.891 1.00 48.28 363 MET A O 1
ATOM 2782 N N . SER A 1 364 ? 4.316 -39.249 -40.724 1.00 46.47 364 SER A N 1
ATOM 2783 C CA . SER A 1 364 ? 5.618 -39.420 -41.391 1.00 46.47 364 SER A CA 1
ATOM 2784 C C . SER A 1 364 ? 5.543 -40.201 -42.716 1.00 46.47 364 SER A C 1
ATOM 2786 O O . SER A 1 364 ? 6.556 -40.353 -43.403 1.00 46.47 364 SER A O 1
ATOM 2788 N N . GLY A 1 365 ? 4.352 -40.653 -43.125 1.00 50.75 365 GLY A N 1
ATOM 2789 C CA . GLY A 1 365 ? 4.107 -41.236 -44.446 1.00 50.75 365 GLY A CA 1
ATOM 2790 C C . GLY A 1 365 ? 3.906 -40.179 -45.547 1.00 50.75 365 GLY A C 1
ATOM 2791 O O . GLY A 1 365 ? 3.383 -39.098 -45.273 1.00 50.75 365 GLY A O 1
ATOM 2792 N N . PRO A 1 366 ? 4.301 -40.461 -46.806 1.00 50.25 366 PRO A N 1
ATOM 2793 C CA . PRO A 1 366 ? 4.037 -39.561 -47.925 1.00 50.25 366 PRO A CA 1
ATOM 2794 C C . PRO A 1 366 ? 2.522 -39.340 -48.098 1.00 50.25 366 PRO A C 1
ATOM 2796 O O . PRO A 1 366 ? 1.751 -40.276 -47.883 1.00 50.25 366 PRO A O 1
ATOM 2799 N N . PRO A 1 367 ? 2.089 -38.127 -48.485 1.00 47.53 367 PRO A N 1
ATOM 2800 C CA . PRO A 1 367 ? 0.675 -37.784 -48.562 1.00 47.53 367 PRO A CA 1
ATOM 2801 C C . PRO A 1 367 ? -0.043 -38.672 -49.584 1.00 47.53 367 PRO A C 1
ATOM 2803 O O . PRO A 1 367 ? 0.339 -38.721 -50.754 1.00 47.53 367 PRO A O 1
ATOM 2806 N N . ASP A 1 368 ? -1.081 -39.372 -49.125 1.00 51.91 368 ASP A N 1
ATOM 2807 C CA . ASP A 1 368 ? -2.012 -40.104 -49.981 1.00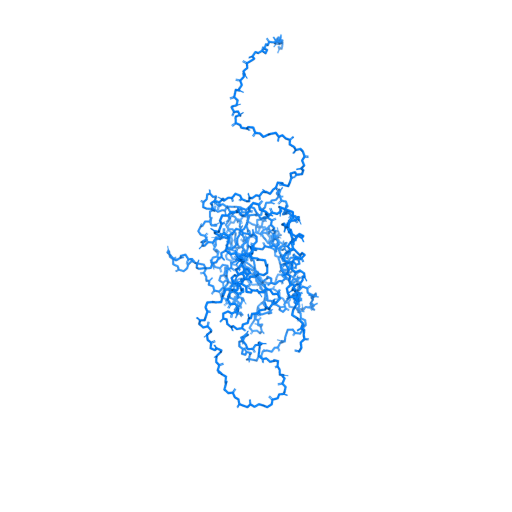 51.91 368 ASP A CA 1
ATOM 2808 C C . ASP A 1 368 ? -2.817 -39.085 -50.815 1.00 51.91 368 ASP A C 1
ATOM 2810 O O . ASP A 1 368 ? -3.479 -38.215 -50.242 1.00 51.91 368 ASP A O 1
ATOM 2814 N N . PRO A 1 369 ? -2.770 -39.146 -52.159 1.00 48.09 369 PRO A N 1
ATOM 2815 C CA . PRO A 1 369 ? -3.449 -38.189 -53.028 1.00 48.09 369 PRO A CA 1
ATOM 2816 C C . PRO A 1 369 ? -4.979 -38.359 -53.074 1.00 48.09 369 PRO A C 1
ATOM 2818 O O . PRO A 1 369 ? -5.627 -37.684 -53.871 1.00 48.09 369 PRO A O 1
ATOM 2821 N N . SER A 1 370 ? -5.568 -39.242 -52.260 1.00 51.81 370 SER A N 1
ATOM 2822 C CA . SER A 1 370 ? -7.023 -39.431 -52.174 1.00 51.81 370 SER A CA 1
ATOM 2823 C C . SER A 1 370 ? -7.705 -38.734 -50.988 1.00 51.81 370 SER A C 1
ATOM 2825 O O . SER A 1 370 ? -8.919 -38.862 -50.836 1.00 51.81 370 SER A O 1
ATOM 2827 N N . TYR A 1 371 ? -6.969 -37.968 -50.175 1.00 40.66 371 TYR A N 1
ATOM 2828 C CA . TYR A 1 371 ? -7.547 -37.252 -49.035 1.00 40.66 371 TYR A CA 1
ATOM 2829 C C . TYR A 1 371 ? -8.165 -35.905 -49.436 1.00 40.66 371 TYR A C 1
ATOM 2831 O O . TYR A 1 371 ? -7.470 -34.984 -49.867 1.00 40.66 371 TYR A O 1
ATOM 2839 N N . ASP A 1 372 ? -9.484 -35.807 -49.267 1.00 43.41 372 ASP A N 1
ATOM 2840 C CA . ASP A 1 372 ? -10.284 -34.599 -49.465 1.00 43.41 372 ASP A CA 1
ATOM 2841 C C . ASP A 1 372 ? -9.956 -33.552 -48.384 1.00 43.41 372 ASP A C 1
ATOM 2843 O O . ASP A 1 372 ? -10.021 -33.806 -47.179 1.00 43.41 372 ASP A O 1
ATOM 2847 N N . GLU A 1 373 ? -9.579 -32.352 -48.817 1.00 43.78 373 GLU A N 1
ATOM 2848 C CA . GLU A 1 373 ? -9.101 -31.260 -47.964 1.00 43.78 373 GLU A CA 1
ATOM 2849 C C . GLU A 1 373 ? -10.246 -30.577 -47.178 1.00 43.78 373 GLU A C 1
ATOM 2851 O O . GLU A 1 373 ? -10.000 -29.666 -46.383 1.00 43.78 373 GLU A O 1
ATOM 2856 N N . SER A 1 374 ? -11.499 -31.031 -47.347 1.00 39.06 374 SER A N 1
ATOM 2857 C CA . SER A 1 374 ? -12.675 -30.495 -46.648 1.00 39.06 374 SER A CA 1
ATOM 2858 C C . SER A 1 374 ? -12.943 -31.068 -45.248 1.00 39.06 374 SER A C 1
ATOM 2860 O O . SER A 1 374 ? -13.808 -30.544 -44.553 1.00 39.06 374 SER A O 1
ATOM 2862 N N . GLU A 1 375 ? -12.210 -32.091 -44.790 1.00 39.44 375 GLU A N 1
ATOM 2863 C CA . GLU A 1 375 ? -12.399 -32.692 -43.450 1.00 39.44 375 GLU A CA 1
ATOM 2864 C C . GLU A 1 375 ? -11.506 -32.096 -42.346 1.00 39.44 375 GLU A C 1
ATOM 2866 O O . GLU A 1 375 ? -11.414 -32.622 -41.236 1.00 39.44 375 GLU A O 1
ATOM 2871 N N . ARG A 1 376 ? -10.869 -30.942 -42.580 1.00 40.12 376 ARG A N 1
ATOM 2872 C CA . ARG A 1 376 ? -10.246 -30.178 -41.486 1.00 40.12 376 ARG A CA 1
ATOM 2873 C C . ARG A 1 376 ? -11.297 -29.399 -40.701 1.00 40.12 376 ARG A C 1
ATOM 2875 O O . ARG A 1 376 ? -11.346 -28.176 -40.777 1.00 40.12 376 ARG A O 1
ATOM 2882 N N . THR A 1 377 ? -12.132 -30.096 -39.935 1.00 39.69 377 THR A N 1
ATOM 2883 C CA . THR A 1 377 ? -12.687 -29.631 -38.649 1.00 39.69 377 THR A CA 1
ATOM 2884 C C . THR A 1 377 ? -13.489 -30.746 -37.972 1.00 39.69 377 THR A C 1
ATOM 2886 O O . THR A 1 377 ? -14.174 -31.508 -38.640 1.00 39.69 377 THR A O 1
ATOM 2889 N N . CYS A 1 378 ? -13.420 -30.764 -36.635 1.00 26.30 378 CYS A N 1
ATOM 2890 C CA . CYS A 1 378 ? -14.082 -31.660 -35.671 1.00 26.30 378 CYS A CA 1
ATOM 2891 C C . CYS A 1 378 ? -13.267 -32.893 -35.248 1.00 26.30 378 CYS A C 1
ATOM 2893 O O . CYS A 1 378 ? -13.398 -33.990 -35.781 1.00 26.30 378 CYS A O 1
ATOM 2895 N N . TRP A 1 379 ? -12.481 -32.717 -34.182 1.00 32.06 379 TRP A N 1
ATOM 2896 C CA . TRP A 1 379 ? -12.068 -33.833 -33.337 1.00 32.06 379 TRP A CA 1
ATOM 2897 C C . TRP A 1 379 ? -13.309 -34.457 -32.687 1.00 32.06 379 TRP A C 1
ATOM 2899 O O . TRP A 1 379 ? -14.120 -33.764 -32.072 1.00 32.06 379 TRP A O 1
ATOM 2909 N N . TYR A 1 380 ? -13.461 -35.768 -32.853 1.00 29.05 380 TYR A N 1
ATOM 2910 C CA . TYR A 1 380 ? -14.481 -36.575 -32.191 1.00 29.05 380 TYR A CA 1
ATOM 2911 C C . TYR A 1 380 ? -14.132 -36.704 -30.700 1.00 29.05 380 TYR A C 1
ATOM 2913 O O . TYR A 1 380 ? -13.104 -37.287 -30.355 1.00 29.05 380 TYR A O 1
ATOM 2921 N N . TYR A 1 381 ? -14.992 -36.204 -29.811 1.00 34.38 381 TYR A N 1
ATOM 2922 C CA . TYR A 1 381 ? -14.935 -36.550 -28.391 1.00 34.38 381 TYR A CA 1
ATOM 2923 C C . TYR A 1 381 ? -15.607 -37.904 -28.195 1.00 34.38 381 TYR A C 1
ATOM 2925 O O . TYR A 1 381 ? -16.753 -38.111 -28.593 1.00 34.38 381 TYR A O 1
ATOM 2933 N N . LYS A 1 382 ? -14.887 -38.844 -27.585 1.00 30.23 382 LYS A N 1
ATOM 2934 C CA . LYS A 1 382 ? -15.475 -40.104 -27.148 1.00 30.23 382 LYS A CA 1
ATOM 2935 C C . LYS A 1 382 ? -16.160 -39.849 -25.805 1.00 30.23 382 LYS A C 1
ATOM 2937 O O . LYS A 1 382 ? -15.487 -39.796 -24.781 1.00 30.23 382 LYS A O 1
ATOM 2942 N N . GLU A 1 383 ? -17.478 -39.655 -25.812 1.00 31.80 383 GLU A N 1
ATOM 2943 C CA . GLU A 1 383 ? -18.277 -39.751 -24.587 1.00 31.80 383 GLU A CA 1
ATOM 2944 C C . GLU A 1 383 ? -18.073 -41.147 -23.984 1.00 31.80 383 GLU A C 1
ATOM 2946 O O . GLU A 1 383 ? -18.263 -42.168 -24.652 1.00 31.80 383 GLU A O 1
ATOM 2951 N N . HIS A 1 384 ? -17.647 -41.201 -22.724 1.00 32.84 384 HIS A N 1
ATOM 2952 C CA . HIS A 1 384 ? -17.707 -42.429 -21.948 1.00 32.84 384 HIS A CA 1
ATOM 2953 C C . HIS A 1 384 ? -19.147 -42.604 -21.453 1.00 32.84 384 HIS A C 1
ATOM 2955 O O . HIS A 1 384 ? -19.611 -41.857 -20.596 1.00 32.84 384 HIS A O 1
ATOM 2961 N N . GLU A 1 385 ? -19.856 -43.597 -21.997 1.00 32.94 385 GLU A N 1
ATOM 2962 C CA . GLU A 1 385 ? -21.113 -44.080 -21.424 1.00 32.94 385 GLU A CA 1
ATOM 2963 C C . GLU A 1 385 ? -20.882 -44.508 -19.968 1.00 32.94 385 GLU A C 1
ATOM 2965 O O . GLU A 1 385 ? -20.045 -45.368 -19.677 1.00 32.94 385 GLU A O 1
ATOM 2970 N N . HIS A 1 386 ? -21.651 -43.915 -19.055 1.00 32.09 386 HIS A N 1
ATOM 2971 C CA . HIS A 1 386 ? -21.749 -44.354 -17.670 1.00 32.09 386 HIS A CA 1
ATOM 2972 C C . HIS A 1 386 ? -22.278 -45.796 -17.599 1.00 32.09 386 HIS A C 1
ATOM 2974 O O . HIS A 1 386 ? -23.365 -46.097 -18.100 1.00 32.09 386 HIS A O 1
ATOM 2980 N N . ARG A 1 387 ? -21.544 -46.668 -16.902 1.00 31.77 387 ARG A N 1
ATOM 2981 C CA . ARG A 1 387 ? -22.073 -47.893 -16.297 1.00 31.77 387 ARG A CA 1
ATOM 2982 C C . ARG A 1 387 ? -21.630 -48.011 -14.856 1.00 31.77 387 ARG A C 1
ATOM 2984 O O . ARG A 1 387 ? -20.435 -47.744 -14.602 1.00 31.77 387 ARG A O 1
#

pLDDT: mean 70.32, std 24.23, range [24.94, 98.5]